Protein 4PER (pdb70)

InterPro domains:
  IPR001611 Leucine-rich repeat [PF13516] (49-72)
  IPR001611 Leucine-rich repeat [PF13516] (108-129)
  IPR001611 Leucine-rich repeat [PF13516] (136-157)
  IP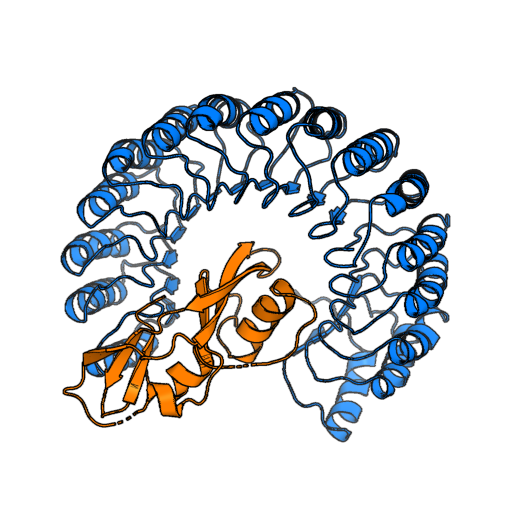R001611 Leucine-rich repeat [PF13516] (165-186)
  IPR001611 Leucine-rich repeat [PF13516] (222-243)
  IPR001611 Leucine-rich repeat [PF13516] (280-300)
  IPR001611 Leucine-rich 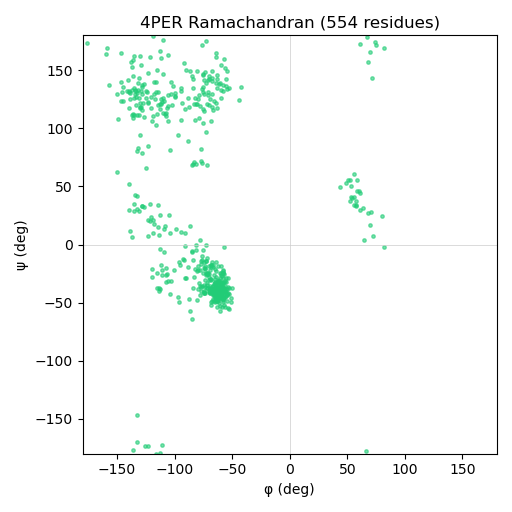repeat [PF13516] (334-356)
  IPR001611 Leucine-rich repeat [PF13516] (393-414)
  IPR006553 Leucine-rich repeat, cysteine-containing subtype [SM00367] (50-74)
  IPR006553 Leucine-rich repeat, cysteine-containing subtype [SM00367] (164-188)
  IPR006553 Leucine-rich repeat, cysteine-containing subtype [SM00367] (221-245)
  IPR006553 Leucine-rich repeat, cysteine-containing subtype [SM00367] (392-416)
  IPR032675 Leucine-rich repeat domain superfamily [G3DSA:3.80.10.10] (1-456)
  IPR041302 Ribonuclease inhibitor, leucine rich repeat cap [PF18779] (1-30)
  IPR050637 NLRP family, innate immunity and inflammation regulators [PTHR45690] (3-312)

B-factor: mean 30.66, std 15.94, range [1.49, 81.95]

Nearest PDB structures (foldseek):
  4per-assembly1_A  TM=1.002E+00  e=7.479E-91  Gallus gallus
  4peq-assembly2_D  TM=9.843E-01  e=3.362E-50  Bos taurus
  4peq-assembly1_B  TM=9.756E-01  e=5.202E-50  Bos taurus
  3tsr-assembly1_E  TM=9.751E-01  e=4.524E-47  Mus musculus
  1dfj-assembly1_I  TM=9.674E-01  e=3.227E-46  Sus scrofa

Secondary structure (DSSP, 8-state):
---SEEEEEES----HHHHHHHHHHHTTEEEEEEETS---GGGHHHHHHHHHH-TT--EEE-TT---HHHHHHHHTTTTT-----EEE-TTS--BTTHHHHHHHHHTT-TT--EEE--SSB-HHHHHHHHHHHHTSTT----EEE-TTS---GGGHHHHHHHHHT-TT--EEE--SS--HHHHHHHHHHHHHHS-----EEE-TTS---GGGHHHHHHHHHH-TT--EEE--SS--HHHHHHHHHHHHTSTT----EEE-TTS--BTTHHHHHHHHHHH-TT--EEE-TT-B-HHHHHHHHHHHTTSTT----EEE-TTS--BGGGHHHHHHHHHH-SS--EEE--SSB-HHHHHHHHHHHHTSTT----EEE-TTS---GGGHHHHHHHHHH-TT--EEE-TT---HHHHHHHHHHHHHSTT----EEE-TT----HHHHHHHHHHHHH-TTSEEE-/--HHHHHHHHB-----SSHHHHHHHHHHHTTSS-TT---SEEEEE-S-HHHHH-----SS-EEE-SS-EEEEEEEEEE-SSS-EEEEEEEEE--EEEEETTEEEEE---

Structure (mmCIF, N/CA/C/O backbone):
data_4PER
#
_entry.id   4PER
#
_cell.length_a   52.662
_cell.length_b   84.538
_cell.length_c   121.661
_cell.angle_alpha   90.000
_cell.angle_beta   90.000
_cell.angle_gamma   90.000
#
_symmetry.space_group_name_H-M   'P 21 21 21'
#
loop_
_entity.id
_entity.type
_entity.pdbx_description
1 polymer 'Ribonuclease Inhibitor'
2 polymer Angiogenin
3 water water
#
loop_
_atom_site.group_PDB
_atom_site.id
_atom_site.type_symbol
_atom_site.label_atom_id
_atom_site.label_alt_id
_atom_site.label_comp_id
_atom_site.label_asym_id
_atom_site.label_entity_id
_atom_site.label_seq_id
_atom_site.pdbx_PDB_ins_code
_atom_site.Cartn_x
_atom_site.Cartn_y
_atom_site.Cartn_z
_atom_site.occupancy
_atom_site.B_iso_or_equiv
_atom_site.auth_seq_id
_atom_site.auth_comp_id
_atom_site.auth_asym_id
_atom_site.auth_atom_id
_atom_site.pdbx_PDB_model_num
ATOM 1 N N . TYR A 1 1 ? -12.769 29.798 85.447 1.00 62.67 -3 TYR A N 1
ATOM 2 C CA . TYR A 1 1 ? -13.462 29.539 84.210 1.00 60.21 -3 TYR A CA 1
ATOM 3 C C . TYR A 1 1 ? -12.534 28.769 83.369 1.00 55.65 -3 TYR A C 1
ATOM 4 O O . TYR A 1 1 ? -11.330 28.867 83.461 1.00 55.39 -3 TYR A O 1
ATOM 13 N N . PHE A 1 2 ? -13.139 28.010 82.517 1.00 52.10 -2 PHE A N 1
ATOM 14 C CA . PHE A 1 2 ? -12.428 27.206 81.547 1.00 48.50 -2 PHE A CA 1
ATOM 15 C C . PHE A 1 2 ? -13.061 27.340 80.176 1.00 53.66 -2 PHE A C 1
ATOM 16 O O . PHE A 1 2 ? -14.276 27.194 80.013 1.00 56.02 -2 PHE A O 1
ATOM 24 N N . GLN A 1 3 ? -12.218 27.624 79.192 1.00 55.42 -1 GLN A N 1
ATOM 25 C CA . GLN A 1 3 ? -12.648 27.662 77.806 1.00 50.51 -1 GLN A CA 1
ATOM 26 C C . GLN A 1 3 ? -11.676 26.876 76.934 1.00 44.01 -1 GLN A C 1
ATOM 27 O O . GLN A 1 3 ? -10.820 27.462 76.266 1.00 52.88 -1 GLN A O 1
ATOM 33 N N . GLY A 1 4 ? -11.825 25.550 76.935 1.00 64.45 0 GLY A N 1
ATOM 34 C CA . GLY A 1 4 ? -10.980 24.682 76.132 1.00 53.19 0 GLY A CA 1
ATOM 35 C C . GLY A 1 4 ? -9.538 24.659 76.597 1.00 42.17 0 GLY A C 1
ATOM 36 O O . GLY A 1 4 ? -9.077 25.597 77.244 1.00 44.53 0 GLY A O 1
ATOM 37 N N . MET A 1 5 ? -8.822 23.623 76.268 1.00 34.76 1 MET A N 1
ATOM 38 C CA . MET A 1 5 ? -7.474 23.516 76.689 1.00 35.07 1 MET A CA 1
ATOM 39 C C . MET A 1 5 ? -6.568 24.557 76.040 1.00 38.68 1 MET A C 1
ATOM 40 O O . MET A 1 5 ? -6.706 24.858 74.877 1.00 35.45 1 MET A O 1
ATOM 45 N N . ASP A 1 6 ? -5.626 25.037 76.815 1.00 38.28 2 ASP A N 1
ATOM 46 C CA . ASP A 1 6 ? -4.683 26.039 76.356 1.00 41.37 2 ASP A CA 1
ATOM 47 C C . ASP A 1 6 ? -3.275 25.454 76.378 1.00 45.20 2 ASP A C 1
ATOM 48 O O . ASP A 1 6 ? -2.668 25.321 77.440 1.00 51.46 2 ASP A O 1
ATOM 53 N N . LEU A 1 7 ? -2.765 25.085 75.208 1.00 36.38 3 LEU A N 1
ATOM 54 C CA . LEU A 1 7 ? -1.383 24.641 75.094 1.00 35.77 3 LEU A CA 1
ATOM 55 C C . LEU A 1 7 ? -0.477 25.849 74.872 1.00 37.93 3 LEU A C 1
ATOM 56 O O . LEU A 1 7 ? -0.603 26.563 73.871 1.00 29.17 3 LEU A O 1
ATOM 61 N N . ASP A 1 8 ? 0.443 26.068 75.803 1.00 33.14 4 ASP A N 1
ATOM 62 C CA . ASP A 1 8 ? 1.281 27.261 75.776 1.00 29.42 4 ASP A CA 1
ATOM 63 C C . ASP A 1 8 ? 2.723 26.890 76.109 1.00 37.21 4 ASP A C 1
ATOM 64 O O . ASP A 1 8 ? 3.023 26.503 77.242 1.00 33.10 4 ASP A O 1
ATOM 69 N N . ILE A 1 9 ? 3.603 26.991 75.114 1.00 30.02 5 ILE A N 1
ATOM 70 C CA . ILE A 1 9 ? 5.027 26.707 75.285 1.00 32.96 5 ILE A CA 1
ATOM 71 C C . ILE A 1 9 ? 5.870 27.865 74.760 1.00 39.63 5 ILE A C 1
ATOM 72 O O . ILE A 1 9 ? 5.577 28.404 73.694 1.00 38.73 5 ILE A O 1
ATOM 77 N N . GLN A 1 10 ? 6.914 28.246 75.493 1.00 28.77 6 GLN A N 1
ATOM 78 C CA . GLN A 1 10 ? 7.833 29.262 74.994 1.00 31.80 6 GLN A CA 1
ATOM 79 C C . GLN A 1 10 ? 9.297 28.957 75.309 1.00 33.78 6 GLN A C 1
ATOM 80 O O . GLN A 1 10 ? 9.621 28.447 76.382 1.00 33.70 6 GLN A O 1
ATOM 86 N N . CYS A 1 11 ? 10.155 29.267 74.337 1.00 32.16 7 CYS A N 1
ATOM 87 C CA . CYS A 1 11 ? 11.614 29.247 74.465 1.00 36.62 7 CYS A CA 1
ATOM 88 C C . CYS A 1 11 ? 12.196 27.882 74.808 1.00 39.62 7 CYS A C 1
ATOM 89 O O . CYS A 1 11 ? 13.248 27.786 75.433 1.00 41.18 7 CYS A O 1
ATOM 92 N N . GLU A 1 12 ? 11.522 26.828 74.374 1.00 43.64 8 GLU A N 1
ATOM 93 C CA . GLU A 1 12 ? 11.986 25.481 74.661 1.00 40.92 8 GLU A CA 1
ATOM 94 C C . GLU A 1 12 ? 12.460 24.741 73.419 1.00 44.02 8 GLU A C 1
ATOM 95 O O . GLU A 1 12 ? 12.131 25.115 72.284 1.00 38.04 8 GLU A O 1
ATOM 101 N N . GLU A 1 13 ? 13.255 23.701 73.669 1.00 53.11 9 GLU A N 1
ATOM 102 C CA . GLU A 1 13 ? 13.604 22.675 72.692 1.00 53.50 9 GLU A CA 1
ATOM 103 C C . GLU A 1 13 ? 12.461 21.662 72.597 1.00 51.57 9 GLU A C 1
ATOM 104 O O . GLU A 1 13 ? 12.110 21.032 73.604 1.00 48.34 9 GLU A O 1
ATOM 110 N N . ILE A 1 14 ? 11.878 21.491 71.411 1.00 52.33 10 ILE A N 1
ATOM 111 C CA . ILE A 1 14 ? 10.799 20.522 71.270 1.00 52.18 10 ILE A CA 1
ATOM 112 C C . ILE A 1 14 ? 11.315 19.234 70.673 1.00 56.56 10 ILE A C 1
ATOM 113 O O . ILE A 1 14 ? 11.986 19.220 69.635 1.00 58.65 10 ILE A O 1
ATOM 118 N N . ASN A 1 15 ? 10.993 18.149 71.370 1.00 59.66 11 ASN A N 1
ATOM 119 C CA . ASN A 1 15 ? 11.629 16.854 71.136 1.00 58.62 11 ASN A CA 1
ATOM 120 C C . ASN A 1 15 ? 10.566 15.941 70.503 1.00 62.61 11 ASN A C 1
ATOM 121 O O . ASN A 1 15 ? 9.416 16.093 70.866 1.00 63.84 11 ASN A O 1
ATOM 126 N N . PRO A 1 16 ? 10.927 15.008 69.608 1.00 64.24 12 PRO A N 1
ATOM 127 C CA . PRO A 1 16 ? 9.927 14.515 68.678 1.00 61.54 12 PRO A CA 1
ATOM 128 C C . PRO A 1 16 ? 8.779 13.721 69.278 1.00 56.42 12 PRO A C 1
ATOM 129 O O . PRO A 1 16 ? 7.662 13.813 68.776 1.00 56.36 12 PRO A O 1
ATOM 133 N N . SER A 1 17 ? 9.070 12.944 70.311 1.00 55.65 13 SER A N 1
ATOM 134 C CA . SER A 1 17 ? 8.075 12.128 70.995 1.00 61.13 13 SER A CA 1
ATOM 135 C C . SER A 1 17 ? 7.219 13.027 71.890 1.00 60.99 13 SER A C 1
ATOM 136 O O . SER A 1 17 ? 6.022 12.805 72.065 1.00 63.66 13 SER A O 1
ATOM 139 N N . ARG A 1 18 ? 7.846 14.046 72.466 1.00 60.00 14 ARG A N 1
ATOM 140 C CA . ARG A 1 18 ? 7.100 15.077 73.167 1.00 56.33 14 ARG A CA 1
ATOM 141 C C . ARG A 1 18 ? 6.194 15.776 72.166 1.00 57.36 14 ARG A C 1
ATOM 142 O O . ARG A 1 18 ? 5.042 16.091 72.474 1.00 63.33 14 ARG A O 1
ATOM 150 N N . TRP A 1 19 ? 6.723 16.019 70.967 1.00 47.54 15 TRP A N 1
ATOM 151 C CA . TRP A 1 19 ? 5.932 16.593 69.884 1.00 46.87 15 TRP A CA 1
ATOM 152 C C . TRP A 1 19 ? 4.771 15.679 69.539 1.00 42.30 15 TRP A C 1
ATOM 153 O O . TRP A 1 19 ? 3.643 16.139 69.345 1.00 38.48 15 TRP A O 1
ATOM 164 N N . ALA A 1 20 ? 5.066 14.380 69.466 1.00 46.19 16 ALA A N 1
ATOM 165 C CA . ALA A 1 20 ? 4.057 13.354 69.252 1.00 47.23 16 ALA A CA 1
ATOM 166 C C . ALA A 1 20 ? 2.998 13.413 70.346 1.00 51.48 16 ALA A C 1
ATOM 167 O O . ALA A 1 20 ? 1.797 13.395 70.065 1.00 53.05 16 ALA A O 1
ATOM 169 N N . GLU A 1 21 ? 3.459 13.484 71.593 1.00 52.52 17 GLU A N 1
ATOM 170 C CA . GLU A 1 21 ? 2.568 13.534 72.746 1.00 57.40 17 GLU A CA 1
ATOM 171 C C . GLU A 1 21 ? 1.688 14.764 72.660 1.00 58.83 17 GLU A C 1
ATOM 172 O O . GLU A 1 21 ? 0.483 14.720 72.905 1.00 64.01 17 GLU A O 1
ATOM 178 N N . LEU A 1 22 ? 2.313 15.867 72.287 1.00 58.09 18 LEU A N 1
ATOM 179 C CA . LEU A 1 22 ? 1.642 17.146 72.282 1.00 54.85 18 LEU A CA 1
ATOM 180 C C . LEU A 1 22 ? 0.603 17.241 71.170 1.00 52.17 18 LEU A C 1
ATOM 181 O O . LEU A 1 22 ? -0.370 17.989 71.299 1.00 51.24 18 LEU A O 1
ATOM 186 N N . LEU A 1 23 ? 0.788 16.448 70.116 1.00 51.81 19 LEU A N 1
ATOM 187 C CA . LEU A 1 23 ? -0.154 16.391 69.003 1.00 51.17 19 LEU A CA 1
ATOM 188 C C . LEU A 1 23 ? -1.566 16.009 69.435 1.00 51.30 19 LEU A C 1
ATOM 189 O O . LEU A 1 23 ? -2.536 16.678 69.069 1.00 52.09 19 LEU A O 1
ATOM 194 N N . SER A 1 24 ? -1.669 14.928 70.210 1.00 43.59 20 SER A N 1
ATOM 195 C CA . SER A 1 24 ? -2.952 14.439 70.706 1.00 44.43 20 SER A CA 1
ATOM 196 C C . SER A 1 24 ? -3.681 15.520 71.492 1.00 42.20 20 SER A C 1
ATOM 197 O O . SER A 1 24 ? -4.909 15.621 71.439 1.00 40.14 20 SER A O 1
ATOM 200 N N . THR A 1 25 ? -2.913 16.310 72.239 1.00 39.25 21 THR A N 1
ATOM 201 C CA . THR A 1 25 ? -3.467 17.437 72.983 1.00 42.88 21 THR A CA 1
ATOM 202 C C . THR A 1 25 ? -4.007 18.491 72.034 1.00 38.15 21 THR A C 1
ATOM 203 O O . THR A 1 25 ? -5.131 18.958 72.197 1.00 36.42 21 THR A O 1
ATOM 207 N N . MET A 1 26 ? -3.196 18.844 71.037 1.00 35.89 22 MET A N 1
ATOM 208 C CA . MET A 1 26 ? -3.516 19.926 70.106 1.00 34.50 22 MET A CA 1
ATOM 209 C C . MET A 1 26 ? -4.839 19.698 69.373 1.00 39.40 22 MET A C 1
ATOM 210 O O . MET A 1 26 ? -5.488 20.656 68.928 1.00 39.32 22 MET A O 1
ATOM 215 N N . LYS A 1 27 ? -5.233 18.424 69.258 1.00 41.73 23 LYS A N 1
ATOM 216 C CA . LYS A 1 27 ? -6.520 18.051 68.681 1.00 40.14 23 LYS A CA 1
ATOM 217 C C . LYS A 1 27 ? -7.654 18.492 69.596 1.00 46.51 23 LYS A C 1
ATOM 218 O O . LYS A 1 27 ? -8.801 18.617 69.167 1.00 50.37 23 LYS A O 1
ATOM 224 N N . SER A 1 28 ? -7.317 18.767 70.850 1.00 45.22 24 SER A N 1
ATOM 225 C CA . SER A 1 28 ? -8.309 19.117 71.852 1.00 46.83 24 SER A CA 1
ATOM 226 C C . SER A 1 28 ? -8.359 20.628 72.091 1.00 44.45 24 SER A C 1
ATOM 227 O O . SER A 1 28 ? -9.366 21.160 72.562 1.00 40.54 24 SER A O 1
ATOM 230 N N . CYS A 1 29 ? -7.270 21.310 71.739 1.00 41.70 25 CYS A N 1
ATOM 231 C CA . CYS A 1 29 ? -7.004 22.675 72.208 1.00 44.13 25 CYS A CA 1
ATOM 232 C C . CYS A 1 29 ? -7.842 23.796 71.614 1.00 45.05 25 CYS A C 1
ATOM 233 O O . CYS A 1 29 ? -8.111 23.843 70.411 1.00 44.58 25 CYS A O 1
ATOM 236 N N . SER A 1 30 ? -8.225 24.709 72.496 1.00 43.16 26 SER A N 1
ATOM 237 C CA . SER A 1 30 ? -8.882 25.947 72.122 1.00 39.54 26 SER A CA 1
ATOM 238 C C . SER A 1 30 ? -7.840 26.958 71.631 1.00 39.13 26 SER A C 1
ATOM 239 O O . SER A 1 30 ? -8.081 27.722 70.688 1.00 37.88 26 SER A O 1
ATOM 242 N N . THR A 1 31 ? -6.677 26.971 72.275 1.00 34.72 27 THR A N 1
ATOM 243 C CA . THR A 1 31 ? -5.573 27.802 71.804 1.00 27.65 27 THR A CA 1
ATOM 244 C C . THR A 1 31 ? -4.261 27.027 71.842 1.00 28.17 27 THR A C 1
ATOM 245 O O . THR A 1 31 ? -4.025 26.187 72.720 1.00 34.85 27 THR A O 1
ATOM 249 N N . ILE A 1 32 ? -3.418 27.313 70.862 1.00 27.42 28 ILE A N 1
ATOM 250 C CA . ILE A 1 32 ? -2.098 26.721 70.746 1.00 27.81 28 ILE A CA 1
ATOM 251 C C . ILE A 1 32 ? -1.065 27.829 70.610 1.00 36.76 28 ILE A C 1
ATOM 252 O O . ILE A 1 32 ? -1.148 28.650 69.695 1.00 33.52 28 ILE A O 1
ATOM 257 N N . ARG A 1 33 ? -0.102 27.858 71.524 1.00 31.27 29 ARG A N 1
ATOM 258 C CA . ARG A 1 33 ? 0.978 28.830 71.470 1.00 26.06 29 ARG A CA 1
ATOM 259 C C . ARG A 1 33 ? 2.329 28.152 71.592 1.00 36.19 29 ARG A C 1
ATOM 260 O O . ARG A 1 33 ? 2.628 27.506 72.600 1.00 27.75 29 ARG A O 1
ATOM 268 N N . LEU A 1 34 ? 3.140 28.303 70.554 1.00 26.26 30 LEU A N 1
ATOM 269 C CA . LEU A 1 34 ? 4.470 27.720 70.514 1.00 34.31 30 LEU A CA 1
ATOM 270 C C . LEU A 1 34 ? 5.445 28.820 70.147 1.00 31.55 30 LEU A C 1
ATOM 271 O O . LEU A 1 34 ? 5.881 28.929 68.998 1.00 26.69 30 LEU A O 1
ATOM 276 N N . ASP A 1 35 ? 5.780 29.641 71.130 1.00 29.53 31 ASP A N 1
ATOM 277 C CA . ASP A 1 35 ? 6.550 30.851 70.880 1.00 29.05 31 ASP A CA 1
ATOM 278 C C . ASP A 1 35 ? 8.055 30.619 71.060 1.00 29.87 31 ASP A C 1
ATOM 279 O O . ASP A 1 35 ? 8.505 30.215 72.136 1.00 26.62 31 ASP A O 1
ATOM 284 N N . ASP A 1 36 ? 8.821 30.875 70.000 1.00 24.49 32 ASP A N 1
ATOM 285 C CA . ASP A 1 36 ? 10.283 30.789 70.050 1.00 24.90 32 ASP A CA 1
ATOM 286 C C . ASP A 1 36 ? 10.711 29.380 70.470 1.00 28.13 32 ASP A C 1
ATOM 287 O O . ASP A 1 36 ? 11.570 29.214 71.326 1.00 32.25 32 ASP A O 1
ATOM 292 N N . CYS A 1 37 ? 10.099 28.372 69.857 1.00 26.99 33 CYS A N 1
ATOM 293 C CA . CYS A 1 37 ? 10.394 26.978 70.191 1.00 28.49 33 CYS A CA 1
ATOM 294 C C . CYS A 1 37 ? 11.244 26.343 69.103 1.00 33.48 33 CYS A C 1
ATOM 295 O O . CYS A 1 37 ? 11.240 25.118 68.917 1.00 35.93 33 CYS A O 1
ATOM 298 N N . ASN A 1 38 ? 11.977 27.205 68.406 1.00 33.35 34 ASN A N 1
ATOM 299 C CA A ASN A 1 38 ? 12.850 26.815 67.305 0.53 33.19 34 ASN A CA 1
ATOM 300 C CA B ASN A 1 38 ? 12.864 26.797 67.328 0.47 33.93 34 ASN A CA 1
ATOM 301 C C . ASN A 1 38 ? 12.160 25.869 66.348 1.00 35.41 34 ASN A C 1
ATOM 302 O O . ASN A 1 38 ? 12.782 24.940 65.813 1.00 42.36 34 ASN A O 1
ATOM 311 N N . LEU A 1 39 ? 10.869 26.097 66.141 1.00 28.89 35 LEU A N 1
ATOM 312 C CA . LEU A 1 39 ? 10.131 25.303 65.178 1.00 34.71 35 LEU A CA 1
ATOM 313 C C . LEU A 1 39 ? 10.775 25.586 63.828 1.00 34.70 35 LEU A C 1
ATOM 314 O O . LEU A 1 39 ? 11.268 26.687 63.574 1.00 36.05 35 LEU A O 1
ATOM 319 N N . SER A 1 40 ? 10.802 24.576 62.978 1.00 34.36 36 SER A N 1
ATOM 320 C CA . SER A 1 40 ? 11.265 24.755 61.615 1.00 32.34 36 SER A CA 1
ATOM 321 C C . SER A 1 40 ? 10.083 24.469 60.715 1.00 35.24 36 SER A C 1
ATOM 322 O O . SER A 1 40 ? 8.998 24.127 61.197 1.00 36.68 36 SER A O 1
ATOM 325 N N . SER A 1 41 ? 10.297 24.577 59.408 1.00 34.79 37 SER A N 1
ATOM 326 C CA . SER A 1 41 ? 9.228 24.369 58.441 1.00 37.30 37 SER A CA 1
ATOM 327 C C . SER A 1 41 ? 8.582 22.967 58.490 1.00 44.10 37 SER A C 1
ATOM 328 O O . SER A 1 41 ? 7.430 22.796 58.085 1.00 49.20 37 SER A O 1
ATOM 331 N N . SER A 1 42 ? 9.311 21.965 58.976 1.00 44.70 38 SER A N 1
ATOM 332 C CA . SER A 1 42 ? 8.804 20.588 58.926 1.00 43.00 38 SER A CA 1
ATOM 333 C C . SER A 1 42 ? 7.650 20.336 59.913 1.00 45.19 38 SER A C 1
ATOM 334 O O . SER A 1 42 ? 6.804 19.465 59.679 1.00 41.44 38 SER A O 1
ATOM 337 N N . ASN A 1 43 ? 7.601 21.115 60.992 1.00 46.21 39 ASN A N 1
ATOM 338 C CA . ASN A 1 43 ? 6.564 20.965 62.017 1.00 47.18 39 ASN A CA 1
ATOM 339 C C . ASN A 1 43 ? 5.178 21.454 61.581 1.00 43.47 39 ASN A C 1
ATOM 340 O O . ASN A 1 43 ? 4.172 21.172 62.235 1.00 42.04 39 ASN A O 1
ATOM 345 N N . CYS A 1 44 ? 5.130 22.201 60.486 1.00 43.70 40 CYS A N 1
ATOM 346 C CA . CYS A 1 44 ? 3.903 22.885 60.085 1.00 44.41 40 CYS A CA 1
ATOM 347 C C . CYS A 1 44 ? 2.902 21.966 59.385 1.00 48.24 40 CYS A C 1
ATOM 348 O O . CYS A 1 44 ? 1.699 22.252 59.351 1.00 48.63 40 CYS A O 1
ATOM 351 N N . LYS A 1 45 ? 3.395 20.864 58.829 1.00 52.15 41 LYS A N 1
ATOM 352 C CA . LYS A 1 45 ? 2.515 19.894 58.192 1.00 53.91 41 LYS A CA 1
ATOM 353 C C . LYS A 1 45 ? 1.597 19.253 59.239 1.00 50.98 41 LYS A C 1
ATOM 354 O O . LYS A 1 45 ? 0.416 19.000 58.978 1.00 47.67 41 LYS A O 1
ATOM 360 N N . ASP A 1 46 ? 2.147 19.019 60.429 1.00 40.27 42 ASP A N 1
ATOM 361 C CA . ASP A 1 46 ? 1.369 18.505 61.552 1.00 37.79 42 ASP A CA 1
ATOM 362 C C . ASP A 1 46 ? 0.282 19.468 61.990 1.00 42.94 42 ASP A C 1
ATOM 363 O O . ASP A 1 46 ? -0.876 19.071 62.175 1.00 39.33 42 ASP A O 1
ATOM 368 N N . LEU A 1 47 ? 0.664 20.736 62.151 1.00 31.63 43 LEU A N 1
ATOM 369 C CA . LEU A 1 47 ? -0.250 21.744 62.649 1.00 30.60 43 LEU A CA 1
ATOM 370 C C . LEU A 1 47 ? -1.397 21.958 61.660 1.00 42.24 43 LEU A C 1
ATOM 371 O O . LEU A 1 47 ? -2.534 22.253 62.059 1.00 36.65 43 LEU A O 1
ATOM 376 N N . SER A 1 48 ? -1.102 21.806 60.369 1.00 41.03 44 SER A N 1
ATOM 377 C CA . SER A 1 48 ? -2.122 22.003 59.338 1.00 41.46 44 SER A CA 1
ATOM 378 C C . SER A 1 48 ? -3.268 20.990 59.487 1.00 40.87 44 SER A C 1
ATOM 379 O O . SER A 1 48 ? -4.436 21.330 59.290 1.00 42.32 44 SER A O 1
ATOM 382 N N . SER A 1 49 ? -2.934 19.759 59.860 1.00 42.67 45 SER A N 1
ATOM 383 C CA . SER A 1 49 ? -3.943 18.723 60.101 1.00 45.32 45 SER A CA 1
ATOM 384 C C . SER A 1 49 ? -4.857 19.134 61.244 1.00 40.24 45 SER A C 1
ATOM 385 O O . SER A 1 49 ? -6.088 19.011 61.157 1.00 33.83 45 SER A O 1
ATOM 388 N N . ILE A 1 50 ? -4.232 19.615 62.317 1.00 38.43 46 ILE A N 1
ATOM 389 C CA . ILE A 1 50 ? -4.947 19.986 63.532 1.00 32.76 46 ILE A CA 1
ATOM 390 C C . ILE A 1 50 ? -5.971 21.078 63.251 1.00 32.08 46 ILE A C 1
ATOM 391 O O . ILE A 1 50 ? -7.095 21.044 63.755 1.00 33.18 46 ILE A O 1
ATOM 396 N N . ILE A 1 51 ? -5.571 22.057 62.451 1.00 33.31 47 ILE A N 1
ATOM 397 C CA . ILE A 1 51 ? -6.434 23.196 62.170 1.00 34.27 47 ILE A CA 1
ATOM 398 C C . ILE A 1 51 ? -7.754 22.740 61.559 1.00 37.15 47 ILE A C 1
ATOM 399 O O . ILE A 1 51 ? -8.816 23.250 61.909 1.00 39.26 47 ILE A O 1
ATOM 404 N N . HIS A 1 52 ? -7.686 21.741 60.688 1.00 32.05 48 HIS A N 1
ATOM 405 C CA . HIS A 1 52 ? -8.873 21.278 59.979 1.00 37.21 48 HIS A CA 1
ATOM 406 C C . HIS A 1 52 ? -9.851 20.462 60.825 1.00 41.26 48 HIS A C 1
ATOM 407 O O . HIS A 1 52 ? -11.069 20.602 60.688 1.00 40.17 48 HIS A O 1
ATOM 414 N N . THR A 1 53 ? -9.324 19.570 61.660 1.00 39.91 49 THR A N 1
ATOM 415 C CA . THR A 1 53 ? -10.171 18.611 62.370 1.00 41.40 49 THR A CA 1
ATOM 416 C C . THR A 1 53 ? -10.661 19.117 63.732 1.00 39.53 49 THR A C 1
ATOM 417 O O . THR A 1 53 ? -11.728 18.730 64.201 1.00 38.68 49 THR A O 1
ATOM 421 N N . ASN A 1 54 ? -9.871 19.984 64.357 1.00 37.69 50 ASN A N 1
ATOM 422 C CA . ASN A 1 54 ? -10.215 20.553 65.661 1.00 38.81 50 ASN A CA 1
ATOM 423 C C . ASN A 1 54 ? -11.296 21.631 65.561 1.00 35.56 50 ASN A C 1
ATOM 424 O O . ASN A 1 54 ? -11.019 22.764 65.159 1.00 33.19 50 ASN A O 1
ATOM 429 N N . PRO A 1 55 ? -12.527 21.293 65.959 1.00 33.47 51 PRO A N 1
ATOM 430 C CA . PRO A 1 55 ? -13.638 22.247 65.861 1.00 36.62 51 PRO A CA 1
ATOM 431 C C . PRO A 1 55 ? -13.530 23.381 66.885 1.00 40.10 51 PRO A C 1
ATOM 432 O O . PRO A 1 55 ? -14.274 24.370 66.814 1.00 31.31 51 PRO A O 1
ATOM 436 N N . SER A 1 56 ? -12.618 23.225 67.841 1.00 40.55 52 SER A N 1
ATOM 437 C CA . SER A 1 56 ? -12.506 24.179 68.938 1.00 42.72 52 SER A CA 1
ATOM 438 C C . SER A 1 56 ? -11.246 25.046 68.869 1.00 37.82 52 SER A C 1
ATOM 439 O O . SER A 1 56 ? -11.100 25.958 69.674 1.00 38.80 52 SER A O 1
ATOM 442 N N . LEU A 1 57 ? -10.339 24.767 67.933 1.00 39.38 53 LEU A N 1
ATOM 443 C CA . LEU A 1 57 ? -9.118 25.576 67.812 1.00 42.16 53 LEU A CA 1
ATOM 444 C C . LEU A 1 57 ? -9.407 27.008 67.370 1.00 35.79 53 LEU A C 1
ATOM 445 O O . LEU A 1 57 ? -9.870 27.250 66.260 1.00 31.50 53 LEU A O 1
ATOM 450 N N . LYS A 1 58 ? -9.107 27.968 68.235 1.00 34.87 54 LYS A N 1
ATOM 451 C CA . LYS A 1 58 ? -9.476 29.338 67.950 1.00 27.73 54 LYS A CA 1
ATOM 452 C C . LYS A 1 58 ? -8.273 30.270 67.873 1.00 29.51 54 LYS A C 1
ATOM 453 O O . LYS A 1 58 ? -8.367 31.324 67.270 1.00 23.62 54 LYS A O 1
ATOM 459 N N . GLU A 1 59 ? -7.151 29.880 68.473 1.00 27.91 55 GLU A N 1
ATOM 460 C CA . GLU A 1 59 ? -5.954 30.721 68.452 1.00 25.78 55 GLU A CA 1
ATOM 461 C C . GLU A 1 59 ? -4.729 29.895 68.095 1.00 29.03 55 GLU A C 1
ATOM 462 O O . GLU A 1 59 ? -4.521 28.812 68.646 1.00 30.53 55 GLU A O 1
ATOM 468 N N . LEU A 1 60 ? -3.925 30.393 67.159 1.00 23.58 56 LEU A N 1
ATOM 469 C CA . LEU A 1 60 ? -2.665 29.738 66.826 1.00 23.92 56 LEU A CA 1
ATOM 470 C C . LEU A 1 60 ? -1.517 30.757 66.809 1.00 35.00 56 LEU A C 1
ATOM 471 O O . LEU A 1 60 ? -1.451 31.637 65.937 1.00 22.01 56 LEU A O 1
ATOM 476 N N . LYS A 1 61 ? -0.617 30.639 67.782 1.00 23.28 57 LYS A N 1
ATOM 477 C CA . LYS A 1 61 ? 0.460 31.612 67.950 1.00 22.48 57 LYS A CA 1
ATOM 478 C C . LYS A 1 61 ? 1.831 30.975 67.805 1.00 22.98 57 LYS A C 1
ATOM 479 O O . LYS A 1 61 ? 2.267 30.217 68.672 1.00 23.90 57 LYS A O 1
ATOM 485 N N . LEU A 1 62 ? 2.516 31.307 66.717 1.00 22.44 58 LEU A N 1
ATOM 486 C CA . LEU A 1 62 ? 3.790 30.669 66.383 1.00 26.88 58 LEU A CA 1
ATOM 487 C C . LEU A 1 62 ? 4.894 31.684 66.112 1.00 24.41 58 LEU A C 1
ATOM 488 O O . LEU A 1 62 ? 5.761 31.444 65.271 1.00 22.29 58 LEU A O 1
ATOM 493 N N . ASN A 1 63 ? 4.843 32.825 66.805 1.00 21.35 59 ASN A N 1
ATOM 494 C CA . ASN A 1 63 ? 5.872 33.852 66.695 1.00 20.60 59 ASN A CA 1
ATOM 495 C C . ASN A 1 63 ? 7.276 33.333 66.952 1.00 23.63 59 ASN A C 1
ATOM 496 O O . ASN A 1 63 ? 7.447 32.397 67.724 1.00 22.27 59 ASN A O 1
ATOM 501 N N . ASN A 1 64 ? 8.254 33.961 66.292 1.00 21.03 60 ASN A N 1
ATOM 502 C CA . ASN A 1 64 ? 9.673 33.838 66.632 1.00 24.15 60 ASN A CA 1
ATOM 503 C C . ASN A 1 64 ? 10.202 32.430 66.351 1.00 30.13 60 ASN A C 1
ATOM 504 O O . ASN A 1 64 ? 11.149 31.956 66.991 1.00 27.42 60 ASN A O 1
ATOM 509 N N . ASN A 1 65 ? 9.555 31.772 65.394 1.00 26.40 61 ASN A N 1
ATOM 510 C CA . ASN A 1 65 ? 9.988 30.474 64.873 1.00 26.87 61 ASN A CA 1
ATOM 511 C C . ASN A 1 65 ? 10.315 30.609 63.397 1.00 33.17 61 ASN A C 1
ATOM 512 O O . ASN A 1 65 ? 9.605 31.293 62.664 1.00 29.94 61 ASN A O 1
ATOM 517 N N . GLU A 1 66 ? 11.381 29.956 62.951 1.00 35.75 62 GLU A N 1
ATOM 518 C CA . GLU A 1 66 ? 11.800 30.081 61.562 1.00 27.65 62 GLU A CA 1
ATOM 519 C C . GLU A 1 66 ? 11.023 29.126 60.686 1.00 32.52 62 GLU A C 1
ATOM 520 O O . GLU A 1 66 ? 11.558 28.147 60.178 1.00 32.76 62 GLU A O 1
ATOM 526 N N . LEU A 1 67 ? 9.745 29.407 60.520 1.00 30.12 63 LEU A N 1
ATOM 527 C CA . LEU A 1 67 ? 8.909 28.576 59.681 1.00 36.30 63 LEU A CA 1
ATOM 528 C C . LEU A 1 67 ? 9.304 28.824 58.234 1.00 32.63 63 LEU A C 1
ATOM 529 O O . LEU A 1 67 ? 9.337 27.902 57.422 1.00 35.24 63 LEU A O 1
ATOM 534 N N . GLY A 1 68 ? 9.616 30.083 57.931 1.00 35.55 64 GLY A N 1
ATOM 535 C CA . GLY A 1 68 ? 9.991 30.489 56.590 1.00 23.45 64 GLY A CA 1
ATOM 536 C C . GLY A 1 68 ? 8.813 30.369 55.658 1.00 29.45 64 GLY A C 1
ATOM 537 O O . GLY A 1 68 ? 7.737 29.936 56.069 1.00 29.89 64 GLY A O 1
ATOM 538 N N . ASP A 1 69 ? 9.008 30.744 54.397 1.00 23.45 65 ASP A N 1
ATOM 539 C CA . ASP A 1 69 ? 7.935 30.646 53.421 1.00 29.10 65 ASP A CA 1
ATOM 540 C C . ASP A 1 69 ? 7.429 29.213 53.298 1.00 38.35 65 ASP A C 1
ATOM 541 O O . ASP A 1 69 ? 6.227 28.991 53.329 1.00 45.73 65 ASP A O 1
ATOM 546 N N . ALA A 1 70 ? 8.343 28.249 53.190 1.00 36.69 66 ALA A N 1
ATOM 547 C CA . ALA A 1 70 ? 7.973 26.837 53.064 1.00 37.50 66 ALA A CA 1
ATOM 548 C C . ALA A 1 70 ? 7.071 26.374 54.208 1.00 39.33 66 ALA A C 1
ATOM 549 O O . ALA A 1 70 ? 6.076 25.680 53.986 1.00 46.03 66 ALA A O 1
ATOM 551 N N . GLY A 1 71 ? 7.419 26.769 55.426 1.00 32.03 67 GLY A N 1
ATOM 552 C CA . GLY A 1 71 ? 6.591 26.483 56.585 1.00 39.12 67 GLY A CA 1
ATOM 553 C C . GLY A 1 71 ? 5.145 26.950 56.472 1.00 38.61 67 GLY A C 1
ATOM 554 O O . GLY A 1 71 ? 4.224 26.222 56.844 1.00 33.26 67 GLY A O 1
ATOM 555 N N . ILE A 1 72 ? 4.931 28.159 55.955 1.00 33.76 68 ILE A N 1
ATOM 556 C CA . ILE A 1 72 ? 3.580 28.723 55.917 1.00 29.38 68 ILE A CA 1
ATOM 557 C C . ILE A 1 72 ? 2.729 28.034 54.847 1.00 30.94 68 ILE A C 1
ATOM 558 O O . ILE A 1 72 ? 1.526 27.795 55.042 1.00 26.76 68 ILE A O 1
ATOM 563 N N . GLU A 1 73 ? 3.350 27.690 53.721 1.00 31.81 69 GLU A N 1
ATOM 564 C CA . GLU A 1 73 ? 2.644 26.921 52.698 1.00 35.77 69 GLU A CA 1
ATOM 565 C C . GLU A 1 73 ? 2.211 25.557 53.250 1.00 37.55 69 GLU A C 1
ATOM 566 O O . GLU A 1 73 ? 1.072 25.153 53.036 1.00 39.39 69 GLU A O 1
ATOM 572 N N . TYR A 1 74 ? 3.089 24.869 53.979 1.00 34.04 70 TYR A N 1
ATOM 573 C CA . TYR A 1 74 ? 2.688 23.630 54.657 1.00 40.08 70 TYR A CA 1
ATOM 574 C C . TYR A 1 74 ? 1.566 23.883 55.664 1.00 42.56 70 TYR A C 1
ATOM 575 O O . TYR A 1 74 ? 0.506 23.272 55.584 1.00 44.36 70 TYR A O 1
ATOM 584 N N . LEU A 1 75 ? 1.818 24.784 56.614 1.00 37.29 71 LEU A N 1
ATOM 585 C CA . LEU A 1 75 ? 0.864 25.106 57.681 1.00 32.95 71 LEU A CA 1
ATOM 586 C C . LEU A 1 75 ? -0.551 25.409 57.182 1.00 35.60 71 LEU A C 1
ATOM 587 O O . LEU A 1 75 ? -1.544 25.046 57.819 1.00 43.19 71 LEU A O 1
ATOM 592 N N . CYS A 1 76 ? -0.644 26.080 56.044 1.00 32.47 72 CYS A N 1
ATOM 593 C CA . CYS A 1 76 ? -1.929 26.559 55.567 1.00 29.10 72 CYS A CA 1
ATOM 594 C C . CYS A 1 76 ? -2.599 25.541 54.663 1.00 38.66 72 CYS A C 1
ATOM 595 O O . CYS A 1 76 ? -3.719 25.763 54.187 1.00 36.22 72 CYS A O 1
ATOM 598 N N . LYS A 1 77 ? -1.917 24.421 54.436 1.00 47.71 73 LYS A N 1
ATOM 599 C CA . LYS A 1 77 ? -2.515 23.311 53.705 1.00 49.78 73 LYS A CA 1
ATOM 600 C C . LYS A 1 77 ? -3.817 22.910 54.385 1.00 48.04 73 LYS A C 1
ATOM 601 O O . LYS A 1 77 ? -4.807 22.626 53.720 1.00 49.61 73 LYS A O 1
ATOM 607 N N . GLY A 1 78 ? -3.811 22.911 55.716 1.00 45.10 74 GLY A N 1
ATOM 608 C CA . GLY A 1 78 ? -5.001 22.597 56.486 1.00 44.19 74 GLY A CA 1
ATOM 609 C C . GLY A 1 78 ? -5.975 23.753 56.626 1.00 43.62 74 GLY A C 1
ATOM 610 O O . GLY A 1 78 ? -7.162 23.559 56.869 1.00 45.21 74 GLY A O 1
ATOM 611 N N . LEU A 1 79 ? -5.481 24.973 56.482 1.00 44.41 75 LEU A N 1
ATOM 612 C CA . LEU A 1 79 ? -6.337 26.124 56.671 1.00 45.53 75 LEU A CA 1
ATOM 613 C C . LEU A 1 79 ? -7.118 26.372 55.374 1.00 47.94 75 LEU A C 1
ATOM 614 O O . LEU A 1 79 ? -8.189 26.989 55.392 1.00 49.84 75 LEU A O 1
ATOM 619 N N . LEU A 1 80 ? -6.612 25.859 54.255 1.00 46.17 76 LEU A N 1
ATOM 620 C CA . LEU A 1 80 ? -7.406 25.871 53.024 1.00 52.38 76 LEU A CA 1
ATOM 621 C C . LEU A 1 80 ? -8.457 24.756 53.070 1.00 55.23 76 LEU A C 1
ATOM 622 O O . LEU A 1 80 ? -9.189 24.547 52.099 1.00 54.86 76 LEU A O 1
ATOM 627 N N . THR A 1 81 ? -8.531 24.051 54.201 1.00 55.31 77 THR A N 1
ATOM 628 C CA . THR A 1 81 ? -9.440 22.909 54.345 1.00 60.06 77 THR A CA 1
ATOM 629 C C . THR A 1 81 ? -10.249 23.056 55.643 1.00 59.51 77 THR A C 1
ATOM 630 O O . THR A 1 81 ? -9.775 22.682 56.714 1.00 52.39 77 THR A O 1
ATOM 634 N N . PRO A 1 82 ? -11.462 23.635 55.551 1.00 64.27 78 PRO A N 1
ATOM 635 C CA . PRO A 1 82 ? -12.373 23.784 56.700 1.00 60.79 78 PRO A CA 1
ATOM 636 C C . PRO A 1 82 ? -12.989 22.461 57.185 1.00 56.32 78 PRO A C 1
ATOM 637 O O . PRO A 1 82 ? -12.929 22.173 58.381 1.00 52.15 78 PRO A O 1
ATOM 641 N N . SER A 1 85 ? -11.601 26.156 62.757 1.00 37.47 81 SER A N 1
ATOM 642 C CA . SER A 1 85 ? -12.226 27.464 62.656 1.00 37.19 81 SER A CA 1
ATOM 643 C C . SER A 1 85 ? -11.396 28.510 63.412 1.00 28.09 81 SER A C 1
ATOM 644 O O . SER A 1 85 ? -11.851 29.138 64.380 1.00 25.66 81 SER A O 1
ATOM 647 N N . LEU A 1 86 ? -10.171 28.680 62.933 1.00 27.63 82 LEU A N 1
ATOM 648 C CA . LEU A 1 86 ? -9.186 29.544 63.550 1.00 24.43 82 LEU A CA 1
ATOM 649 C C . LEU A 1 86 ? -9.660 30.993 63.538 1.00 23.34 82 LEU A C 1
ATOM 650 O O . LEU A 1 86 ? -10.195 31.473 62.537 1.00 22.93 82 LEU A O 1
ATOM 655 N N . GLN A 1 87 ? -9.503 31.659 64.678 1.00 22.99 83 GLN A N 1
ATOM 656 C CA . GLN A 1 87 ? -9.858 33.063 64.834 1.00 22.77 83 GLN A CA 1
ATOM 657 C C . GLN A 1 87 ? -8.607 33.937 64.839 1.00 21.02 83 GLN A C 1
ATOM 658 O O . GLN A 1 87 ? -8.586 35.001 64.233 1.00 20.10 83 GLN A O 1
ATOM 664 N N . LYS A 1 88 ? -7.575 33.479 65.536 1.00 21.29 84 LYS A N 1
ATOM 665 C CA . LYS A 1 88 ? -6.333 34.248 65.683 1.00 24.54 84 LYS A CA 1
ATOM 666 C C . LYS A 1 88 ? -5.122 33.514 65.149 1.00 20.72 84 LYS A C 1
ATOM 667 O O . LYS A 1 88 ? -4.856 32.381 65.542 1.00 21.66 84 LYS A O 1
ATOM 673 N N . LEU A 1 89 ? -4.372 34.175 64.276 1.00 19.92 85 LEU A N 1
ATOM 674 C CA . LEU A 1 89 ? -3.158 33.601 63.722 1.00 20.12 85 LEU A CA 1
ATOM 675 C C . LEU A 1 89 ? -2.007 34.573 63.902 1.00 19.30 85 LEU A C 1
ATOM 676 O O . LEU A 1 89 ? -2.017 35.659 63.332 1.00 18.51 85 LEU A O 1
ATOM 681 N N . TRP A 1 90 ? -1.017 34.174 64.693 1.00 19.69 86 TRP A N 1
ATOM 682 C CA . TRP A 1 90 ? 0.170 34.982 64.897 1.00 19.05 86 TRP A CA 1
ATOM 683 C C . TRP A 1 90 ? 1.398 34.324 64.262 1.00 19.44 86 TRP A C 1
ATOM 684 O O . TRP A 1 90 ? 1.762 33.201 64.615 1.00 20.40 86 TRP A O 1
ATOM 695 N N . LEU A 1 91 ? 2.027 35.040 63.330 1.00 18.74 87 LEU A N 1
ATOM 696 C CA . LEU A 1 91 ? 3.214 34.551 62.618 1.00 19.08 87 LEU A CA 1
ATOM 697 C C . LEU A 1 91 ? 4.255 35.648 62.567 1.00 22.28 87 LEU A C 1
ATOM 698 O O . LEU A 1 91 ? 4.886 35.878 61.525 1.00 18.07 87 LEU A O 1
ATOM 703 N N . GLN A 1 92 ? 4.406 36.332 63.698 1.00 17.94 88 GLN A N 1
ATOM 704 C CA . GLN A 1 92 ? 5.345 37.438 63.843 1.00 17.22 88 GLN A CA 1
ATOM 705 C C . GLN A 1 92 ? 6.785 36.947 63.951 1.00 25.14 88 GLN A C 1
ATOM 706 O O . GLN A 1 92 ? 7.071 36.045 64.730 1.00 18.63 88 GLN A O 1
ATOM 712 N N . ASN A 1 93 ? 7.684 37.545 63.170 1.00 21.55 89 ASN A N 1
ATOM 713 C CA . ASN A 1 93 ? 9.087 37.135 63.151 1.00 21.46 89 ASN A CA 1
ATOM 714 C C . ASN A 1 93 ? 9.213 35.644 62.824 1.00 23.30 89 ASN A C 1
ATOM 715 O O . ASN A 1 93 ? 9.708 34.855 63.632 1.00 26.35 89 ASN A O 1
ATOM 720 N N . CYS A 1 94 ? 8.737 35.253 61.641 1.00 22.01 90 CYS A N 1
ATOM 721 C CA . CYS A 1 94 ? 8.792 33.841 61.243 1.00 20.27 90 CYS A CA 1
ATOM 722 C C . CYS A 1 94 ? 9.541 33.665 59.929 1.00 23.38 90 CYS A C 1
ATOM 723 O O . CYS A 1 94 ? 9.356 32.672 59.229 1.00 22.89 90 CYS A O 1
ATOM 726 N N . ASN A 1 95 ? 10.355 34.667 59.609 1.00 25.84 91 ASN A N 1
ATOM 727 C CA A ASN A 1 95 ? 11.181 34.648 58.410 0.62 26.63 91 ASN A CA 1
ATOM 728 C CA B ASN A 1 95 ? 11.166 34.702 58.398 0.38 26.09 91 ASN A CA 1
ATOM 729 C C . ASN A 1 95 ? 10.354 34.522 57.129 1.00 26.51 91 ASN A C 1
ATOM 730 O O . ASN A 1 95 ? 10.751 33.822 56.201 1.00 20.81 91 ASN A O 1
ATOM 739 N N . LEU A 1 96 ? 9.210 35.191 57.087 1.00 23.55 92 LEU A N 1
ATOM 740 C CA . LEU A 1 96 ? 8.374 35.186 55.897 1.00 19.17 92 LEU A CA 1
ATOM 741 C C . LEU A 1 96 ? 8.844 36.280 54.969 1.00 18.51 92 LEU A C 1
ATOM 742 O O . LEU A 1 96 ? 9.355 37.311 55.414 1.00 24.38 92 LEU A O 1
ATOM 747 N N . THR A 1 97 ? 8.677 36.048 53.679 1.00 19.60 93 THR A N 1
ATOM 748 C CA . THR A 1 97 ? 8.998 37.042 52.665 1.00 18.31 93 THR A CA 1
ATOM 749 C C . THR A 1 97 ? 7.740 37.265 51.867 1.00 21.14 93 THR A C 1
ATOM 750 O O . THR A 1 97 ? 6.693 36.709 52.196 1.00 23.18 93 THR A O 1
ATOM 754 N N . SER A 1 98 ? 7.839 38.045 50.797 1.00 17.91 94 SER A N 1
ATOM 755 C CA . SER A 1 98 ? 6.670 38.339 49.979 1.00 29.84 94 SER A CA 1
ATOM 756 C C . SER A 1 98 ? 6.011 37.071 49.430 1.00 31.68 94 SER A C 1
ATOM 757 O O . SER A 1 98 ? 4.827 37.075 49.098 1.00 31.82 94 SER A O 1
ATOM 760 N N . ALA A 1 99 ? 6.776 35.987 49.339 1.00 34.01 95 ALA A N 1
ATOM 761 C CA . ALA A 1 99 ? 6.263 34.747 48.764 1.00 33.82 95 ALA A CA 1
ATOM 762 C C . ALA A 1 99 ? 5.191 34.103 49.639 1.00 31.97 95 ALA A C 1
ATOM 763 O O . ALA A 1 99 ? 4.289 33.450 49.133 1.00 42.17 95 ALA A O 1
ATOM 765 N N . SER A 1 100 ? 5.280 34.288 50.949 1.00 28.66 96 SER A N 1
ATOM 766 C CA . SER A 1 100 ? 4.237 33.808 51.856 1.00 29.98 96 SER A CA 1
ATOM 767 C C . SER A 1 100 ? 2.884 34.496 51.635 1.00 29.71 96 SER A C 1
ATOM 768 O O . SER A 1 100 ? 1.834 33.965 51.999 1.00 26.27 96 SER A O 1
ATOM 771 N N . CYS A 1 101 ? 2.911 35.690 51.057 1.00 28.03 97 CYS A N 1
ATOM 772 C CA . CYS A 1 101 ? 1.724 36.543 51.032 1.00 24.08 97 CYS A CA 1
ATOM 773 C C . CYS A 1 101 ? 0.660 36.021 50.065 1.00 23.27 97 CYS A C 1
ATOM 774 O O . CYS A 1 101 ? -0.537 36.279 50.229 1.00 19.15 97 CYS A O 1
ATOM 777 N N . GLU A 1 102 ? 1.095 35.282 49.058 1.00 21.17 98 GLU A N 1
ATOM 778 C CA . GLU A 1 102 ? 0.155 34.599 48.191 1.00 26.01 98 GLU A CA 1
ATOM 779 C C . GLU A 1 102 ? -0.583 33.524 48.981 1.00 21.19 98 GLU A C 1
ATOM 780 O O . GLU A 1 102 ? -1.796 33.356 48.835 1.00 28.95 98 GLU A O 1
ATOM 786 N N . THR A 1 103 ? 0.149 32.802 49.819 1.00 21.19 99 THR A N 1
ATOM 787 C CA . THR A 1 103 ? -0.472 31.788 50.658 1.00 35.67 99 THR A CA 1
ATOM 788 C C . THR A 1 103 ? -1.446 32.457 51.622 1.00 32.85 99 THR A C 1
ATOM 789 O O . THR A 1 103 ? -2.604 32.053 51.739 1.00 35.69 99 THR A O 1
ATOM 793 N N . LEU A 1 104 ? -0.981 33.506 52.288 1.00 27.44 100 LEU A N 1
ATOM 794 C CA . LEU A 1 104 ? -1.841 34.247 53.189 1.00 28.46 100 LEU A CA 1
ATOM 795 C C . LEU A 1 104 ? -2.994 34.943 52.443 1.00 28.79 100 LEU A C 1
ATOM 796 O O . LEU A 1 104 ? -4.078 35.080 53.001 1.00 31.10 100 LEU A O 1
ATOM 801 N N . ARG A 1 105 ? -2.788 35.370 51.195 1.00 23.73 101 ARG A N 1
ATOM 802 C CA . ARG A 1 105 ? -3.918 35.893 50.412 1.00 24.81 101 ARG A CA 1
ATOM 803 C C . ARG A 1 105 ? -5.042 34.845 50.336 1.00 29.20 101 ARG A C 1
ATOM 804 O O . ARG A 1 105 ? -6.197 35.121 50.680 1.00 27.79 101 ARG A O 1
ATOM 812 N N . SER A 1 106 ? -4.678 33.649 49.883 1.00 29.07 102 SER A N 1
ATOM 813 C CA . SER A 1 106 ? -5.592 32.507 49.787 1.00 32.23 102 SER A CA 1
ATOM 814 C C . SER A 1 106 ? -6.351 32.240 51.087 1.00 34.06 102 SER A C 1
ATOM 815 O O . SER A 1 106 ? -7.575 32.078 51.087 1.00 35.69 102 SER A O 1
ATOM 818 N N . VAL A 1 107 ? -5.593 32.183 52.179 1.00 33.67 103 VAL A N 1
ATOM 819 C CA . VAL A 1 107 ? -6.112 32.023 53.537 1.00 35.38 103 VAL A CA 1
ATOM 820 C C . VAL A 1 107 ? -7.171 33.044 53.929 1.00 34.34 103 VAL A C 1
ATOM 821 O O . VAL A 1 107 ? -8.270 32.682 54.362 1.00 37.31 103 VAL A O 1
ATOM 825 N N . LEU A 1 108 ? -6.829 34.319 53.798 1.00 30.67 104 LEU A N 1
ATOM 826 C CA . LEU A 1 108 ? -7.751 35.392 54.127 1.00 31.27 104 LEU A CA 1
ATOM 827 C C . LEU A 1 108 ? -9.025 35.302 53.290 1.00 34.81 104 LEU A C 1
ATOM 828 O O . LEU A 1 108 ? -10.111 35.648 53.765 1.00 30.99 104 LEU A O 1
ATOM 833 N N . SER A 1 109 ? -8.877 34.836 52.051 1.00 38.46 105 SER A N 1
ATOM 834 C CA . SER A 1 109 ? -10.001 34.621 51.140 1.00 41.20 105 SER A CA 1
ATOM 835 C C . SER A 1 109 ? -10.774 33.361 51.499 1.00 47.08 105 SER A C 1
ATOM 836 O O . SER A 1 109 ? -11.882 33.135 51.002 1.00 55.09 105 SER A O 1
ATOM 839 N N . ALA A 1 110 ? -10.182 32.530 52.350 1.00 46.64 106 ALA A N 1
ATOM 840 C CA . ALA A 1 110 ? -10.792 31.250 52.696 1.00 41.88 106 ALA A CA 1
ATOM 841 C C . ALA A 1 110 ? -11.588 31.278 54.002 1.00 43.82 106 ALA A C 1
ATOM 842 O O . ALA A 1 110 ? -12.690 30.754 54.055 1.00 43.48 106 ALA A O 1
ATOM 844 N N . GLN A 1 111 ? -11.050 31.874 55.059 1.00 34.65 107 GLN A N 1
ATOM 845 C CA . GLN A 1 111 ? -11.698 31.734 56.361 1.00 35.21 107 GLN A CA 1
ATOM 846 C C . GLN A 1 111 ? -12.446 32.960 56.850 1.00 35.93 107 GLN A C 1
ATOM 847 O O . GLN A 1 111 ? -11.830 33.922 57.289 1.00 38.09 107 GLN A O 1
ATOM 853 N N . PRO A 1 112 ? -13.785 32.915 56.804 1.00 30.13 108 PRO A N 1
ATOM 854 C CA . PRO A 1 112 ? -14.516 34.038 57.388 1.00 32.36 108 PRO A CA 1
ATOM 855 C C . PRO A 1 112 ? -14.341 34.062 58.906 1.00 30.25 108 PRO A C 1
ATOM 856 O O . PRO A 1 112 ? -14.587 35.083 59.537 1.00 26.84 108 PRO A O 1
ATOM 860 N N . SER A 1 113 ? -13.912 32.936 59.476 1.00 25.36 109 SER A N 1
ATOM 861 C CA . SER A 1 113 ? -13.714 32.825 60.917 1.00 24.97 109 SER A CA 1
ATOM 862 C C . SER A 1 113 ? -12.527 33.631 61.429 1.00 21.80 109 SER A C 1
ATOM 863 O O . SER A 1 113 ? -12.507 34.043 62.588 1.00 21.65 109 SER A O 1
ATOM 866 N N . LEU A 1 114 ? -11.532 33.834 60.574 1.00 21.24 110 LEU A N 1
ATOM 867 C CA . LEU A 1 114 ? -10.298 34.499 60.982 1.00 20.42 110 LEU A CA 1
ATOM 868 C C . LEU A 1 114 ? -10.535 35.979 61.261 1.00 19.44 110 LEU A C 1
ATOM 869 O O . LEU A 1 114 ? -10.938 36.732 60.366 1.00 21.89 110 LEU A O 1
ATOM 874 N N . THR A 1 115 ? -10.256 36.387 62.494 1.00 19.24 111 THR A N 1
ATOM 875 C CA . THR A 1 115 ? -10.467 37.776 62.902 1.00 24.88 111 THR A CA 1
ATOM 876 C C . THR A 1 115 ? -9.176 38.547 63.188 1.00 17.57 111 THR A C 1
ATOM 877 O O . THR A 1 115 ? -9.191 39.771 63.201 1.00 16.78 111 THR A O 1
ATOM 881 N N . GLU A 1 116 ? -8.068 37.838 63.392 1.00 17.80 112 GLU A N 1
ATOM 882 C CA A GLU A 1 116 ? -6.805 38.481 63.744 0.45 17.14 112 GLU A CA 1
ATOM 883 C CA B GLU A 1 116 ? -6.812 38.473 63.765 0.55 17.15 112 GLU A CA 1
ATOM 884 C C . GLU A 1 116 ? -5.638 37.852 62.993 1.00 17.22 112 GLU A C 1
ATOM 885 O O . GLU A 1 116 ? -5.474 36.622 62.973 1.00 18.05 112 GLU A O 1
ATOM 896 N N . LEU A 1 117 ? -4.836 38.699 62.358 1.00 16.41 113 LEU A N 1
ATOM 897 C CA . LEU A 1 117 ? -3.616 38.249 61.698 1.00 16.47 113 LEU A CA 1
ATOM 898 C C . LEU A 1 117 ? -2.433 39.122 62.128 1.00 16.17 113 LEU A C 1
ATOM 899 O O . LEU A 1 117 ? -2.455 40.342 61.950 1.00 14.96 113 LEU A O 1
ATOM 904 N N . HIS A 1 118 ? -1.408 38.483 62.693 1.00 16.21 114 HIS A N 1
ATOM 905 C CA . HIS A 1 118 ? -0.189 39.179 63.105 1.00 15.72 114 HIS A CA 1
ATOM 906 C C . HIS A 1 118 ? 0.953 38.667 62.268 1.00 15.93 114 HIS A C 1
ATOM 907 O O . HIS A 1 118 ? 1.338 37.501 62.401 1.00 16.77 114 HIS A O 1
ATOM 914 N N . VAL A 1 119 ? 1.495 39.518 61.397 1.00 15.26 115 VAL A N 1
ATOM 915 C CA . VAL A 1 119 ? 2.617 39.094 60.577 1.00 15.51 115 VAL A CA 1
ATOM 916 C C . VAL A 1 119 ? 3.739 40.127 60.585 1.00 14.85 115 VAL A C 1
ATOM 917 O O . VAL A 1 119 ? 4.506 40.214 59.644 1.00 14.80 115 VAL A O 1
ATOM 921 N N . GLY A 1 120 ? 3.864 40.852 61.694 1.00 14.46 116 GLY A N 1
ATOM 922 C CA . GLY A 1 120 ? 4.937 41.804 61.869 1.00 13.92 116 GLY A CA 1
ATOM 923 C C . GLY A 1 120 ? 6.306 41.137 61.899 1.00 16.52 116 GLY A C 1
ATOM 924 O O . GLY A 1 120 ? 6.403 39.919 62.059 1.00 15.35 116 GLY A O 1
ATOM 925 N N . ASP A 1 121 ? 7.351 41.947 61.733 1.00 14.09 117 ASP A N 1
ATOM 926 C CA . ASP A 1 121 ? 8.745 41.498 61.839 1.00 21.74 117 ASP A CA 1
ATOM 927 C C . ASP A 1 121 ? 9.089 40.475 60.764 1.00 20.82 117 ASP A C 1
ATOM 928 O O . ASP A 1 121 ? 9.901 39.568 60.996 1.00 20.79 117 ASP A O 1
ATOM 933 N N . ASN A 1 122 ? 8.454 40.607 59.603 1.00 19.65 118 ASN A N 1
ATOM 934 C CA . ASN A 1 122 ? 8.737 39.772 58.438 1.00 15.68 118 ASN A CA 1
ATOM 935 C C . ASN A 1 122 ? 8.986 40.676 57.237 1.00 20.92 118 ASN A C 1
ATOM 936 O O . ASN A 1 122 ? 8.232 41.612 57.010 1.00 14.38 118 ASN A O 1
ATOM 941 N N . LYS A 1 123 ? 10.013 40.394 56.447 1.00 18.10 119 LYS A N 1
ATOM 942 C CA . LYS A 1 123 ? 10.251 41.200 55.247 1.00 21.62 119 LYS A CA 1
ATOM 943 C C . LYS A 1 123 ? 9.270 40.848 54.132 1.00 27.42 119 LYS A C 1
ATOM 944 O O . LYS A 1 123 ? 9.651 40.248 53.111 1.00 22.79 119 LYS A O 1
ATOM 950 N N . LEU A 1 124 ? 8.005 41.214 54.331 1.00 14.86 120 LEU A N 1
ATOM 951 C CA . LEU A 1 124 ? 6.983 41.043 53.308 1.00 14.96 120 LEU A CA 1
ATOM 952 C C . LEU A 1 124 ? 7.139 42.063 52.212 1.00 20.12 120 LEU A C 1
ATOM 953 O O . LEU A 1 124 ? 6.975 41.744 51.037 1.00 15.04 120 LEU A O 1
ATOM 958 N N . GLY A 1 125 ? 7.421 43.301 52.610 1.00 15.20 121 GLY A N 1
ATOM 959 C CA . GLY A 1 125 ? 7.629 44.357 51.643 1.00 14.02 121 GLY A CA 1
ATOM 960 C C . GLY A 1 125 ? 6.320 44.825 51.036 1.00 18.71 121 GLY A C 1
ATOM 961 O O . GLY A 1 125 ? 5.258 44.217 51.239 1.00 14.55 121 GLY A O 1
ATOM 962 N N . THR A 1 126 ? 6.391 45.909 50.272 1.00 18.92 122 THR A N 1
ATOM 963 C CA . THR A 1 126 ? 5.206 46.492 49.654 1.00 12.17 122 THR A CA 1
ATOM 964 C C . THR A 1 126 ? 4.488 45.538 48.683 1.00 12.91 122 THR A C 1
ATOM 965 O O . THR A 1 126 ? 3.252 45.418 48.699 1.00 14.75 122 THR A O 1
ATOM 969 N N . ALA A 1 127 ? 5.258 44.873 47.834 1.00 13.63 123 ALA A N 1
ATOM 970 C CA . ALA A 1 127 ? 4.684 43.957 46.852 1.00 15.96 123 ALA A CA 1
ATOM 971 C C . ALA A 1 127 ? 3.914 42.837 47.541 1.00 14.83 123 ALA A C 1
ATOM 972 O O . ALA A 1 127 ? 2.808 42.481 47.130 1.00 16.67 123 ALA A O 1
ATOM 974 N N . GLY A 1 128 ? 4.506 42.284 48.590 1.00 14.91 124 GLY A N 1
ATOM 975 C CA . GLY A 1 128 ? 3.882 41.210 49.342 1.00 18.82 124 GLY A CA 1
ATOM 976 C C . GLY A 1 128 ? 2.595 41.658 50.017 1.00 20.98 124 GLY A C 1
ATOM 977 O O . GLY A 1 128 ? 1.571 40.977 49.949 1.00 20.36 124 GLY A O 1
ATOM 978 N N . VAL A 1 129 ? 2.623 42.812 50.667 1.00 13.89 125 VAL A N 1
ATOM 979 C CA . VAL A 1 129 ? 1.423 43.224 51.383 1.00 13.45 125 VAL A CA 1
ATOM 980 C C . VAL A 1 129 ? 0.353 43.661 50.398 1.00 13.40 125 VAL A C 1
ATOM 981 O O . VAL A 1 129 ? -0.838 43.573 50.696 1.00 14.47 125 VAL A O 1
ATOM 985 N N . LYS A 1 130 ? 0.759 44.088 49.200 1.00 13.44 126 LYS A N 1
ATOM 986 C CA . LYS A 1 130 ? -0.211 44.336 48.138 1.00 13.61 126 LYS A CA 1
ATOM 987 C C . LYS A 1 130 ? -0.984 43.053 47.801 1.00 14.49 126 LYS A C 1
ATOM 988 O O . LYS A 1 130 ? -2.196 43.078 47.562 1.00 14.61 126 LYS A O 1
ATOM 994 N N . VAL A 1 131 ? -0.282 41.929 47.773 1.00 15.17 127 VAL A N 1
ATOM 995 C CA . VAL A 1 131 ? -0.957 40.663 47.472 1.00 17.97 127 VAL A CA 1
ATOM 996 C C . VAL A 1 131 ? -1.878 40.299 48.633 1.00 20.83 127 VAL A C 1
ATOM 997 O O . VAL A 1 131 ? -3.010 39.874 48.431 1.00 22.53 127 VAL A O 1
ATOM 1001 N N . LEU A 1 132 ? -1.389 40.502 49.847 1.00 15.55 128 LEU A N 1
ATOM 1002 C CA . LEU A 1 132 ? -2.194 40.300 51.046 1.00 15.46 128 LEU A CA 1
ATOM 1003 C C . LEU A 1 132 ? -3.511 41.100 51.030 1.00 15.06 128 LEU A C 1
ATOM 1004 O O . LEU A 1 132 ? -4.569 40.585 51.391 1.00 16.58 128 LEU A O 1
ATOM 1009 N N . CYS A 1 133 ? -3.435 42.363 50.611 1.00 14.35 129 CYS A N 1
ATOM 1010 C CA . CYS A 1 133 ? -4.620 43.217 50.507 1.00 14.01 129 CYS A CA 1
ATOM 1011 C C . CYS A 1 133 ? -5.690 42.649 49.588 1.00 14.71 129 CYS A C 1
ATOM 1012 O O . CYS A 1 133 ? -6.888 42.832 49.824 1.00 17.64 129 CYS A O 1
ATOM 1015 N N . GLN A 1 134 ? -5.258 41.955 48.545 1.00 23.07 130 GLN A N 1
ATOM 1016 C CA . GLN A 1 134 ? -6.213 41.324 47.640 1.00 27.35 130 GLN A CA 1
ATOM 1017 C C . GLN A 1 134 ? -7.093 40.331 48.393 1.00 20.87 130 GLN A C 1
ATOM 1018 O O . GLN A 1 134 ? -8.286 40.202 48.107 1.00 21.39 130 GLN A O 1
ATOM 1024 N N . GLY A 1 135 ? -6.519 39.653 49.377 1.00 16.77 131 GLY A N 1
ATOM 1025 C CA . GLY A 1 135 ? -7.284 38.733 50.195 1.00 17.33 131 GLY A CA 1
ATOM 1026 C C . GLY A 1 135 ? -8.196 39.475 51.148 1.00 21.95 131 GLY A C 1
ATOM 1027 O O . GLY A 1 135 ? -9.337 39.085 51.371 1.00 23.20 131 GLY A O 1
ATOM 1028 N N . LEU A 1 136 ? -7.677 40.547 51.734 1.00 20.38 132 LEU A N 1
ATOM 1029 C CA . LEU A 1 136 ? -8.455 41.408 52.619 1.00 15.96 132 LEU A CA 1
ATOM 1030 C C . LEU A 1 136 ? -9.695 41.991 51.920 1.00 23.75 132 LEU A C 1
ATOM 1031 O O . LEU A 1 136 ? -10.711 42.289 52.543 1.00 18.18 132 LEU A O 1
ATOM 1036 N N . MET A 1 137 ? -9.605 42.158 50.608 1.00 22.72 133 MET A N 1
ATOM 1037 C CA . MET A 1 137 ? -10.705 42.741 49.848 1.00 29.88 133 MET A CA 1
ATOM 1038 C C . MET A 1 137 ? -11.859 41.770 49.605 1.00 33.00 133 MET A C 1
ATOM 1039 O O . MET A 1 137 ? -12.964 42.185 49.259 1.00 36.00 133 MET A O 1
ATOM 1044 N N . ASN A 1 138 ? -11.598 40.483 49.785 1.00 31.45 134 ASN A N 1
ATOM 1045 C CA . ASN A 1 138 ? -12.628 39.477 49.597 1.00 32.64 134 ASN A CA 1
ATOM 1046 C C . ASN A 1 138 ? -13.784 39.688 50.577 1.00 37.69 134 ASN A C 1
ATOM 1047 O O . ASN A 1 138 ? -13.562 39.995 51.749 1.00 33.95 134 ASN A O 1
ATOM 1052 N N . PRO A 1 139 ? -15.027 39.527 50.093 1.00 45.69 135 PRO A N 1
ATOM 1053 C CA . PRO A 1 139 ? -16.206 39.680 50.948 1.00 46.77 135 PRO A CA 1
ATOM 1054 C C . PRO A 1 139 ? -16.224 38.645 52.066 1.00 42.72 135 PRO A C 1
ATOM 1055 O O . PRO A 1 139 ? -16.724 38.935 53.147 1.00 46.64 135 PRO A O 1
ATOM 1059 N N . ASN A 1 140 ? -15.672 37.465 51.802 1.00 41.09 136 ASN A N 1
ATOM 1060 C CA . ASN A 1 140 ? -15.574 36.409 52.806 1.00 40.29 136 ASN A CA 1
ATOM 1061 C C . ASN A 1 140 ? -14.725 36.804 54.007 1.00 32.27 136 ASN A C 1
ATOM 1062 O O . ASN A 1 140 ? -14.955 36.345 55.123 1.00 25.12 136 ASN A O 1
ATOM 1067 N N . CYS A 1 141 ? -13.728 37.646 53.770 1.00 31.56 137 CYS A N 1
ATOM 1068 C CA . CYS A 1 141 ? -12.793 38.010 54.827 1.00 18.60 137 CYS A CA 1
ATOM 1069 C C . CYS A 1 141 ? -13.442 38.926 55.871 1.00 18.18 137 CYS A C 1
ATOM 1070 O O . CYS A 1 141 ? -13.921 40.014 55.548 1.00 27.42 137 CYS A O 1
ATOM 1073 N N . LYS A 1 142 ? -13.458 38.484 57.125 1.00 18.45 138 LYS A N 1
ATOM 1074 C CA . LYS A 1 142 ? -14.038 39.283 58.205 1.00 18.17 138 LYS A CA 1
ATOM 1075 C C . LYS A 1 142 ? -12.990 39.728 59.233 1.00 23.61 138 LYS A C 1
ATOM 1076 O O . LYS A 1 142 ? -13.276 39.849 60.433 1.00 17.68 138 LYS A O 1
ATOM 1082 N N . LEU A 1 143 ? -11.776 39.985 58.760 1.00 16.95 139 LEU A N 1
ATOM 1083 C CA . LEU A 1 143 ? -10.668 40.291 59.673 1.00 18.36 139 LEU A CA 1
ATOM 1084 C C . LEU A 1 143 ? -10.970 41.509 60.548 1.00 15.88 139 LEU A C 1
ATOM 1085 O O . LEU A 1 143 ? -11.532 42.486 60.066 1.00 21.90 139 LEU A O 1
ATOM 1090 N N . GLN A 1 144 ? -10.636 41.426 61.840 1.00 15.98 140 GLN A N 1
ATOM 1091 C CA . GLN A 1 144 ? -10.832 42.543 62.763 1.00 15.52 140 GLN A CA 1
ATOM 1092 C C . GLN A 1 144 ? -9.508 43.227 63.161 1.00 21.09 140 GLN A C 1
ATOM 1093 O O . GLN A 1 144 ? -9.470 44.433 63.430 1.00 19.81 140 GLN A O 1
ATOM 1099 N N . LYS A 1 145 ? -8.428 42.457 63.225 1.00 19.74 141 LYS A N 1
ATOM 1100 C CA . LYS A 1 145 ? -7.154 43.003 63.704 1.00 14.38 141 LYS A CA 1
ATOM 1101 C C . LYS A 1 145 ? -6.033 42.607 62.760 1.00 15.08 141 LYS A C 1
ATOM 1102 O O . LYS A 1 145 ? -5.881 41.426 62.422 1.00 19.43 141 LYS A O 1
ATOM 1108 N N . LEU A 1 146 ? -5.244 43.600 62.359 1.00 13.42 142 LEU A N 1
ATOM 1109 C CA . LEU A 1 146 ? -4.169 43.398 61.409 1.00 13.24 142 LEU A CA 1
ATOM 1110 C C . LEU A 1 146 ? -2.877 44.075 61.888 1.00 12.72 142 LEU A C 1
ATOM 1111 O O . LEU A 1 146 ? -2.851 45.281 62.089 1.00 12.06 142 LEU A O 1
ATOM 1116 N N . GLN A 1 147 ? -1.819 43.295 62.071 1.00 13.08 143 GLN A N 1
ATOM 1117 C CA A GLN A 1 147 ? -0.533 43.825 62.504 0.67 12.71 143 GLN A CA 1
ATOM 1118 C CA B GLN A 1 147 ? -0.540 43.851 62.493 0.33 12.70 143 GLN A CA 1
ATOM 1119 C C . GLN A 1 147 ? 0.484 43.638 61.391 1.00 12.65 143 GLN A C 1
ATOM 1120 O O . GLN A 1 147 ? 0.782 42.511 60.996 1.00 13.29 143 GLN A O 1
ATOM 1131 N N . LEU A 1 148 ? 0.993 44.748 60.882 1.00 11.94 144 LEU A N 1
ATOM 1132 C CA . LEU A 1 148 ? 1.945 44.742 59.787 1.00 11.86 144 LEU A CA 1
ATOM 1133 C C . LEU A 1 148 ? 3.192 45.545 60.186 1.00 11.44 144 LEU A C 1
ATOM 1134 O O . LEU A 1 148 ? 3.805 46.190 59.342 1.00 11.07 144 LEU A O 1
ATOM 1139 N N . GLU A 1 149 ? 3.559 45.530 61.469 1.00 11.55 145 GLU A N 1
ATOM 1140 C CA . GLU A 1 149 ? 4.684 46.356 61.909 1.00 11.18 145 GLU A CA 1
ATOM 1141 C C . GLU A 1 149 ? 6.021 45.758 61.475 1.00 11.58 145 GLU A C 1
ATOM 1142 O O . GLU A 1 149 ? 6.170 44.536 61.399 1.00 12.30 145 GLU A O 1
ATOM 1148 N N . TYR A 1 150 ? 6.991 46.617 61.157 1.00 11.17 146 TYR A N 1
ATOM 1149 C CA . TYR A 1 150 ? 8.298 46.132 60.721 1.00 11.60 146 TYR A CA 1
ATOM 1150 C C . TYR A 1 150 ? 8.227 45.143 59.571 1.00 20.23 146 TYR A C 1
ATOM 1151 O O . TYR A 1 150 ? 8.814 44.052 59.644 1.00 12.88 146 TYR A O 1
ATOM 1160 N N . CYS A 1 151 ? 7.497 45.510 58.528 1.00 11.79 147 CYS A N 1
ATOM 1161 C CA . CYS A 1 151 ? 7.299 44.624 57.391 1.00 12.31 147 CYS A CA 1
ATOM 1162 C C . CYS A 1 151 ? 7.953 45.173 56.127 1.00 14.39 147 CYS A C 1
ATOM 1163 O O . CYS A 1 151 ? 7.663 44.704 55.029 1.00 12.51 147 CYS A O 1
ATOM 1166 N N . GLU A 1 152 ? 8.839 46.155 56.308 1.00 12.80 148 GLU A N 1
ATOM 1167 C CA . GLU A 1 152 ? 9.557 46.827 55.219 1.00 11.59 148 GLU A CA 1
ATOM 1168 C C . GLU A 1 152 ? 8.610 47.422 54.186 1.00 13.65 148 GLU A C 1
ATOM 1169 O O . GLU A 1 152 ? 8.856 47.361 52.980 1.00 13.57 148 GLU A O 1
ATOM 1175 N N . LEU A 1 153 ? 7.524 48.015 54.664 1.00 10.66 149 LEU A N 1
ATOM 1176 C CA . LEU A 1 153 ? 6.559 48.646 53.772 1.00 10.32 149 LEU A CA 1
ATOM 1177 C C . LEU A 1 153 ? 7.079 50.014 53.395 1.00 13.73 149 LEU A C 1
ATOM 1178 O O . LEU A 1 153 ? 7.797 50.638 54.174 1.00 13.60 149 LEU A O 1
ATOM 1183 N N . THR A 1 154 ? 6.728 50.465 52.196 1.00 16.34 150 THR A N 1
ATOM 1184 C CA . THR A 1 154 ? 7.092 51.800 51.742 1.00 15.93 150 THR A CA 1
ATOM 1185 C C . THR A 1 154 ? 5.835 52.596 51.461 1.00 13.19 150 THR A C 1
ATOM 1186 O O . THR A 1 154 ? 4.705 52.078 51.578 1.00 14.26 150 THR A O 1
ATOM 1190 N N . ALA A 1 155 ? 6.017 53.842 51.043 1.00 7.74 151 ALA A N 1
ATOM 1191 C CA . ALA A 1 155 ? 4.889 54.740 50.764 1.00 9.39 151 ALA A CA 1
ATOM 1192 C C . ALA A 1 155 ? 3.894 54.144 49.791 1.00 9.96 151 ALA A C 1
ATOM 1193 O O . ALA A 1 155 ? 2.703 54.478 49.814 1.00 10.70 151 ALA A O 1
ATOM 1195 N N . ASP A 1 156 ? 4.391 53.275 48.916 1.00 7.07 152 ASP A N 1
ATOM 1196 C CA . ASP A 1 156 ? 3.610 52.785 47.780 1.00 13.20 152 ASP A CA 1
ATOM 1197 C C . ASP A 1 156 ? 2.553 51.741 48.170 1.00 16.55 152 ASP A C 1
ATOM 1198 O O . ASP A 1 156 ? 1.754 51.291 47.350 1.00 15.46 152 ASP A O 1
ATOM 1203 N N . ILE A 1 157 ? 2.558 51.352 49.433 1.00 6.66 153 ILE A N 1
ATOM 1204 C CA . ILE A 1 157 ? 1.590 50.383 49.941 1.00 6.61 153 ILE A CA 1
ATOM 1205 C C . ILE A 1 157 ? 0.203 51.014 50.083 1.00 14.11 153 ILE A C 1
ATOM 1206 O O . ILE A 1 157 ? -0.810 50.318 50.105 1.00 8.03 153 ILE A O 1
ATOM 1211 N N . VAL A 1 158 ? 0.126 52.340 50.164 1.00 10.97 154 VAL A N 1
ATOM 1212 C CA . VAL A 1 158 ? -1.082 52.919 50.746 1.00 13.35 154 VAL A CA 1
ATOM 1213 C C . VAL A 1 158 ? -2.323 52.825 49.867 1.00 12.04 154 VAL A C 1
ATOM 1214 O O . VAL A 1 158 ? -3.403 52.614 50.397 1.00 10.86 154 VAL A O 1
ATOM 1218 N N . GLU A 1 159 ? -2.203 52.924 48.545 1.00 15.31 155 GLU A N 1
ATOM 1219 C CA . GLU A 1 159 ? -3.410 52.795 47.726 1.00 19.39 155 GLU A CA 1
ATOM 1220 C C . GLU A 1 159 ? -4.036 51.402 47.879 1.00 9.72 155 GLU A C 1
ATOM 1221 O O . GLU A 1 159 ? -5.248 51.273 47.956 1.00 11.93 155 GLU A O 1
ATOM 1227 N N . ALA A 1 160 ? -3.201 50.371 47.918 1.00 11.59 156 ALA A N 1
ATOM 1228 C CA . ALA A 1 160 ? -3.682 49.009 48.114 1.00 17.68 156 ALA A CA 1
ATOM 1229 C C . ALA A 1 160 ? -4.359 48.848 49.482 1.00 16.46 156 ALA A C 1
ATOM 1230 O O . ALA A 1 160 ? -5.450 48.273 49.584 1.00 15.15 156 ALA A O 1
ATOM 1232 N N . LEU A 1 161 ? -3.731 49.373 50.527 1.00 13.75 157 LEU A N 1
ATOM 1233 C CA . LEU A 1 161 ? -4.326 49.320 51.864 1.00 10.65 157 LEU A CA 1
ATOM 1234 C C . LEU A 1 161 ? -5.644 50.066 51.946 1.00 8.97 157 LEU A C 1
ATOM 1235 O O . LEU A 1 161 ? -6.588 49.569 52.562 1.00 15.68 157 LEU A O 1
ATOM 1240 N N . ASN A 1 162 ? -5.692 51.275 51.368 1.00 7.04 158 ASN A N 1
ATOM 1241 C CA . ASN A 1 162 ? -6.945 52.030 51.324 1.00 7.93 158 ASN A CA 1
ATOM 1242 C C . ASN A 1 162 ? -8.050 51.237 50.651 1.00 10.21 158 ASN A C 1
ATOM 1243 O O . ASN A 1 162 ? -9.171 51.201 51.151 1.00 10.00 158 ASN A O 1
ATOM 1248 N N . ALA A 1 163 ? -7.733 50.604 49.525 1.00 10.07 159 ALA A N 1
ATOM 1249 C CA . ALA A 1 163 ? -8.726 49.794 48.826 1.00 18.45 159 ALA A CA 1
ATOM 1250 C C . ALA A 1 163 ? -9.191 48.636 49.704 1.00 17.54 159 ALA A C 1
ATOM 1251 O O . ALA A 1 163 ? -10.373 48.261 49.690 1.00 17.96 159 ALA A O 1
ATOM 1253 N N . ALA A 1 164 ? -8.258 48.059 50.453 1.00 18.09 160 ALA A N 1
ATOM 1254 C CA . ALA A 1 164 ? -8.587 46.961 51.348 1.00 18.03 160 ALA A CA 1
ATOM 1255 C C . ALA A 1 164 ? -9.432 47.454 52.523 1.00 21.46 160 ALA A C 1
ATOM 1256 O O . ALA A 1 164 ? -10.394 46.791 52.921 1.00 20.65 160 ALA A O 1
ATOM 1258 N N . LEU A 1 165 ? -9.073 48.610 53.079 1.00 15.60 161 LEU A N 1
ATOM 1259 C CA . LEU A 1 165 ? -9.837 49.170 54.189 1.00 15.05 161 LEU A CA 1
ATOM 1260 C C . LEU A 1 165 ? -11.299 49.428 53.807 1.00 14.18 161 LEU A C 1
ATOM 1261 O O . LEU A 1 165 ? -12.213 49.225 54.631 1.00 12.51 161 LEU A O 1
ATOM 1266 N N . GLN A 1 166 ? -11.517 49.929 52.589 1.00 8.69 162 GLN A N 1
ATOM 1267 C CA . GLN A 1 166 ? -12.872 50.202 52.115 1.00 19.53 162 GLN A CA 1
ATOM 1268 C C . GLN A 1 166 ? -13.675 48.910 52.151 1.00 24.58 162 GLN A C 1
ATOM 1269 O O . GLN A 1 166 ? -14.879 48.906 52.418 1.00 19.99 162 GLN A O 1
ATOM 1275 N N . ALA A 1 167 ? -12.976 47.805 51.920 1.00 22.52 163 ALA A N 1
ATOM 1276 C CA . ALA A 1 167 ? -13.605 46.498 51.879 1.00 22.24 163 ALA A CA 1
ATOM 1277 C C . ALA A 1 167 ? -13.538 45.766 53.224 1.00 27.05 163 ALA A C 1
ATOM 1278 O O . ALA A 1 167 ? -13.883 44.589 53.307 1.00 34.67 163 ALA A O 1
ATOM 1280 N N . LYS A 1 168 ? -13.138 46.478 54.278 1.00 24.51 164 LYS A N 1
ATOM 1281 C CA . LYS A 1 168 ? -13.104 45.905 55.620 1.00 23.24 164 LYS A CA 1
ATOM 1282 C C . LYS A 1 168 ? -13.876 46.621 56.732 1.00 23.81 164 LYS A C 1
ATOM 1283 O O . LYS A 1 168 ? -13.274 47.082 57.714 1.00 20.79 164 LYS A O 1
ATOM 1289 N N . PRO A 1 169 ? -15.209 46.653 56.631 1.00 25.20 165 PRO A N 1
ATOM 1290 C CA . PRO A 1 169 ? -16.001 47.232 57.727 1.00 24.01 165 PRO A CA 1
ATOM 1291 C C . PRO A 1 169 ? -15.824 46.536 59.086 1.00 24.10 165 PRO A C 1
ATOM 1292 O O . PRO A 1 169 ? -16.148 47.143 60.115 1.00 18.81 165 PRO A O 1
ATOM 1296 N N . THR A 1 170 ? -15.304 45.306 59.099 1.00 17.81 166 THR A N 1
ATOM 1297 C CA . THR A 1 170 ? -15.050 44.597 60.356 1.00 19.72 166 THR A CA 1
ATOM 1298 C C . THR A 1 170 ? -13.735 44.981 61.069 1.00 8.23 166 THR A C 1
ATOM 1299 O O . THR A 1 170 ? -13.464 44.535 62.187 1.00 18.74 166 THR A O 1
ATOM 1303 N N . LEU A 1 171 ? -12.928 45.813 60.447 1.00 12.45 167 LEU A N 1
ATOM 1304 C CA . LEU A 1 171 ? -11.618 46.122 61.029 1.00 16.68 167 LEU A CA 1
ATOM 1305 C C . LEU A 1 171 ? -11.761 46.976 62.277 1.00 17.64 167 LEU A C 1
ATOM 1306 O O . LEU A 1 171 ? -12.503 47.954 62.290 1.00 18.21 167 LEU A O 1
ATOM 1311 N N . LYS A 1 172 ? -11.079 46.572 63.344 1.00 13.92 168 LYS A N 1
ATOM 1312 C CA . LYS A 1 172 ? -11.100 47.338 64.576 1.00 15.19 168 LYS A CA 1
ATOM 1313 C C . LYS A 1 172 ? -9.688 47.794 64.959 1.00 17.88 168 LYS A C 1
ATOM 1314 O O . LYS A 1 172 ? -9.544 48.821 65.613 1.00 12.16 168 LYS A O 1
ATOM 1320 N N . GLU A 1 173 ? -8.654 47.048 64.565 1.00 13.06 169 GLU A N 1
ATOM 1321 C CA . GLU A 1 173 ? -7.280 47.400 64.974 1.00 8.76 169 GLU A CA 1
ATOM 1322 C C . GLU A 1 173 ? -6.303 47.335 63.810 1.00 11.80 169 GLU A C 1
ATOM 1323 O O . GLU A 1 173 ? -6.287 46.367 63.055 1.00 8.07 169 GLU A O 1
ATOM 1329 N N . LEU A 1 174 ? -5.469 48.369 63.660 1.00 9.00 170 LEU A N 1
ATOM 1330 C CA . LEU A 1 174 ? -4.483 48.377 62.580 1.00 9.67 170 LEU A CA 1
ATOM 1331 C C . LEU A 1 174 ? -3.147 48.919 63.060 1.00 7.78 170 LEU A C 1
ATOM 1332 O O . LEU A 1 174 ? -3.084 50.022 63.605 1.00 4.58 170 LEU A O 1
ATOM 1337 N N . SER A 1 175 ? -2.083 48.144 62.868 1.00 7.41 171 SER A N 1
ATOM 1338 C CA . SER A 1 175 ? -0.752 48.638 63.191 1.00 6.88 171 SER A CA 1
ATOM 1339 C C . SER A 1 175 ? 0.180 48.580 61.999 1.00 11.79 171 SER A C 1
ATOM 1340 O O . SER A 1 175 ? 0.439 47.507 61.423 1.00 7.75 171 SER A O 1
ATOM 1343 N N . LEU A 1 176 ? 0.709 49.741 61.653 1.00 4.65 172 LEU A N 1
ATOM 1344 C CA . LEU A 1 176 ? 1.691 49.851 60.594 1.00 7.11 172 LEU A CA 1
ATOM 1345 C C . LEU A 1 176 ? 3.005 50.383 61.152 1.00 6.68 172 LEU A C 1
ATOM 1346 O O . LEU A 1 176 ? 3.836 50.848 60.389 1.00 5.77 172 LEU A O 1
ATOM 1351 N N . SER A 1 177 ? 3.202 50.326 62.473 1.00 6.04 173 SER A N 1
ATOM 1352 C CA . SER A 1 177 ? 4.392 50.938 63.080 1.00 4.53 173 SER A CA 1
ATOM 1353 C C . SER A 1 177 ? 5.684 50.403 62.483 1.00 11.56 173 SER A C 1
ATOM 1354 O O . SER A 1 177 ? 5.731 49.267 62.016 1.00 5.25 173 SER A O 1
ATOM 1357 N N . ASN A 1 178 ? 6.722 51.233 62.508 1.00 9.26 174 ASN A N 1
ATOM 1358 C CA . ASN A 1 178 ? 8.060 50.824 62.059 1.00 8.92 174 ASN A CA 1
ATOM 1359 C C . ASN A 1 178 ? 8.081 50.412 60.594 1.00 10.43 174 ASN A C 1
ATOM 1360 O O . ASN A 1 178 ? 8.679 49.388 60.213 1.00 9.39 174 ASN A O 1
ATOM 1365 N N . ASN A 1 179 ? 7.410 51.212 59.772 1.00 6.17 175 ASN A N 1
ATOM 1366 C CA . ASN A 1 179 ? 7.491 51.110 58.313 1.00 8.31 175 ASN A CA 1
ATOM 1367 C C . ASN A 1 179 ? 7.737 52.508 57.793 1.00 12.17 175 ASN A C 1
ATOM 1368 O O . ASN A 1 179 ? 7.070 53.418 58.227 1.00 6.19 175 ASN A O 1
ATOM 1373 N N . THR A 1 180 ? 8.684 52.689 56.881 1.00 5.40 176 THR A N 1
ATOM 1374 C CA . THR A 1 180 ? 9.010 54.036 56.418 1.00 6.58 176 THR A CA 1
ATOM 1375 C C . THR A 1 180 ? 7.949 54.520 55.421 1.00 9.51 176 THR A C 1
ATOM 1376 O O . THR A 1 180 ? 8.134 54.446 54.212 1.00 9.60 176 THR A O 1
ATOM 1380 N N . LEU A 1 181 ? 6.840 55.027 55.924 1.00 7.05 177 LEU A N 1
ATOM 1381 C CA . LEU A 1 181 ? 5.757 55.473 55.036 1.00 8.05 177 LEU A CA 1
ATOM 1382 C C . LEU A 1 181 ? 5.942 56.936 54.599 1.00 9.28 177 LEU A C 1
ATOM 1383 O O . LEU A 1 181 ? 5.820 57.256 53.411 1.00 7.98 177 LEU A O 1
ATOM 1388 N N . GLY A 1 182 ? 6.239 57.811 55.558 1.00 4.63 178 GLY A N 1
ATOM 1389 C CA . GLY A 1 182 ? 6.362 59.239 55.300 1.00 4.67 178 GLY A CA 1
ATOM 1390 C C . GLY A 1 182 ? 5.043 59.978 55.273 1.00 5.69 178 GLY A C 1
ATOM 1391 O O . GLY A 1 182 ? 3.971 59.363 55.252 1.00 4.95 178 GLY A O 1
ATOM 1392 N N . ASP A 1 183 ? 5.116 61.310 55.261 1.00 5.13 179 ASP A N 1
ATOM 1393 C CA . ASP A 1 183 ? 3.924 62.151 55.375 1.00 6.43 179 ASP A CA 1
ATOM 1394 C C . ASP A 1 183 ? 2.916 62.004 54.255 1.00 7.24 179 ASP A C 1
ATOM 1395 O O . ASP A 1 183 ? 1.717 61.991 54.499 1.00 5.57 179 ASP A O 1
ATOM 1400 N N . THR A 1 184 ? 3.405 61.957 53.028 1.00 4.68 180 THR A N 1
ATOM 1401 C CA . THR A 1 184 ? 2.512 61.914 51.885 1.00 7.40 180 THR A CA 1
ATOM 1402 C C . THR A 1 184 ? 1.641 60.654 51.970 1.00 6.81 180 THR A C 1
ATOM 1403 O O . THR A 1 184 ? 0.428 60.704 51.785 1.00 5.63 180 THR A O 1
ATOM 1407 N N . ALA A 1 185 ? 2.272 59.535 52.282 1.00 6.39 181 ALA A N 1
ATOM 1408 C CA . ALA A 1 185 ? 1.577 58.267 52.402 1.00 9.52 181 ALA A CA 1
ATOM 1409 C C . ALA A 1 185 ? 0.612 58.259 53.584 1.00 8.64 181 ALA A C 1
ATOM 1410 O O . ALA A 1 185 ? -0.498 57.738 53.500 1.00 4.29 181 ALA A O 1
ATOM 1412 N N . VAL A 1 186 ? 1.054 58.810 54.706 1.00 4.13 182 VAL A N 1
ATOM 1413 C CA . VAL A 1 186 ? 0.211 58.764 55.893 1.00 3.91 182 VAL A CA 1
ATOM 1414 C C . VAL A 1 186 ? -0.995 59.672 55.674 1.00 3.86 182 VAL A C 1
ATOM 1415 O O . VAL A 1 186 ? -2.123 59.340 56.085 1.00 8.20 182 VAL A O 1
ATOM 1419 N N . LYS A 1 187 ? -0.813 60.799 54.991 1.00 3.95 183 LYS A N 1
ATOM 1420 C CA . LYS A 1 187 ? -1.978 61.606 54.651 1.00 3.96 183 LYS A CA 1
ATOM 1421 C C . LYS A 1 187 ? -2.997 60.813 53.795 1.00 7.61 183 LYS A C 1
ATOM 1422 O O . LYS A 1 187 ? -4.224 60.900 54.001 1.00 5.89 183 LYS A O 1
ATOM 1428 N N . GLN A 1 188 ? -2.493 60.053 52.826 1.00 7.34 184 GLN A N 1
ATOM 1429 C CA . GLN A 1 188 ? -3.358 59.260 51.951 1.00 6.17 184 GLN A CA 1
ATOM 1430 C C . GLN A 1 188 ? -4.076 58.160 52.741 1.00 4.35 184 GLN A C 1
ATOM 1431 O O . GLN A 1 188 ? -5.259 57.903 52.523 1.00 4.44 184 GLN A O 1
ATOM 1437 N N . LEU A 1 189 ? -3.339 57.501 53.623 1.00 4.24 185 LEU A N 1
ATOM 1438 C CA . LEU A 1 189 ? -3.886 56.502 54.538 1.00 4.20 185 LEU A CA 1
ATOM 1439 C C . LEU A 1 189 ? -4.996 57.097 55.415 1.00 9.44 185 LEU A C 1
ATOM 1440 O O . LEU A 1 189 ? -6.056 56.481 55.581 1.00 4.94 185 LEU A O 1
ATOM 1445 N N . CYS A 1 190 ? -4.777 58.299 55.958 1.00 4.57 186 CYS A N 1
ATOM 1446 C CA . CYS A 1 190 ? -5.824 58.936 56.765 1.00 10.94 186 CYS A CA 1
ATOM 1447 C C . CYS A 1 190 ? -7.112 59.161 55.982 1.00 13.01 186 CYS A C 1
ATOM 1448 O O . CYS A 1 190 ? -8.217 58.957 56.510 1.00 6.47 186 CYS A O 1
ATOM 1451 N N . ARG A 1 191 ? -6.989 59.621 54.745 1.00 7.96 187 ARG A N 1
ATOM 1452 C CA . ARG A 1 191 ? -8.165 59.793 53.901 1.00 9.90 187 ARG A CA 1
ATOM 1453 C C . ARG A 1 191 ? -8.842 58.447 53.678 1.00 8.41 187 ARG A C 1
ATOM 1454 O O . ARG A 1 191 ? -10.077 58.345 53.709 1.00 8.95 187 ARG A O 1
ATOM 1462 N N . GLY A 1 192 ? -8.041 57.398 53.462 1.00 5.76 188 GLY A N 1
ATOM 1463 C CA . GLY A 1 192 ? -8.589 56.065 53.244 1.00 6.88 188 GLY A CA 1
ATOM 1464 C C . GLY A 1 192 ? -9.333 55.541 54.456 1.00 6.50 188 GLY A C 1
ATOM 1465 O O . GLY A 1 192 ? -10.380 54.910 54.337 1.00 7.75 188 GLY A O 1
ATOM 1466 N N . LEU A 1 193 ? -8.786 55.785 55.641 1.00 4.54 189 LEU A N 1
ATOM 1467 C CA . LEU A 1 193 ? -9.460 55.352 56.858 1.00 6.27 189 LEU A CA 1
ATOM 1468 C C . LEU A 1 193 ? -10.772 56.100 57.093 1.00 11.20 189 LEU A C 1
ATOM 1469 O O . LEU A 1 193 ? -11.740 55.529 57.577 1.00 10.28 189 LEU A O 1
ATOM 1474 N N . VAL A 1 194 ? -10.778 57.386 56.785 1.00 8.62 190 VAL A N 1
ATOM 1475 C CA . VAL A 1 194 ? -11.975 58.208 56.967 1.00 4.78 190 VAL A CA 1
ATOM 1476 C C . VAL A 1 194 ? -13.049 57.786 55.964 1.00 10.76 190 VAL A C 1
ATOM 1477 O O . VAL A 1 194 ? -14.237 57.743 56.294 1.00 8.23 190 VAL A O 1
ATOM 1481 N N . GLU A 1 195 ? -12.651 57.447 54.750 1.00 8.11 191 GLU A N 1
ATOM 1482 C CA . GLU A 1 195 ? -13.612 56.971 53.770 1.00 9.83 191 GLU A CA 1
ATOM 1483 C C . GLU A 1 195 ? -14.132 55.569 54.076 1.00 14.07 191 GLU A C 1
ATOM 1484 O O . GLU A 1 195 ? -15.220 55.189 53.633 1.00 12.70 191 GLU A O 1
ATOM 1490 N N . ALA A 1 196 ? -13.336 54.789 54.802 1.00 11.44 192 ALA A N 1
ATOM 1491 C CA . ALA A 1 196 ? -13.710 53.418 55.103 1.00 10.66 192 ALA A CA 1
ATOM 1492 C C . ALA A 1 196 ? -14.821 53.403 56.140 1.00 11.08 192 ALA A C 1
ATOM 1493 O O . ALA A 1 196 ? -14.904 54.292 56.993 1.00 11.11 192 ALA A O 1
ATOM 1495 N N . SER A 1 197 ? -15.689 52.403 56.069 1.00 10.71 193 SER A N 1
ATOM 1496 C CA A SER A 1 197 ? -16.810 52.343 57.001 0.57 10.85 193 SER A CA 1
ATOM 1497 C CA B SER A 1 197 ? -16.818 52.295 56.987 0.43 11.13 193 SER A CA 1
ATOM 1498 C C . SER A 1 197 ? -16.412 51.690 58.332 1.00 12.69 193 SER A C 1
ATOM 1499 O O . SER A 1 197 ? -17.203 51.643 59.263 1.00 17.48 193 SER A O 1
ATOM 1504 N N . CYS A 1 198 ? -15.184 51.198 58.440 1.00 6.89 194 CYS A N 1
ATOM 1505 C CA . CYS A 1 198 ? -14.788 50.502 59.672 1.00 6.86 194 CYS A CA 1
ATOM 1506 C C . CYS A 1 198 ? -14.860 51.367 60.945 1.00 13.14 194 CYS A C 1
ATOM 1507 O O . CYS A 1 198 ? -14.503 52.545 60.925 1.00 19.12 194 CYS A O 1
ATOM 1510 N N . ASP A 1 199 ? -15.349 50.784 62.038 1.00 6.95 195 ASP A N 1
ATOM 1511 C CA . ASP A 1 199 ? -15.351 51.468 63.332 1.00 6.95 195 ASP A CA 1
ATOM 1512 C C . ASP A 1 199 ? -13.998 51.233 63.982 1.00 7.02 195 ASP A C 1
ATOM 1513 O O . ASP A 1 199 ? -13.883 50.479 64.952 1.00 8.15 195 ASP A O 1
ATOM 1518 N N . LEU A 1 200 ? -12.962 51.828 63.396 1.00 9.54 196 LEU A N 1
ATOM 1519 C CA . LEU A 1 200 ? -11.595 51.591 63.854 1.00 7.20 196 LEU A CA 1
ATOM 1520 C C . LEU A 1 200 ? -11.429 52.005 65.310 1.00 9.78 196 LEU A C 1
ATOM 1521 O O . LEU A 1 200 ? -11.866 53.098 65.689 1.00 8.62 196 LEU A O 1
ATOM 1526 N N . GLU A 1 201 ? -10.806 51.134 66.103 1.00 6.87 197 GLU A N 1
ATOM 1527 C CA . GLU A 1 201 ? -10.630 51.327 67.539 1.00 5.60 197 GLU A CA 1
ATOM 1528 C C . GLU A 1 201 ? -9.193 51.582 67.914 1.00 5.21 197 GLU A C 1
ATOM 1529 O O . GLU A 1 201 ? -8.914 52.202 68.935 1.00 5.35 197 GLU A O 1
ATOM 1535 N N . LEU A 1 202 ? -8.271 51.096 67.095 1.00 5.76 198 LEU A N 1
ATOM 1536 C CA . LEU A 1 202 ? -6.841 51.248 67.419 1.00 4.72 198 LEU A CA 1
ATOM 1537 C C . LEU A 1 202 ? -6.070 51.539 66.161 1.00 4.48 198 LEU A C 1
ATOM 1538 O O . LEU A 1 202 ? -6.235 50.862 65.160 1.00 4.62 198 LEU A O 1
ATOM 1543 N N . LEU A 1 203 ? -5.210 52.549 66.219 1.00 4.19 199 LEU A N 1
ATOM 1544 C CA . LEU A 1 203 ? -4.408 52.920 65.077 1.00 4.03 199 LEU A CA 1
ATOM 1545 C C . LEU A 1 203 ? -2.985 53.158 65.556 1.00 3.94 199 LEU A C 1
ATOM 1546 O O . LEU A 1 203 ? -2.736 54.097 66.294 1.00 3.80 199 LEU A O 1
ATOM 1551 N N . HIS A 1 204 ? -2.062 52.293 65.161 1.00 4.07 200 HIS A N 1
ATOM 1552 C CA . HIS A 1 204 ? -0.680 52.439 65.596 1.00 4.04 200 HIS A CA 1
ATOM 1553 C C . HIS A 1 204 ? 0.208 52.753 64.407 1.00 3.98 200 HIS A C 1
ATOM 1554 O O . HIS A 1 204 ? 0.312 51.951 63.481 1.00 4.13 200 HIS A O 1
ATOM 1561 N N . LEU A 1 205 ? 0.862 53.913 64.472 1.00 3.81 201 LEU A N 1
ATOM 1562 C CA . LEU A 1 205 ? 1.712 54.436 63.405 1.00 3.79 201 LEU A CA 1
ATOM 1563 C C . LEU A 1 205 ? 3.029 54.922 63.985 1.00 3.80 201 LEU A C 1
ATOM 1564 O O . LEU A 1 205 ? 3.517 55.985 63.614 1.00 6.25 201 LEU A O 1
ATOM 1569 N N . GLU A 1 206 ? 3.605 54.169 64.926 1.00 3.93 202 GLU A N 1
ATOM 1570 C CA . GLU A 1 206 ? 4.847 54.612 65.565 1.00 3.99 202 GLU A CA 1
ATOM 1571 C C . GLU A 1 206 ? 6.006 54.432 64.609 1.00 7.52 202 GLU A C 1
ATOM 1572 O O . GLU A 1 206 ? 6.044 53.453 63.898 1.00 6.21 202 GLU A O 1
ATOM 1578 N N . ASN A 1 207 ? 6.942 55.378 64.610 1.00 4.14 203 ASN A N 1
ATOM 1579 C CA . ASN A 1 207 ? 8.136 55.288 63.774 1.00 6.79 203 ASN A CA 1
ATOM 1580 C C . ASN A 1 207 ? 7.755 55.020 62.305 1.00 7.51 203 ASN A C 1
ATOM 1581 O O . ASN A 1 207 ? 8.197 54.026 61.688 1.00 6.35 203 ASN A O 1
ATOM 1586 N N . CYS A 1 208 ? 6.920 55.898 61.766 1.00 4.19 204 CYS A N 1
ATOM 1587 C CA . CYS A 1 208 ? 6.412 55.748 60.407 1.00 6.75 204 CYS A CA 1
ATOM 1588 C C . CYS A 1 208 ? 6.824 56.925 59.519 1.00 5.08 204 CYS A C 1
ATOM 1589 O O . CYS A 1 208 ? 6.343 57.059 58.403 1.00 6.21 204 CYS A O 1
ATOM 1592 N N . GLY A 1 209 ? 7.716 57.776 60.002 1.00 5.53 205 GLY A N 1
ATOM 1593 C CA . GLY A 1 209 ? 8.157 58.894 59.164 1.00 4.50 205 GLY A CA 1
ATOM 1594 C C . GLY A 1 209 ? 7.177 60.050 59.160 1.00 4.32 205 GLY A C 1
ATOM 1595 O O . GLY A 1 209 ? 7.123 60.846 58.230 1.00 7.70 205 GLY A O 1
ATOM 1596 N N . ILE A 1 210 ? 6.382 60.148 60.216 1.00 6.29 206 ILE A N 1
ATOM 1597 C CA . ILE A 1 210 ? 5.384 61.202 60.338 1.00 3.94 206 ILE A CA 1
ATOM 1598 C C . ILE A 1 210 ? 5.981 62.490 60.903 1.00 4.15 206 ILE A C 1
ATOM 1599 O O . ILE A 1 210 ? 6.753 62.456 61.874 1.00 5.24 206 ILE A O 1
ATOM 1604 N N . THR A 1 211 ? 5.647 63.626 60.287 1.00 4.11 207 THR A N 1
ATOM 1605 C CA . THR A 1 211 ? 6.041 64.918 60.855 1.00 4.24 207 THR A CA 1
ATOM 1606 C C . THR A 1 211 ? 4.774 65.751 61.008 1.00 4.11 207 THR A C 1
ATOM 1607 O O . THR A 1 211 ? 3.653 65.249 60.757 1.00 4.19 207 THR A O 1
ATOM 1611 N N . SER A 1 212 ? 4.930 67.017 61.383 1.00 4.27 208 SER A N 1
ATOM 1612 C CA . SER A 1 212 ? 3.762 67.877 61.503 1.00 4.22 208 SER A CA 1
ATOM 1613 C C . SER A 1 212 ? 2.955 67.963 60.209 1.00 8.90 208 SER A C 1
ATOM 1614 O O . SER A 1 212 ? 1.746 68.248 60.241 1.00 6.58 208 SER A O 1
ATOM 1617 N N . ASP A 1 213 ? 3.618 67.726 59.079 1.00 6.69 209 ASP A N 1
ATOM 1618 C CA . ASP A 1 213 ? 2.968 67.762 57.766 1.00 7.62 209 ASP A CA 1
ATOM 1619 C C . ASP A 1 213 ? 1.786 66.797 57.606 1.00 8.04 209 ASP A C 1
ATOM 1620 O O . ASP A 1 213 ? 0.903 67.014 56.764 1.00 12.42 209 ASP A O 1
ATOM 1629 N N . SER A 1 214 ? 1.728 65.722 58.378 1.00 6.40 210 SER A N 1
ATOM 1630 C CA . SER A 1 214 ? 0.519 64.906 58.233 1.00 7.34 210 SER A CA 1
ATOM 1631 C C . SER A 1 214 ? -0.364 64.899 59.487 1.00 5.04 210 SER A C 1
ATOM 1632 O O . SER A 1 214 ? -1.358 64.172 59.538 1.00 7.23 210 SER A O 1
ATOM 1635 N N . CYS A 1 215 ? -0.031 65.735 60.473 1.00 3.66 211 CYS A N 1
ATOM 1636 C CA . CYS A 1 215 ? -0.814 65.788 61.705 1.00 6.84 211 CYS A CA 1
ATOM 1637 C C . CYS A 1 215 ? -2.198 66.396 61.551 1.00 5.74 211 CYS A C 1
ATOM 1638 O O . CYS A 1 215 ? -3.095 66.060 62.314 1.00 4.96 211 CYS A O 1
ATOM 1641 N N . ARG A 1 216 ? -2.407 67.256 60.556 1.00 8.09 212 ARG A N 1
ATOM 1642 C CA . ARG A 1 216 ? -3.775 67.717 60.289 1.00 12.76 212 ARG A CA 1
ATOM 1643 C C . ARG A 1 216 ? -4.648 66.559 59.817 1.00 11.11 212 ARG A C 1
ATOM 1644 O O . ARG A 1 216 ? -5.838 66.433 60.155 1.00 4.38 212 ARG A O 1
ATOM 1652 N N . ASP A 1 217 ? -4.059 65.707 58.996 1.00 5.70 213 ASP A N 1
ATOM 1653 C CA . ASP A 1 217 ? -4.787 64.568 58.492 1.00 9.45 213 ASP A CA 1
ATOM 1654 C C . ASP A 1 217 ? -5.083 63.526 59.572 1.00 7.44 213 ASP A C 1
ATOM 1655 O O . ASP A 1 217 ? -6.155 62.923 59.592 1.00 5.51 213 ASP A O 1
ATOM 1660 N N . ILE A 1 218 ? -4.143 63.327 60.487 1.00 7.27 214 ILE A N 1
ATOM 1661 C CA . ILE A 1 218 ? -4.372 62.392 61.587 1.00 4.03 214 ILE A CA 1
ATOM 1662 C C . ILE A 1 218 ? -5.485 62.940 62.472 1.00 4.21 214 ILE A C 1
ATOM 1663 O O . ILE A 1 218 ? -6.342 62.207 62.960 1.00 4.55 214 ILE A O 1
ATOM 1668 N N . SER A 1 219 ? -5.435 64.245 62.672 1.00 4.68 215 SER A N 1
ATOM 1669 C CA . SER A 1 219 ? -6.474 64.980 63.395 1.00 9.00 215 SER A CA 1
ATOM 1670 C C . SER A 1 219 ? -7.860 64.704 62.829 1.00 8.38 215 SER A C 1
ATOM 1671 O O . SER A 1 219 ? -8.834 64.517 63.576 1.00 8.94 215 SER A O 1
ATOM 1674 N N . ALA A 1 220 ? -7.963 64.671 61.498 1.00 7.65 216 ALA A N 1
ATOM 1675 C CA . ALA A 1 220 ? -9.247 64.449 60.843 1.00 9.25 216 ALA A CA 1
ATOM 1676 C C . ALA A 1 220 ? -9.725 63.017 61.071 1.00 10.14 216 ALA A C 1
ATOM 1677 O O . ALA A 1 220 ? -10.931 62.769 61.131 1.00 8.05 216 ALA A O 1
ATOM 1679 N N . VAL A 1 221 ? -8.801 62.067 61.234 1.00 3.78 217 VAL A N 1
ATOM 1680 C CA . VAL A 1 221 ? -9.220 60.727 61.623 1.00 6.19 217 VAL A CA 1
ATOM 1681 C C . VAL A 1 221 ? -9.834 60.748 63.034 1.00 9.74 217 VAL A C 1
ATOM 1682 O O . VAL A 1 221 ? -10.869 60.130 63.281 1.00 6.72 217 VAL A O 1
ATOM 1686 N N . LEU A 1 222 ? -9.177 61.434 63.957 1.00 8.13 218 LEU A N 1
ATOM 1687 C CA . LEU A 1 222 ? -9.659 61.495 65.341 1.00 7.42 218 LEU A CA 1
ATOM 1688 C C . LEU A 1 222 ? -11.043 62.134 65.384 1.00 8.43 218 LEU A C 1
ATOM 1689 O O . LEU A 1 222 ? -11.890 61.746 66.181 1.00 12.40 218 LEU A O 1
ATOM 1694 N N . SER A 1 223 ? -11.257 63.127 64.529 1.00 4.46 219 SER A N 1
ATOM 1695 C CA . SER A 1 223 ? -12.521 63.848 64.544 1.00 11.87 219 SER A CA 1
ATOM 1696 C C . SER A 1 223 ? -13.620 63.136 63.732 1.00 10.74 219 SER A C 1
ATOM 1697 O O . SER A 1 223 ? -14.795 63.466 63.872 1.00 14.88 219 SER A O 1
ATOM 1700 N N . SER A 1 224 ? -13.259 62.149 62.914 1.00 8.28 220 SER A N 1
ATOM 1701 C CA A SER A 1 224 ? -14.242 61.441 62.088 0.62 11.59 220 SER A CA 1
ATOM 1702 C CA B SER A 1 224 ? -14.238 61.449 62.084 0.38 11.55 220 SER A CA 1
ATOM 1703 C C . SER A 1 224 ? -14.466 60.009 62.531 1.00 14.05 220 SER A C 1
ATOM 1704 O O . SER A 1 224 ? -15.355 59.340 62.029 1.00 13.07 220 SER A O 1
ATOM 1709 N N . LYS A 1 225 ? -13.657 59.526 63.470 1.00 6.02 221 LYS A N 1
ATOM 1710 C CA . LYS A 1 225 ? -13.832 58.156 63.958 1.00 8.74 221 LYS A CA 1
ATOM 1711 C C . LYS A 1 225 ? -14.041 58.181 65.444 1.00 10.47 221 LYS A C 1
ATOM 1712 O O . LYS A 1 225 ? -13.076 58.030 66.215 1.00 7.11 221 LYS A O 1
ATOM 1718 N N . PRO A 1 226 ? -15.292 58.389 65.875 1.00 12.39 222 PRO A N 1
ATOM 1719 C CA . PRO A 1 226 ? -15.582 58.366 67.307 1.00 10.20 222 PRO A CA 1
ATOM 1720 C C . PRO A 1 226 ? -15.199 57.039 67.944 1.00 11.27 222 PRO A C 1
ATOM 1721 O O . PRO A 1 226 ? -14.971 56.980 69.153 1.00 14.77 222 PRO A O 1
ATOM 1725 N N . SER A 1 227 ? -15.112 55.985 67.136 1.00 7.82 223 SER A N 1
ATOM 1726 C CA . SER A 1 227 ? -14.772 54.666 67.647 1.00 6.40 223 SER A CA 1
ATOM 1727 C C . SER A 1 227 ? -13.288 54.549 68.038 1.00 5.93 223 SER A C 1
ATOM 1728 O O . SER A 1 227 ? -12.898 53.589 68.713 1.00 8.67 223 SER A O 1
ATOM 1731 N N . LEU A 1 228 ? -12.462 55.505 67.604 1.00 5.45 224 LEU A N 1
ATOM 1732 C CA . LEU A 1 228 ? -11.009 55.384 67.790 1.00 5.05 224 LEU A CA 1
ATOM 1733 C C . LEU A 1 228 ? -10.636 55.633 69.237 1.00 8.66 224 LEU A C 1
ATOM 1734 O O . LEU A 1 228 ? -10.790 56.759 69.713 1.00 10.41 224 LEU A O 1
ATOM 1739 N N . LEU A 1 229 ? -10.112 54.606 69.909 1.00 5.24 225 LEU A N 1
ATOM 1740 C CA . LEU A 1 229 ? -9.807 54.675 71.339 1.00 5.43 225 LEU A CA 1
ATOM 1741 C C . LEU A 1 229 ? -8.320 54.771 71.615 1.00 11.92 225 LEU A C 1
ATOM 1742 O O . LEU A 1 229 ? -7.924 55.291 72.638 1.00 6.41 225 LEU A O 1
ATOM 1747 N N . ASP A 1 230 ? -7.506 54.271 70.691 1.00 4.78 226 ASP A N 1
ATOM 1748 C CA . ASP A 1 230 ? -6.092 54.042 70.974 1.00 4.58 226 ASP A CA 1
ATOM 1749 C C . ASP A 1 230 ? -5.273 54.545 69.785 1.00 5.51 226 ASP A C 1
ATOM 1750 O O . ASP A 1 230 ? -5.320 53.954 68.705 1.00 5.61 226 ASP A O 1
ATOM 1755 N N . LEU A 1 231 ? -4.565 55.662 69.983 1.00 4.30 227 LEU A N 1
ATOM 1756 C CA . LEU A 1 231 ? -3.699 56.210 68.939 1.00 3.77 227 LEU A CA 1
ATOM 1757 C C . LEU A 1 231 ? -2.253 56.177 69.432 1.00 4.00 227 LEU A C 1
ATOM 1758 O O . LEU A 1 231 ? -1.964 56.695 70.506 1.00 7.01 227 LEU A O 1
ATOM 1763 N N . ALA A 1 232 ? -1.365 55.549 68.669 1.00 3.75 228 ALA A N 1
ATOM 1764 C CA . ALA A 1 232 ? 0.067 55.573 68.984 1.00 6.16 228 ALA A CA 1
ATOM 1765 C C . ALA A 1 232 ? 0.850 56.204 67.822 1.00 9.11 228 ALA A C 1
ATOM 1766 O O . ALA A 1 232 ? 0.834 55.673 66.703 1.00 3.64 228 ALA A O 1
ATOM 1768 N N . VAL A 1 233 ? 1.510 57.338 68.076 1.00 5.73 229 VAL A N 1
ATOM 1769 C CA . VAL A 1 233 ? 2.383 57.960 67.069 1.00 4.71 229 VAL A CA 1
ATOM 1770 C C . VAL A 1 233 ? 3.754 58.313 67.637 1.00 5.22 229 VAL A C 1
ATOM 1771 O O . VAL A 1 233 ? 4.446 59.214 67.138 1.00 4.95 229 VAL A O 1
ATOM 1775 N N . GLY A 1 234 ? 4.184 57.556 68.636 1.00 3.81 230 GLY A N 1
ATOM 1776 C CA . GLY A 1 234 ? 5.498 57.761 69.209 1.00 3.98 230 GLY A CA 1
ATOM 1777 C C . GLY A 1 234 ? 6.613 57.480 68.205 1.00 6.07 230 GLY A C 1
ATOM 1778 O O . GLY A 1 234 ? 6.396 56.833 67.188 1.00 4.54 230 GLY A O 1
ATOM 1779 N N . ASP A 1 235 ? 7.801 57.986 68.494 1.00 4.20 231 ASP A N 1
ATOM 1780 C CA . ASP A 1 235 ? 8.975 57.834 67.625 1.00 5.67 231 ASP A CA 1
ATOM 1781 C C . ASP A 1 235 ? 8.698 58.384 66.230 1.00 4.98 231 ASP A C 1
ATOM 1782 O O . ASP A 1 235 ? 9.144 57.836 65.217 1.00 4.33 231 ASP A O 1
ATOM 1787 N N . ASN A 1 236 ? 7.899 59.440 66.192 1.00 6.37 232 ASN A N 1
ATOM 1788 C CA . ASN A 1 236 ? 7.736 60.270 65.002 1.00 4.49 232 ASN A CA 1
ATOM 1789 C C . ASN A 1 236 ? 8.049 61.688 65.419 1.00 10.77 232 ASN A C 1
ATOM 1790 O O . ASN A 1 236 ? 7.515 62.183 66.414 1.00 5.42 232 ASN A O 1
ATOM 1795 N N . LYS A 1 237 ? 8.867 62.360 64.638 1.00 5.58 233 LYS A N 1
ATOM 1796 C CA . LYS A 1 237 ? 9.319 63.685 65.025 1.00 9.32 233 LYS A CA 1
ATOM 1797 C C . LYS A 1 237 ? 8.275 64.731 64.628 1.00 10.38 233 LYS A C 1
ATOM 1798 O O . LYS A 1 237 ? 8.470 65.513 63.703 1.00 8.81 233 LYS A O 1
ATOM 1804 N N . ILE A 1 238 ? 7.143 64.735 65.318 1.00 5.82 234 ILE A N 1
ATOM 1805 C CA . ILE A 1 238 ? 6.087 65.673 64.974 1.00 7.60 234 ILE A CA 1
ATOM 1806 C C . ILE A 1 238 ? 6.330 67.037 65.619 1.00 5.55 234 ILE A C 1
ATOM 1807 O O . ILE A 1 238 ? 5.918 68.067 65.082 1.00 6.38 234 ILE A O 1
ATOM 1812 N N . GLY A 1 239 ? 7.016 67.036 66.756 1.00 5.38 235 GLY A N 1
ATOM 1813 C CA . GLY A 1 239 ? 7.348 68.265 67.439 1.00 7.25 235 GLY A CA 1
ATOM 1814 C C . GLY A 1 239 ? 6.139 68.998 67.982 1.00 10.13 235 GLY A C 1
ATOM 1815 O O . GLY A 1 239 ? 5.005 68.538 67.876 1.00 4.56 235 GLY A O 1
ATOM 1816 N N . ASP A 1 240 ? 6.392 70.154 68.580 1.00 8.09 236 ASP A N 1
ATOM 1817 C CA . ASP A 1 240 ? 5.319 70.952 69.171 1.00 10.06 236 ASP A CA 1
ATOM 1818 C C . ASP A 1 240 ? 4.285 71.347 68.117 1.00 6.45 236 ASP A C 1
ATOM 1819 O O . ASP A 1 240 ? 3.087 71.384 68.377 1.00 5.06 236 ASP A O 1
ATOM 1824 N N . THR A 1 241 ? 4.768 71.626 66.917 1.00 5.01 237 THR A N 1
ATOM 1825 C CA . THR A 1 241 ? 3.900 72.037 65.821 1.00 4.97 237 THR A CA 1
ATOM 1826 C C . THR A 1 241 ? 2.932 70.926 65.447 1.00 5.83 237 THR A C 1
ATOM 1827 O O . THR A 1 241 ? 1.738 71.166 65.290 1.00 6.61 237 THR A O 1
ATOM 1831 N N . GLY A 1 242 ? 3.430 69.702 65.305 1.00 5.16 238 GLY A N 1
ATOM 1832 C CA . GLY A 1 242 ? 2.542 68.600 64.957 1.00 4.12 238 GLY A CA 1
ATOM 1833 C C . GLY A 1 242 ? 1.623 68.254 66.118 1.00 9.13 238 GLY A C 1
ATOM 1834 O O . GLY A 1 242 ? 0.440 67.991 65.930 1.00 6.24 238 GLY A O 1
ATOM 1835 N N . LEU A 1 243 ? 2.164 68.255 67.330 1.00 6.06 239 LEU A N 1
ATOM 1836 C CA . LEU A 1 243 ? 1.341 68.034 68.510 1.00 4.18 239 LEU A CA 1
ATOM 1837 C C . LEU A 1 243 ? 0.165 69.029 68.542 1.00 4.32 239 LEU A C 1
ATOM 1838 O O . LEU A 1 243 ? -0.970 68.626 68.754 1.00 6.44 239 LEU A O 1
ATOM 1843 N N . ALA A 1 244 ? 0.415 70.316 68.344 1.00 5.59 240 ALA A N 1
ATOM 1844 C CA . ALA A 1 244 ? -0.692 71.290 68.329 1.00 7.39 240 ALA A CA 1
ATOM 1845 C C . ALA A 1 244 ? -1.785 70.945 67.286 1.00 10.80 240 ALA A C 1
ATOM 1846 O O . ALA A 1 244 ? -2.987 71.065 67.564 1.00 5.39 240 ALA A O 1
ATOM 1848 N N . LEU A 1 245 ? -1.371 70.501 66.101 1.00 6.50 241 LEU A N 1
ATOM 1849 C CA . LEU A 1 245 ? -2.320 70.090 65.068 1.00 7.51 241 LEU A CA 1
ATOM 1850 C C . LEU A 1 245 ? -3.104 68.855 65.503 1.00 12.30 241 LEU A C 1
ATOM 1851 O O . LEU A 1 245 ? -4.314 68.784 65.270 1.00 8.23 241 LEU A O 1
ATOM 1856 N N . LEU A 1 246 ? -2.422 67.876 66.103 1.00 3.93 242 LEU A N 1
ATOM 1857 C CA . LEU A 1 246 ? -3.104 66.690 66.611 1.00 3.83 242 LEU A CA 1
ATOM 1858 C C . LEU A 1 246 ? -4.137 67.062 67.649 1.00 12.01 242 LEU A C 1
ATOM 1859 O O . LEU A 1 246 ? -5.187 66.423 67.720 1.00 7.11 242 LEU A O 1
ATOM 1864 N N . CYS A 1 247 ? -3.838 68.065 68.482 1.00 7.15 243 CYS A N 1
ATOM 1865 C CA . CYS A 1 247 ? -4.771 68.411 69.550 1.00 15.21 243 CYS A CA 1
ATOM 1866 C C . CYS A 1 247 ? -6.070 69.014 69.007 1.00 16.12 243 CYS A C 1
ATOM 1867 O O . CYS A 1 247 ? -7.069 69.007 69.711 1.00 14.09 243 CYS A O 1
ATOM 1870 N N . GLN A 1 248 ? -6.085 69.513 67.766 1.00 12.80 244 GLN A N 1
ATOM 1871 C CA . GLN A 1 248 ? -7.343 69.945 67.154 1.00 9.90 244 GLN A CA 1
ATOM 1872 C C . GLN A 1 248 ? -8.320 68.781 67.008 1.00 11.12 244 GLN A C 1
ATOM 1873 O O . GLN A 1 248 ? -9.526 68.940 67.245 1.00 12.83 244 GLN A O 1
ATOM 1879 N N . GLY A 1 249 ? -7.809 67.609 66.641 1.00 10.89 245 GLY A N 1
ATOM 1880 C CA . GLY A 1 249 ? -8.623 66.407 66.599 1.00 8.52 245 GLY A CA 1
ATOM 1881 C C . GLY A 1 249 ? -8.917 65.861 67.990 1.00 4.56 245 GLY A C 1
ATOM 1882 O O . GLY A 1 249 ? -10.029 65.429 68.257 1.00 4.78 245 GLY A O 1
ATOM 1883 N N . LEU A 1 250 ? -7.927 65.895 68.880 1.00 4.51 246 LEU A N 1
ATOM 1884 C CA . LEU A 1 250 ? -8.121 65.363 70.238 1.00 4.69 246 LEU A CA 1
ATOM 1885 C C . LEU A 1 250 ? -9.190 66.175 70.961 1.00 7.21 246 LEU A C 1
ATOM 1886 O O . LEU A 1 250 ? -10.005 65.625 71.694 1.00 8.73 246 LEU A O 1
ATOM 1891 N N . LEU A 1 251 ? -9.209 67.479 70.719 1.00 5.30 247 LEU A N 1
ATOM 1892 C CA . LEU A 1 251 ? -10.162 68.356 71.379 1.00 7.87 247 LEU A CA 1
ATOM 1893 C C . LEU A 1 251 ? -11.524 68.412 70.671 1.00 9.85 247 LEU A C 1
ATOM 1894 O O . LEU A 1 251 ? -12.472 69.013 71.163 1.00 9.73 247 LEU A O 1
ATOM 1899 N N . HIS A 1 252 ? -11.623 67.782 69.526 1.00 5.73 248 HIS A N 1
ATOM 1900 C CA . HIS A 1 252 ? -12.888 67.760 68.795 1.00 5.91 248 HIS A CA 1
ATOM 1901 C C . HIS A 1 252 ? -13.944 67.020 69.612 1.00 6.33 248 HIS A C 1
ATOM 1902 O O . HIS A 1 252 ? -13.642 65.993 70.221 1.00 7.24 248 HIS A O 1
ATOM 1909 N N . PRO A 1 253 ? -15.191 67.530 69.629 1.00 6.86 249 PRO A N 1
ATOM 1910 C CA . PRO A 1 253 ? -16.227 66.865 70.438 1.00 7.37 249 PRO A CA 1
ATOM 1911 C C . PRO A 1 253 ? -16.485 65.386 70.036 1.00 7.22 249 PRO A C 1
ATOM 1912 O O . PRO A 1 253 ? -16.908 64.598 70.889 1.00 7.55 249 PRO A O 1
ATOM 1916 N N . ASN A 1 254 ? -16.220 65.001 68.786 1.00 6.79 250 ASN A N 1
ATOM 1917 C CA . ASN A 1 254 ? -16.401 63.601 68.383 1.00 6.70 250 ASN A CA 1
ATOM 1918 C C . ASN A 1 254 ? -15.326 62.651 68.933 1.00 6.34 250 ASN A C 1
ATOM 1919 O O . ASN A 1 254 ? -15.526 61.437 68.948 1.00 6.47 250 ASN A O 1
ATOM 1924 N N . CYS A 1 255 ? -14.187 63.199 69.330 1.00 6.02 251 CYS A N 1
ATOM 1925 C CA . CYS A 1 255 ? -13.037 62.349 69.655 1.00 7.78 251 CYS A CA 1
ATOM 1926 C C . CYS A 1 255 ? -13.231 61.767 71.036 1.00 6.92 251 CYS A C 1
ATOM 1927 O O . CYS A 1 255 ? -13.526 62.500 71.965 1.00 9.84 251 CYS A O 1
ATOM 1930 N N . LYS A 1 256 ? -13.098 60.457 71.146 1.00 6.79 252 LYS A N 1
ATOM 1931 C CA . LYS A 1 256 ? -13.286 59.750 72.403 1.00 10.62 252 LYS A CA 1
ATOM 1932 C C . LYS A 1 256 ? -12.023 58.976 72.781 1.00 11.76 252 LYS A C 1
ATOM 1933 O O . LYS A 1 256 ? -12.135 57.877 73.338 1.00 9.70 252 LYS A O 1
ATOM 1939 N N . ILE A 1 257 ? -10.853 59.536 72.456 1.00 6.62 253 ILE A N 1
ATOM 1940 C CA . ILE A 1 257 ? -9.538 58.903 72.669 1.00 5.33 253 ILE A CA 1
ATOM 1941 C C . ILE A 1 257 ? -9.360 58.440 74.128 1.00 10.64 253 ILE A C 1
ATOM 1942 O O . ILE A 1 257 ? -9.724 59.166 75.061 1.00 7.04 253 ILE A O 1
ATOM 1947 N N . GLN A 1 258 ? -8.850 57.223 74.317 1.00 5.99 254 GLN A N 1
ATOM 1948 C CA . GLN A 1 258 ? -8.580 56.726 75.664 1.00 6.04 254 GLN A CA 1
ATOM 1949 C C . GLN A 1 258 ? -7.091 56.566 75.915 1.00 7.62 254 GLN A C 1
ATOM 1950 O O . GLN A 1 258 ? -6.605 56.847 77.020 1.00 9.40 254 GLN A O 1
ATOM 1956 N N . LYS A 1 259 ? -6.370 56.121 74.896 1.00 6.41 255 LYS A N 1
ATOM 1957 C CA . LYS A 1 259 ? -4.941 55.838 75.043 1.00 5.14 255 LYS A CA 1
ATOM 1958 C C . LYS A 1 259 ? -4.165 56.616 73.994 1.00 4.68 255 LYS A C 1
ATOM 1959 O O . LYS A 1 259 ? -4.445 56.497 72.795 1.00 4.44 255 LYS A O 1
ATOM 1965 N N . LEU A 1 260 ? -3.183 57.376 74.444 1.00 4.63 256 LEU A N 1
ATOM 1966 C CA . LEU A 1 260 ? -2.473 58.298 73.556 1.00 4.32 256 LEU A CA 1
ATOM 1967 C C . LEU A 1 260 ? -0.979 58.171 73.738 1.00 6.81 256 LEU A C 1
ATOM 1968 O O . LEU A 1 260 ? -0.467 58.506 74.801 1.00 5.47 256 LEU A O 1
ATO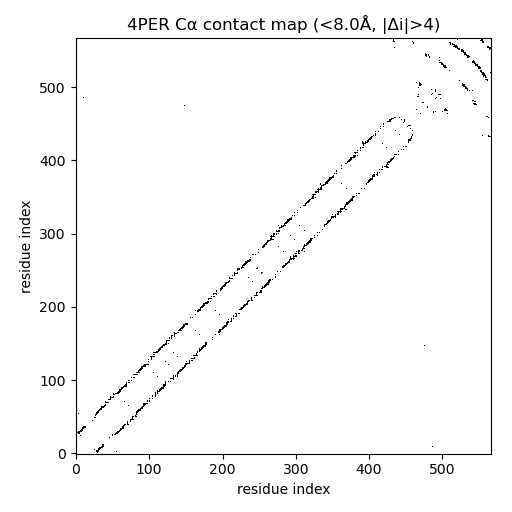M 1973 N N . TRP A 1 261 ? -0.283 57.647 72.724 1.00 4.14 257 TRP A N 1
ATOM 1974 C CA . TRP A 1 261 ? 1.136 57.389 72.867 1.00 5.76 257 TRP A CA 1
ATOM 1975 C C . TRP A 1 261 ? 1.956 58.344 72.028 1.00 5.23 257 TRP A C 1
ATOM 1976 O O . TRP A 1 261 ? 1.842 58.366 70.806 1.00 3.86 257 TRP A O 1
ATOM 1987 N N . LEU A 1 262 ? 2.697 59.188 72.745 1.00 5.49 258 LEU A N 1
ATOM 1988 C CA . LEU A 1 262 ? 3.455 60.293 72.163 1.00 8.26 258 LEU A CA 1
ATOM 1989 C C . LEU A 1 262 ? 4.906 60.289 72.604 1.00 10.72 258 LEU A C 1
ATOM 1990 O O . LEU A 1 262 ? 5.520 61.347 72.747 1.00 4.44 258 LEU A O 1
ATOM 1995 N N . TRP A 1 263 ? 5.464 59.100 72.807 1.00 4.42 259 TRP A N 1
ATOM 1996 C CA . TRP A 1 263 ? 6.838 59.005 73.303 1.00 5.74 259 TRP A CA 1
ATOM 1997 C C . TRP A 1 263 ? 7.817 59.331 72.188 1.00 6.62 259 TRP A C 1
ATOM 1998 O O . TRP A 1 263 ? 7.559 59.008 71.043 1.00 6.27 259 TRP A O 1
ATOM 2009 N N . ASP A 1 264 ? 8.951 59.952 72.541 1.00 5.20 260 ASP A N 1
ATOM 2010 C CA . ASP A 1 264 ? 10.010 60.324 71.607 1.00 5.99 260 ASP A CA 1
ATOM 2011 C C . ASP A 1 264 ? 9.429 61.057 70.373 1.00 7.20 260 ASP A C 1
ATOM 2012 O O . ASP A 1 264 ? 9.650 60.646 69.230 1.00 5.39 260 ASP A O 1
ATOM 2017 N N . CYS A 1 265 ? 8.653 62.104 70.634 1.00 7.08 261 CYS A N 1
ATOM 2018 C CA . CYS A 1 265 ? 7.996 62.876 69.569 1.00 4.37 261 CYS A CA 1
ATOM 2019 C C . CYS A 1 265 ? 8.623 64.262 69.429 1.00 7.69 261 CYS A C 1
ATOM 2020 O O . CYS A 1 265 ? 8.079 65.123 68.743 1.00 9.32 261 CYS A O 1
ATOM 2023 N N . ASP A 1 266 ? 9.789 64.451 70.050 1.00 4.87 262 ASP A N 1
ATOM 2024 C CA . ASP A 1 266 ? 10.495 65.733 70.030 1.00 13.12 262 ASP A CA 1
ATOM 2025 C C . ASP A 1 266 ? 9.639 66.877 70.574 1.00 14.67 262 ASP A C 1
ATOM 2026 O O . ASP A 1 266 ? 9.703 68.004 70.084 1.00 15.84 262 ASP A O 1
ATOM 2031 N N . LEU A 1 267 ? 8.855 66.585 71.605 1.00 5.22 263 LEU A N 1
ATOM 2032 C CA . LEU A 1 267 ? 8.015 67.580 72.247 1.00 11.32 263 LEU A CA 1
ATOM 2033 C C . LEU A 1 267 ? 8.868 68.339 73.273 1.00 17.06 263 LEU A C 1
ATOM 2034 O O . LEU A 1 267 ? 9.757 67.762 73.923 1.00 10.29 263 LEU A O 1
ATOM 2039 N N . THR A 1 268 ? 8.622 69.638 73.367 1.00 18.44 264 THR A N 1
ATOM 2040 C CA . THR A 1 268 ? 9.258 70.489 74.371 1.00 16.38 264 THR A CA 1
ATOM 2041 C C . THR A 1 268 ? 8.190 70.959 75.353 1.00 12.12 264 THR A C 1
ATOM 2042 O O . THR A 1 268 ? 7.035 70.573 75.227 1.00 9.89 264 THR A O 1
ATOM 2046 N N . SER A 1 269 ? 8.569 71.771 76.344 1.00 13.52 265 SER A N 1
ATOM 2047 C CA . SER A 1 269 ? 7.606 72.299 77.311 1.00 16.51 265 SER A CA 1
ATOM 2048 C C . SER A 1 269 ? 6.448 73.029 76.662 1.00 17.85 265 SER A C 1
ATOM 2049 O O . SER A 1 269 ? 5.358 73.087 77.230 1.00 16.52 265 SER A O 1
ATOM 2052 N N . ALA A 1 270 ? 6.687 73.623 75.491 1.00 16.30 266 ALA A N 1
ATOM 2053 C CA . ALA A 1 270 ? 5.630 74.346 74.786 1.00 24.46 266 ALA A CA 1
ATOM 2054 C C . ALA A 1 270 ? 4.449 73.448 74.405 1.00 21.18 266 ALA A C 1
ATOM 2055 O O . ALA A 1 270 ? 3.312 73.905 74.336 1.00 18.30 266 ALA A O 1
ATOM 2057 N N . SER A 1 271 ? 4.710 72.171 74.148 1.00 13.63 267 SER A N 1
ATOM 2058 C CA . SER A 1 271 ? 3.623 71.253 73.843 1.00 11.71 267 SER A CA 1
ATOM 2059 C C . SER A 1 271 ? 2.720 71.032 75.040 1.00 13.07 267 SER A C 1
ATOM 2060 O O . SER A 1 271 ? 1.604 70.539 74.888 1.00 8.56 267 SER A O 1
ATOM 2063 N N . CYS A 1 272 ? 3.183 71.366 76.242 1.00 17.49 268 CYS A N 1
ATOM 2064 C CA . CYS A 1 272 ? 2.369 71.027 77.403 1.00 15.72 268 CYS A CA 1
ATOM 2065 C C . CYS A 1 272 ? 1.183 71.979 77.592 1.00 13.70 268 CYS A C 1
ATOM 2066 O O . CYS A 1 272 ? 0.254 71.661 78.349 1.00 15.66 268 CYS A O 1
ATOM 2069 N N . LYS A 1 273 ? 1.189 73.120 76.904 1.00 16.29 269 LYS A N 1
ATOM 2070 C CA . LYS A 1 273 ? 0.011 73.995 76.864 1.00 18.58 269 LYS A CA 1
ATOM 2071 C C . LYS A 1 273 ? -1.160 73.293 76.210 1.00 15.17 269 LYS A C 1
ATOM 2072 O O . LYS A 1 273 ? -2.260 73.215 76.763 1.00 12.94 269 LYS A O 1
ATOM 2078 N N . ASP A 1 274 ? -0.928 72.786 75.005 1.00 14.58 270 ASP A N 1
ATOM 2079 C CA . ASP A 1 274 ? -1.968 72.078 74.290 1.00 8.16 270 ASP A CA 1
ATOM 2080 C C . ASP A 1 274 ? -2.322 70.769 74.978 1.00 6.11 270 ASP A C 1
ATOM 2081 O O . ASP A 1 274 ? -3.494 70.393 75.042 1.00 9.23 270 ASP A O 1
ATOM 2086 N N . LEU A 1 275 ? -1.317 70.054 75.480 1.00 6.03 271 LEU A N 1
ATOM 2087 C CA . LEU A 1 275 ? -1.590 68.790 76.163 1.00 9.51 271 LEU A CA 1
ATOM 2088 C C . LEU A 1 275 ? -2.405 69.016 77.442 1.00 16.50 271 LEU A C 1
ATOM 2089 O O . LEU A 1 275 ? -3.247 68.188 77.803 1.00 11.35 271 LEU A O 1
ATOM 2094 N N . SER A 1 276 ? -2.157 70.126 78.123 1.00 13.82 272 SER A N 1
ATOM 2095 C CA . SER A 1 276 ? -2.964 70.480 79.298 1.00 17.09 272 SER A CA 1
ATOM 2096 C C . SER A 1 276 ? -4.433 70.710 78.954 1.00 17.04 272 SER A C 1
ATOM 2097 O O . SER A 1 276 ? -5.338 70.353 79.719 1.00 10.58 272 SER A O 1
ATOM 2100 N N . ARG A 1 277 ? -4.680 71.337 77.815 1.00 14.14 273 ARG A N 1
ATOM 2101 C CA . ARG A 1 277 ? -6.043 71.555 77.398 1.00 18.61 273 ARG A CA 1
ATOM 2102 C C . ARG A 1 277 ? -6.733 70.211 77.121 1.00 15.08 273 ARG A C 1
ATOM 2103 O O . ARG A 1 277 ? -7.886 70.018 77.491 1.00 17.03 273 ARG A O 1
ATOM 2111 N N . VAL A 1 278 ? -6.026 69.266 76.509 1.00 11.38 274 VAL A N 1
ATOM 2112 C CA . VAL A 1 278 ? -6.569 67.914 76.343 1.00 10.39 274 VAL A CA 1
ATOM 2113 C C . VAL A 1 278 ? -6.853 67.213 77.671 1.00 17.22 274 VAL A C 1
ATOM 2114 O O . VAL A 1 278 ? -7.947 66.681 77.874 1.00 13.93 274 VAL A O 1
ATOM 2118 N N . PHE A 1 279 ? -5.858 67.212 78.562 1.00 10.49 275 PHE A N 1
ATOM 2119 C CA . PHE A 1 279 ? -5.977 66.614 79.889 1.00 16.03 275 PHE A CA 1
ATOM 2120 C C . PHE A 1 279 ? -7.160 67.159 80.694 1.00 14.79 275 PHE A C 1
ATOM 2121 O O . PHE A 1 279 ? -7.740 66.430 81.507 1.00 22.09 275 PHE A O 1
ATOM 2129 N N . SER A 1 280 ? -7.507 68.430 80.481 1.00 19.07 276 SER A N 1
ATOM 2130 C CA A SER A 1 280 ? -8.551 69.113 81.251 0.21 22.03 276 SER A CA 1
ATOM 2131 C CA B SER A 1 280 ? -8.556 69.041 81.296 0.79 23.54 276 SER A CA 1
ATOM 2132 C C . SER A 1 280 ? -9.899 69.100 80.560 1.00 22.84 276 SER A C 1
ATOM 2133 O O . SER A 1 280 ? -10.901 69.524 81.127 1.00 29.07 276 SER A O 1
ATOM 2138 N N . THR A 1 281 ? -9.924 68.645 79.315 1.00 20.72 277 THR A N 1
ATOM 2139 C CA . THR A 1 281 ? -11.145 68.705 78.515 1.00 23.25 277 THR A CA 1
ATOM 2140 C C . THR A 1 281 ? -11.711 67.319 78.186 1.00 22.88 277 THR A C 1
ATOM 2141 O O . THR A 1 281 ? -12.926 67.124 78.147 1.00 21.98 277 THR A O 1
ATOM 2145 N N . LYS A 1 282 ? -10.838 66.352 77.937 1.00 17.81 278 LYS A N 1
ATOM 2146 C CA . LYS A 1 282 ? -11.284 65.054 77.423 1.00 19.95 278 LYS A CA 1
ATOM 2147 C C . LYS A 1 282 ? -11.451 64.007 78.511 1.00 19.84 278 LYS A C 1
ATOM 2148 O O . LYS A 1 282 ? -10.508 63.312 78.857 1.00 18.81 278 LYS A O 1
ATOM 2154 N N . GLU A 1 283 ? -12.677 63.877 79.011 1.00 16.81 279 GLU A N 1
ATOM 2155 C CA . GLU A 1 283 ? -12.993 62.980 80.113 1.00 20.46 279 GLU A CA 1
ATOM 2156 C C . GLU A 1 283 ? -12.690 61.536 79.770 1.00 17.87 279 GLU A C 1
ATOM 2157 O O . GLU A 1 283 ? -12.448 60.728 80.652 1.00 17.58 279 GLU A O 1
ATOM 2163 N N . THR A 1 284 ? -12.683 61.202 78.484 1.00 16.54 280 THR A N 1
ATOM 2164 C CA . THR A 1 284 ? -12.448 59.813 78.099 1.00 16.09 280 THR A CA 1
ATOM 2165 C C . THR A 1 284 ? -10.969 59.411 78.130 1.00 7.51 280 THR A C 1
ATOM 2166 O O . THR A 1 284 ? -10.663 58.221 78.131 1.00 9.54 280 THR A O 1
ATOM 2170 N N . LEU A 1 285 ? -10.060 60.386 78.122 1.00 11.40 281 LEU A N 1
ATOM 2171 C CA . LEU A 1 285 ? -8.627 60.085 78.095 1.00 12.44 281 LEU A CA 1
ATOM 2172 C C . LEU A 1 285 ? -8.168 59.383 79.387 1.00 15.15 281 LEU A C 1
ATOM 2173 O O . LEU A 1 285 ? -8.361 59.907 80.484 1.00 14.42 281 LEU A O 1
ATOM 2178 N N . LEU A 1 286 ? -7.570 58.206 79.239 1.00 13.82 282 LEU A N 1
ATOM 2179 C CA . LEU A 1 286 ? -7.211 57.361 80.364 1.00 11.60 282 LEU A CA 1
ATOM 2180 C C . LEU A 1 286 ? -5.708 57.162 80.537 1.00 20.56 282 LEU A C 1
ATOM 2181 O O . LEU A 1 286 ? -5.217 57.068 81.666 1.00 11.81 282 LEU A O 1
ATOM 2186 N N . GLU A 1 287 ? -4.985 57.043 79.427 1.00 9.80 283 GLU A N 1
ATOM 2187 C CA . GLU A 1 287 ? -3.568 56.647 79.492 1.00 6.35 283 GLU A CA 1
ATOM 2188 C C . GLU A 1 287 ? -2.791 57.467 78.505 1.00 12.92 283 GLU A C 1
ATOM 2189 O O . GLU A 1 287 ? -3.216 57.608 77.343 1.00 10.31 283 GLU A O 1
ATOM 2195 N N . VAL A 1 288 ? -1.667 58.024 78.945 1.00 7.14 284 VAL A N 1
ATOM 2196 C CA . VAL A 1 288 ? -0.830 58.832 78.053 1.00 5.47 284 VAL A CA 1
ATOM 2197 C C . VAL A 1 288 ? 0.630 58.507 78.308 1.00 9.84 284 VAL A C 1
ATOM 2198 O O . VAL A 1 288 ? 1.051 58.438 79.466 1.00 10.53 284 VAL A O 1
ATOM 2202 N N . SER A 1 289 ? 1.391 58.239 77.252 1.00 6.52 285 SER A N 1
ATOM 2203 C CA . SER A 1 289 ? 2.831 58.104 77.382 1.00 6.14 285 SER A CA 1
ATOM 2204 C C . SER A 1 289 ? 3.482 59.280 76.702 1.00 9.84 285 SER A C 1
ATOM 2205 O O . SER A 1 289 ? 3.259 59.504 75.509 1.00 5.52 285 SER A O 1
ATOM 2208 N N . LEU A 1 290 ? 4.288 60.013 77.469 1.00 9.21 286 LEU A N 1
ATOM 2209 C CA . LEU A 1 290 ? 5.094 61.120 76.956 1.00 10.38 286 LEU A CA 1
ATOM 2210 C C . LEU A 1 290 ? 6.576 60.874 77.194 1.00 5.66 286 LEU A C 1
ATOM 2211 O O . LEU A 1 290 ? 7.364 61.813 77.252 1.00 9.37 286 LEU A O 1
ATOM 2216 N N . ILE A 1 291 ? 6.952 59.609 77.346 1.00 8.41 287 ILE A N 1
ATOM 2217 C CA . ILE A 1 291 ? 8.345 59.238 77.614 1.00 5.87 287 ILE A CA 1
ATOM 2218 C C . ILE A 1 291 ? 9.336 59.767 76.566 1.00 5.76 287 ILE A C 1
ATOM 2219 O O . ILE A 1 291 ? 9.044 59.792 75.383 1.00 7.38 287 ILE A O 1
ATOM 2224 N N . ASP A 1 292 ? 10.517 60.183 77.027 1.00 6.10 288 ASP A N 1
ATOM 2225 C CA . ASP A 1 292 ? 11.602 60.646 76.168 1.00 7.38 288 ASP A CA 1
ATOM 2226 C C . ASP A 1 292 ? 11.212 61.866 75.329 1.00 9.13 288 ASP A C 1
ATOM 2227 O O . ASP A 1 292 ? 11.494 61.918 74.130 1.00 7.19 288 ASP A O 1
ATOM 2232 N N . ASN A 1 293 ? 10.585 62.828 75.991 1.00 8.32 289 ASN A N 1
ATOM 2233 C CA . ASN A 1 293 ? 10.327 64.166 75.461 1.00 10.53 289 ASN A CA 1
ATOM 2234 C C . ASN A 1 293 ? 10.868 65.167 76.450 1.00 13.22 289 ASN A C 1
ATOM 2235 O O . ASN A 1 293 ? 10.671 65.008 77.664 1.00 10.11 289 ASN A O 1
ATOM 2240 N N . ASN A 1 294 ? 11.512 66.213 75.959 1.00 11.08 290 ASN A N 1
ATOM 2241 C CA . ASN A 1 294 ? 12.100 67.186 76.872 1.00 16.86 290 ASN A CA 1
ATOM 2242 C C . ASN A 1 294 ? 11.065 68.181 77.374 1.00 15.74 290 ASN A C 1
ATOM 2243 O O . ASN A 1 294 ? 11.108 69.358 77.040 1.00 14.61 290 ASN A O 1
ATOM 2248 N N . LEU A 1 295 ? 10.143 67.690 78.193 1.00 12.99 291 LEU A N 1
ATOM 2249 C CA . LEU A 1 295 ? 9.060 68.498 78.701 1.00 10.46 291 LEU A CA 1
ATOM 2250 C C . LEU A 1 295 ? 9.580 69.501 79.725 1.00 20.73 291 LEU A C 1
ATOM 2251 O O . LEU A 1 295 ? 9.039 70.594 79.846 1.00 18.60 291 LEU A O 1
ATOM 2256 N N . ARG A 1 296 ? 10.613 69.096 80.460 1.00 19.85 292 ARG A N 1
ATOM 2257 C CA . ARG A 1 296 ? 11.192 69.878 81.558 1.00 20.27 292 ARG A CA 1
ATOM 2258 C C . ARG A 1 296 ? 10.186 70.149 82.678 1.00 20.90 292 ARG A C 1
ATOM 2259 O O . ARG A 1 296 ? 9.000 69.845 82.557 1.00 22.95 292 ARG A O 1
ATOM 2267 N N . ASP A 1 297 ? 10.678 70.726 83.773 1.00 21.03 293 ASP A N 1
ATOM 2268 C CA . ASP A 1 297 ? 9.842 71.010 84.938 1.00 22.50 293 ASP A CA 1
ATOM 2269 C C . ASP A 1 297 ? 8.638 71.884 84.595 1.00 22.53 293 ASP A C 1
ATOM 2270 O O . ASP A 1 297 ? 7.508 71.571 84.984 1.00 26.04 293 ASP A O 1
ATOM 2275 N N . SER A 1 298 ? 8.874 72.943 83.828 1.00 23.23 294 SER A N 1
ATOM 2276 C CA . SER A 1 298 ? 7.806 73.863 83.428 1.00 23.71 294 SER A CA 1
ATOM 2277 C C . SER A 1 298 ? 6.685 73.169 82.661 1.00 23.04 294 SER A C 1
ATOM 2278 O O . SER A 1 298 ? 5.504 73.482 82.852 1.00 22.20 294 SER A O 1
ATOM 2281 N N . GLY A 1 299 ? 7.051 72.243 81.784 1.00 25.41 295 GLY A N 1
ATOM 2282 C CA . GLY A 1 299 ? 6.050 71.496 81.038 1.00 22.25 295 GLY A CA 1
ATOM 2283 C C . GLY A 1 299 ? 5.256 70.593 81.962 1.00 20.57 295 GLY A C 1
ATOM 2284 O O . GLY A 1 299 ? 4.021 70.592 81.932 1.00 20.60 295 GLY A O 1
ATOM 2285 N N . MET A 1 300 ? 5.965 69.834 82.796 1.00 20.51 296 MET A N 1
ATOM 2286 C CA . MET A 1 300 ? 5.309 68.945 83.750 1.00 20.79 296 MET A CA 1
ATOM 2287 C C . MET A 1 300 ? 4.347 69.723 84.636 1.00 21.16 296 MET A C 1
ATOM 2288 O O . MET A 1 300 ? 3.263 69.252 84.972 1.00 21.29 296 MET A O 1
ATOM 2293 N N . GLU A 1 301 ? 4.749 70.926 85.013 1.00 23.86 297 GLU A N 1
ATOM 2294 C CA . GLU A 1 301 ? 3.936 71.728 85.914 1.00 26.46 297 GLU A CA 1
ATOM 2295 C C . GLU A 1 301 ? 2.618 72.149 85.264 1.00 30.49 297 GLU A C 1
ATOM 2296 O O . GLU A 1 301 ? 1.579 72.196 85.929 1.00 27.43 297 GLU A O 1
ATOM 2302 N N . MET A 1 302 ? 2.648 72.430 83.965 1.00 21.15 298 MET A N 1
ATOM 2303 C CA . MET A 1 302 ? 1.408 72.715 83.243 1.00 20.95 298 MET A CA 1
ATOM 2304 C C . MET A 1 302 ? 0.463 71.525 83.244 1.00 24.88 298 MET A C 1
ATOM 2305 O O . MET A 1 302 ? -0.721 71.674 83.513 1.00 24.78 298 MET A O 1
ATOM 2310 N N . LEU A 1 303 ? 0.981 70.346 82.913 1.00 20.69 299 LEU A N 1
ATOM 2311 C CA . LEU A 1 303 ? 0.166 69.138 82.921 1.00 20.67 299 LEU A CA 1
ATOM 2312 C C . LEU A 1 303 ? -0.459 68.905 84.310 1.00 27.81 299 LEU A C 1
ATOM 2313 O O . LEU A 1 303 ? -1.628 68.522 84.410 1.00 22.78 299 LEU A O 1
ATOM 2318 N N . CYS A 1 304 ? 0.321 69.153 85.364 1.00 26.00 300 CYS A N 1
ATOM 2319 C CA . CYS A 1 304 ? -0.136 68.951 86.752 1.00 26.36 300 CYS A CA 1
ATOM 2320 C C . CYS A 1 304 ? -1.306 69.862 87.114 1.00 26.43 300 CYS A C 1
ATOM 2321 O O . CYS A 1 304 ? -2.264 69.434 87.761 1.00 34.38 300 CYS A O 1
ATOM 2324 N N . GLN A 1 305 ? -1.232 71.113 86.677 1.00 24.57 301 GLN A N 1
ATOM 2325 C CA . GLN A 1 305 ? -2.332 72.054 86.844 1.00 24.40 301 GLN A CA 1
ATOM 2326 C C . GLN A 1 305 ? -3.589 71.604 86.107 1.00 31.45 301 GLN A C 1
ATOM 2327 O O . GLN A 1 305 ? -4.708 71.832 86.568 1.00 26.78 301 GLN A O 1
ATOM 2333 N N . ALA A 1 306 ? -3.407 70.952 84.961 1.00 31.59 302 ALA A N 1
ATOM 2334 C CA . ALA A 1 306 ? -4.537 70.433 84.209 1.00 28.73 302 ALA A CA 1
ATOM 2335 C C . ALA A 1 306 ? -5.159 69.222 84.917 1.00 28.29 302 ALA A C 1
ATOM 2336 O O . ALA A 1 306 ? -6.380 69.039 84.922 1.00 26.89 302 ALA A O 1
ATOM 2338 N N . LEU A 1 307 ? -4.315 68.395 85.521 1.00 21.99 303 LEU A N 1
ATOM 2339 C CA . LEU A 1 307 ? -4.779 67.165 86.160 1.00 28.30 303 LEU A CA 1
ATOM 2340 C C . LEU A 1 307 ? -5.551 67.403 87.475 1.00 31.33 303 LEU A C 1
ATOM 2341 O O . LEU A 1 307 ? -6.028 66.458 88.102 1.00 31.93 303 LEU A O 1
ATOM 2346 N N . LYS A 1 308 ? -5.693 68.663 87.867 1.00 31.53 304 LYS A N 1
ATOM 2347 C CA . LYS A 1 308 ? -6.519 69.026 89.027 1.00 38.38 304 LYS A CA 1
ATOM 2348 C C . LYS A 1 308 ? -7.966 69.363 88.667 1.00 37.78 304 LYS A C 1
ATOM 2349 O O . LYS A 1 308 ? -8.819 69.463 89.543 1.00 33.45 304 LYS A O 1
ATOM 2355 N N . ASP A 1 309 ? -8.240 69.557 87.383 1.00 39.28 305 ASP A N 1
ATOM 2356 C CA . ASP A 1 309 ? -9.604 69.823 86.943 1.00 44.50 305 ASP A CA 1
ATOM 2357 C C . ASP A 1 309 ? -10.399 68.539 87.106 1.00 44.53 305 ASP A C 1
ATOM 2358 O O . ASP A 1 309 ? -9.869 67.452 86.878 1.00 43.56 305 ASP A O 1
ATOM 2363 N N . PRO A 1 310 ? -11.672 68.650 87.515 1.00 45.60 306 PRO A N 1
ATOM 2364 C CA . PRO A 1 310 ? -12.421 67.439 87.866 1.00 43.62 306 PRO A CA 1
ATOM 2365 C C . PRO A 1 310 ? -12.727 66.590 86.632 1.00 39.41 306 PRO A C 1
ATOM 2366 O O . PRO A 1 310 ? -12.959 65.385 86.749 1.00 38.08 306 PRO A O 1
ATOM 2370 N N . LYS A 1 311 ? -12.711 67.216 85.461 1.00 38.65 307 LYS A N 1
ATOM 2371 C CA . LYS A 1 311 ? -12.907 66.487 84.217 1.00 36.44 307 LYS A CA 1
ATOM 2372 C C . LYS A 1 311 ? -11.710 65.586 83.890 1.00 32.41 307 LYS A C 1
ATOM 2373 O O . LYS A 1 311 ? -11.823 64.658 83.079 1.00 27.47 307 LYS A O 1
ATOM 2379 N N . ALA A 1 312 ? -10.569 65.852 84.514 1.00 27.83 308 ALA A N 1
ATOM 2380 C CA . ALA A 1 312 ? -9.382 65.039 84.263 1.00 26.12 308 ALA A CA 1
ATOM 2381 C C . ALA A 1 312 ? -9.561 63.624 84.809 1.00 25.36 308 ALA A C 1
ATOM 2382 O O . ALA A 1 312 ? -9.518 63.407 86.008 1.00 30.87 308 ALA A O 1
ATOM 2384 N N . HIS A 1 313 ? -9.761 62.658 83.925 1.00 22.13 309 HIS A N 1
ATOM 2385 C CA . HIS A 1 313 ? -9.984 61.291 84.362 1.00 22.57 309 HIS A CA 1
ATOM 2386 C C . HIS A 1 313 ? -8.797 60.390 84.063 1.00 22.11 309 HIS A C 1
ATOM 2387 O O . HIS A 1 313 ? -8.916 59.165 84.104 1.00 30.01 309 HIS A O 1
ATOM 2394 N N . LEU A 1 314 ? -7.657 61.009 83.784 1.00 21.80 310 LEU A N 1
ATOM 2395 C CA . LEU A 1 314 ? -6.445 60.268 83.451 1.00 27.29 310 LEU A CA 1
ATOM 2396 C C . LEU A 1 314 ? -6.130 59.258 84.541 1.00 22.78 310 LEU A C 1
ATOM 2397 O O . LEU A 1 314 ? -6.201 59.572 85.723 1.00 22.38 310 LEU A O 1
ATOM 2402 N N . GLN A 1 315 ? -5.820 58.030 84.146 1.00 21.81 311 GLN A N 1
ATOM 2403 C CA . GLN A 1 315 ? -5.527 56.995 85.125 1.00 22.21 311 GLN A CA 1
ATOM 2404 C C . GLN A 1 315 ? -4.063 56.613 85.094 1.00 27.29 311 GLN A C 1
ATOM 2405 O O . GLN A 1 315 ? -3.535 56.090 86.071 1.00 22.36 311 GLN A O 1
ATOM 2411 N N . GLU A 1 316 ? -3.402 56.895 83.973 1.00 21.51 312 GLU A N 1
ATOM 2412 C CA . GLU A 1 316 ? -2.033 56.433 83.795 1.00 21.33 312 GLU A CA 1
ATOM 2413 C C . GLU A 1 316 ? -1.199 57.444 83.012 1.00 20.90 312 GLU A C 1
ATOM 2414 O O . GLU A 1 316 ? -1.569 57.833 81.899 1.00 20.54 312 GLU A O 1
ATOM 2420 N N . LEU A 1 317 ? -0.094 57.885 83.609 1.00 20.99 313 LEU A N 1
ATOM 2421 C CA . LEU A 1 317 ? 0.769 58.888 82.984 1.00 20.65 313 LEU A CA 1
ATOM 2422 C C . LEU A 1 317 ? 2.216 58.438 83.008 1.00 20.59 313 LEU A C 1
ATOM 2423 O O . LEU A 1 317 ? 2.773 58.251 84.088 1.00 20.94 313 LEU A O 1
ATOM 2428 N N . TRP A 1 318 ? 2.816 58.253 81.832 1.00 20.18 314 TRP A N 1
ATOM 2429 C CA . TRP A 1 318 ? 4.237 57.912 81.769 1.00 20.12 314 TRP A CA 1
ATOM 2430 C C . TRP A 1 318 ? 5.034 59.101 81.308 1.00 20.35 314 TRP A C 1
ATOM 2431 O O . TRP A 1 318 ? 4.825 59.608 80.191 1.00 19.55 314 TRP A O 1
ATOM 2442 N N . VAL A 1 319 ? 5.950 59.534 82.172 1.00 20.14 315 VAL A N 1
ATOM 2443 C CA . VAL A 1 319 ? 6.816 60.672 81.895 1.00 20.01 315 VAL A CA 1
ATOM 2444 C C . VAL A 1 319 ? 8.270 60.364 82.288 1.00 20.15 315 VAL A C 1
ATOM 2445 O O . VAL A 1 319 ? 9.001 61.240 82.729 1.00 20.28 315 VAL A O 1
ATOM 2449 N N . ARG A 1 320 ? 8.662 59.111 82.105 1.00 20.12 316 ARG A N 1
ATOM 2450 C CA . ARG A 1 320 ? 10.064 58.700 82.165 1.00 20.89 316 ARG A CA 1
ATOM 2451 C C . ARG A 1 320 ? 10.920 59.515 81.183 1.00 19.89 316 ARG A C 1
ATOM 2452 O O . ARG A 1 320 ? 10.496 59.738 80.056 1.00 19.54 316 ARG A O 1
ATOM 2460 N N . GLU A 1 321 ? 12.103 59.961 81.623 1.00 20.06 317 GLU A N 1
ATOM 2461 C CA . GLU A 1 321 ? 13.070 60.623 80.750 1.00 19.85 317 GLU A CA 1
ATOM 2462 C C . GLU A 1 321 ? 12.473 61.875 80.087 1.00 19.62 317 GLU A C 1
ATOM 2463 O O . GLU A 1 321 ? 12.489 62.022 78.866 1.00 19.29 317 GLU A O 1
ATOM 2469 N N . CYS A 1 322 ? 11.965 62.782 80.916 1.00 19.83 318 CYS A N 1
ATOM 2470 C CA . CYS A 1 322 ? 11.334 63.999 80.423 1.00 19.67 318 CYS A CA 1
ATOM 2471 C C . CYS A 1 322 ? 11.991 65.276 80.938 1.00 25.02 318 CYS A C 1
ATOM 2472 O O . CYS A 1 322 ? 11.384 66.356 80.897 1.00 19.88 318 CYS A O 1
ATOM 2475 N N . GLY A 1 323 ? 13.235 65.149 81.393 1.00 20.10 319 GLY A N 1
ATOM 2476 C CA . GLY A 1 323 ? 14.001 66.283 81.863 1.00 20.35 319 GLY A CA 1
ATOM 2477 C C . GLY A 1 323 ? 13.503 66.846 83.183 1.00 27.78 319 GLY A C 1
ATOM 2478 O O . GLY A 1 323 ? 13.693 68.027 83.464 1.00 22.03 319 GLY A O 1
ATOM 2479 N N . LEU A 1 324 ? 12.884 66.001 84.006 1.00 20.94 320 LEU A N 1
ATOM 2480 C CA . LEU A 1 324 ? 12.239 66.458 85.221 1.00 21.34 320 LEU A CA 1
ATOM 2481 C C . LEU A 1 324 ? 13.225 66.436 86.404 1.00 21.82 320 LEU A C 1
ATOM 2482 O O . LEU A 1 324 ? 14.157 65.633 86.411 1.00 21.91 320 LEU A O 1
ATOM 2487 N N . THR A 1 325 ? 13.017 67.340 87.363 1.00 22.21 321 THR A N 1
ATOM 2488 C CA . THR A 1 325 ? 13.844 67.441 88.576 1.00 25.30 321 THR A CA 1
ATOM 2489 C C . THR A 1 325 ? 12.963 67.627 89.805 1.00 27.43 321 THR A C 1
ATOM 2490 O O . THR A 1 325 ? 11.744 67.640 89.706 1.00 23.09 321 THR A O 1
ATOM 2494 N N . ALA A 1 326 ? 13.580 67.804 90.974 1.00 23.72 322 ALA A N 1
ATOM 2495 C CA . ALA A 1 326 ? 12.803 68.031 92.185 1.00 26.67 322 ALA A CA 1
ATOM 2496 C C . ALA A 1 326 ? 11.906 69.267 92.085 1.00 24.22 322 ALA A C 1
ATOM 2497 O O . ALA A 1 326 ? 10.873 69.340 92.743 1.00 32.33 322 ALA A O 1
ATOM 2499 N N . ALA A 1 327 ? 12.303 70.233 91.261 1.00 36.46 323 ALA A N 1
ATOM 2500 C CA . ALA A 1 327 ? 11.530 71.467 91.102 1.00 28.14 323 ALA A CA 1
ATOM 2501 C C . ALA A 1 327 ? 10.065 71.206 90.755 1.00 31.01 323 ALA A C 1
ATOM 2502 O O . ALA A 1 327 ? 9.193 71.918 91.243 1.00 36.49 323 ALA A O 1
ATOM 2504 N N . CYS A 1 328 ? 9.782 70.175 89.949 1.00 28.22 324 CYS A N 1
ATOM 2505 C CA . CYS A 1 328 ? 8.402 69.888 89.541 1.00 23.09 324 CYS A CA 1
ATOM 2506 C C . CYS A 1 328 ? 7.622 69.035 90.538 1.00 28.43 324 CYS A C 1
ATOM 2507 O O . CYS A 1 328 ? 6.417 68.840 90.378 1.00 27.32 324 CYS A O 1
ATOM 2510 N N . CYS A 1 329 ? 8.288 68.541 91.579 1.00 28.50 325 CYS A N 1
ATOM 2511 C CA . CYS A 1 329 ? 7.659 67.545 92.443 1.00 27.22 325 CYS A CA 1
ATOM 2512 C C . CYS A 1 329 ? 6.572 68.094 93.372 1.00 29.33 325 CYS A C 1
ATOM 2513 O O . CYS A 1 329 ? 5.618 67.385 93.676 1.00 27.26 325 CYS A O 1
ATOM 2516 N N . LYS A 1 330 ? 6.688 69.348 93.790 1.00 30.90 326 LYS A N 1
ATOM 2517 C CA . LYS A 1 330 ? 5.605 69.957 94.557 1.00 38.63 326 LYS A CA 1
ATOM 2518 C C . LYS A 1 330 ? 4.340 70.010 93.710 1.00 29.99 326 LYS A C 1
ATOM 2519 O O . LYS A 1 330 ? 3.246 69.753 94.208 1.00 26.71 326 LYS A O 1
ATOM 2525 N N . ALA A 1 331 ? 4.494 70.339 92.424 1.00 32.29 327 ALA A N 1
ATOM 2526 C CA . ALA A 1 331 ? 3.359 70.379 91.509 1.00 32.23 327 ALA A CA 1
ATOM 2527 C C . ALA A 1 331 ? 2.761 68.991 91.357 1.00 28.81 327 ALA A C 1
ATOM 2528 O O . ALA A 1 331 ? 1.546 68.823 91.354 1.00 23.98 327 ALA A O 1
ATOM 2530 N N . VAL A 1 332 ? 3.624 67.990 91.236 1.00 28.05 328 VAL A N 1
ATOM 2531 C CA . VAL A 1 332 ? 3.154 66.627 91.049 1.00 28.17 328 VAL A CA 1
ATOM 2532 C C . VAL A 1 332 ? 2.491 66.127 92.316 1.00 29.48 328 VAL A C 1
ATOM 2533 O O . VAL A 1 332 ? 1.466 65.447 92.266 1.00 28.99 328 VAL A O 1
ATOM 2537 N N . SER A 1 333 ? 3.066 66.481 93.462 1.00 29.61 329 SER A N 1
ATOM 2538 C CA . SER A 1 333 ? 2.498 66.049 94.741 1.00 32.46 329 SER A CA 1
ATOM 2539 C C . SER A 1 333 ? 1.070 66.583 94.900 1.00 31.88 329 SER A C 1
ATOM 2540 O O . SER A 1 333 ? 0.182 65.871 95.382 1.00 32.70 329 SER A O 1
ATOM 2543 N N . SER A 1 334 ? 0.856 67.825 94.470 1.00 34.08 330 SER A N 1
ATOM 2544 C CA . SER A 1 334 ? -0.459 68.460 94.547 1.00 33.50 330 SER A CA 1
ATOM 2545 C C . SER A 1 334 ? -1.511 67.653 93.809 1.00 41.00 330 SER A C 1
ATOM 2546 O O . SER A 1 334 ? -2.653 67.552 94.255 1.00 43.24 330 SER A O 1
ATOM 2549 N N . VAL A 1 335 ? -1.127 67.093 92.665 1.00 37.05 331 VAL A N 1
ATOM 2550 C CA . VAL A 1 335 ? -2.046 66.296 91.876 1.00 30.91 331 VAL A CA 1
ATOM 2551 C C . VAL A 1 335 ? -2.448 65.043 92.627 1.00 33.06 331 VAL A C 1
ATOM 2552 O O . VAL A 1 335 ? -3.633 64.703 92.686 1.00 36.53 331 VAL A O 1
ATOM 2556 N N . LEU A 1 336 ? -1.465 64.364 93.213 1.00 32.38 332 LEU A N 1
ATOM 2557 C CA . LEU A 1 336 ? -1.733 63.142 93.962 1.00 37.75 332 LEU A CA 1
ATOM 2558 C C . LEU A 1 336 ? -2.697 63.422 95.113 1.00 42.41 332 LEU A C 1
ATOM 2559 O O . LEU A 1 336 ? -3.520 62.580 95.482 1.00 45.09 332 LEU A O 1
ATOM 2564 N N . SER A 1 337 ? -2.600 64.624 95.662 1.00 41.74 333 SER A N 1
ATOM 2565 C CA . SER A 1 337 ? -3.481 65.041 96.739 1.00 49.76 333 SER A CA 1
ATOM 2566 C C . SER A 1 337 ? -4.952 65.115 96.305 1.00 53.07 333 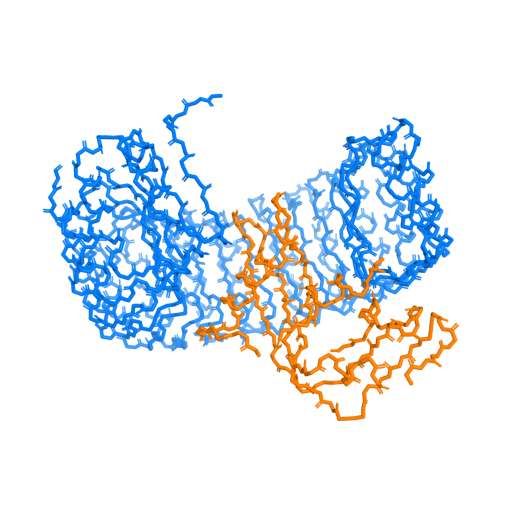SER A C 1
ATOM 2567 O O . SER A 1 337 ? -5.832 64.604 96.996 1.00 61.94 333 SER A O 1
ATOM 2570 N N . VAL A 1 338 ? -5.217 65.738 95.162 1.00 44.99 334 VAL A N 1
ATOM 2571 C CA . VAL A 1 338 ? -6.591 66.083 94.804 1.00 42.68 334 VAL A CA 1
ATOM 2572 C C . VAL A 1 338 ? -7.204 65.234 93.685 1.00 47.19 334 VAL A C 1
ATOM 2573 O O . VAL A 1 338 ? -8.426 65.083 93.621 1.00 48.02 334 VAL A O 1
ATOM 2577 N N . ASN A 1 339 ? -6.372 64.684 92.805 1.00 43.07 335 ASN A N 1
ATOM 2578 C CA . ASN A 1 339 ? -6.876 63.862 91.708 1.00 41.13 335 ASN A CA 1
ATOM 2579 C C . ASN A 1 339 ? -7.120 62.431 92.169 1.00 36.49 335 ASN A C 1
ATOM 2580 O O . ASN A 1 339 ? -6.197 61.753 92.615 1.00 43.65 335 ASN A O 1
ATOM 2585 N N . LYS A 1 340 ? -8.359 61.968 92.038 1.00 30.34 336 LYS A N 1
ATOM 2586 C CA . LYS A 1 340 ? -8.742 60.649 92.549 1.00 35.12 336 LYS A CA 1
ATOM 2587 C C . LYS A 1 340 ? -8.621 59.547 91.490 1.00 33.51 336 LYS A C 1
ATOM 2588 O O . LYS A 1 340 ? -8.676 58.349 91.806 1.00 27.97 336 LYS A O 1
ATOM 2594 N N . HIS A 1 341 ? -8.454 59.959 90.237 1.00 28.22 337 HIS A N 1
ATOM 2595 C CA . HIS A 1 341 ? -8.500 59.035 89.099 1.00 31.02 337 HIS A CA 1
ATOM 2596 C C . HIS A 1 341 ? -7.140 58.449 88.725 1.00 29.00 337 HIS A C 1
ATOM 2597 O O . HIS A 1 341 ? -7.073 57.326 88.219 1.00 23.66 337 HIS A O 1
ATOM 2604 N N . LEU A 1 342 ? -6.071 59.207 88.986 1.00 23.71 338 LEU A N 1
ATOM 2605 C CA . LEU A 1 342 ? -4.716 58.810 88.607 1.00 30.82 338 LEU A CA 1
ATOM 2606 C C . LEU A 1 342 ? -4.259 57.606 89.411 1.00 32.57 338 LEU A C 1
ATOM 2607 O O . LEU A 1 342 ? -4.170 57.665 90.654 1.00 32.66 338 LEU A O 1
ATOM 2612 N N . GLN A 1 343 ? -3.971 56.510 88.712 1.00 23.45 339 GLN A N 1
ATOM 2613 C CA . GLN A 1 343 ? -3.643 55.251 89.380 1.00 23.78 339 GLN A CA 1
ATOM 2614 C C . GLN A 1 343 ? -2.219 54.785 89.142 1.00 23.53 339 GLN A C 1
ATOM 2615 O O . GLN A 1 343 ? -1.660 54.021 89.937 1.00 23.85 339 GLN A O 1
ATOM 2621 N N . VAL A 1 344 ? -1.637 55.226 88.031 1.00 22.97 340 VAL A N 1
ATOM 2622 C CA . VAL A 1 344 ? -0.306 54.777 87.650 1.00 27.67 340 VAL A CA 1
ATOM 2623 C C . VAL A 1 344 ? 0.567 55.956 87.237 1.00 24.17 340 VAL A C 1
ATOM 2624 O O . VAL A 1 344 ? 0.171 56.758 86.371 1.00 23.36 340 VAL A O 1
ATOM 2628 N N . LEU A 1 345 ? 1.747 56.068 87.851 1.00 22.51 341 LEU A N 1
ATOM 2629 C CA . LEU A 1 345 ? 2.708 57.092 87.456 1.00 22.23 341 LEU A CA 1
ATOM 2630 C C . LEU A 1 345 ? 4.103 56.493 87.224 1.00 23.17 341 LEU A C 1
ATOM 2631 O O . LEU A 1 345 ? 4.693 55.911 88.131 1.00 22.45 341 LEU A O 1
ATOM 2636 N N . HIS A 1 346 ? 4.606 56.613 85.995 1.00 23.80 342 HIS A N 1
ATOM 2637 C CA . HIS A 1 346 ? 5.999 56.274 85.698 1.00 21.47 342 HIS A CA 1
ATOM 2638 C C . HIS A 1 346 ? 6.790 57.559 85.480 1.00 21.31 342 HIS A C 1
ATOM 2639 O O . HIS A 1 346 ? 6.504 58.321 84.545 1.00 20.96 342 HIS A O 1
ATOM 2646 N N . ILE A 1 347 ? 7.788 57.800 86.328 1.00 21.59 343 ILE A N 1
ATOM 2647 C CA . ILE A 1 347 ? 8.497 59.059 86.289 1.00 21.53 343 ILE A CA 1
ATOM 2648 C C . ILE A 1 347 ? 10.009 58.814 86.493 1.00 21.62 343 ILE A C 1
ATOM 2649 O O . ILE A 1 347 ? 10.744 59.678 86.977 1.00 21.80 343 ILE A O 1
ATOM 2654 N N . GLY A 1 348 ? 10.457 57.637 86.055 1.00 21.50 344 GLY A N 1
ATOM 2655 C CA . GLY A 1 348 ? 11.853 57.238 86.131 1.00 21.58 344 GLY A CA 1
ATOM 2656 C C . GLY A 1 348 ? 12.737 57.976 85.141 1.00 22.02 344 GLY A C 1
ATOM 2657 O O . GLY A 1 348 ? 12.241 58.773 84.339 1.00 20.94 344 GLY A O 1
ATOM 2658 N N . GLU A 1 349 ? 14.050 57.744 85.223 1.00 21.35 345 GLU A N 1
ATOM 2659 C CA . GLU A 1 349 ? 15.015 58.408 84.344 1.00 21.58 345 GLU A CA 1
ATOM 2660 C C . GLU A 1 349 ? 14.832 59.917 84.361 1.00 21.36 345 GLU A C 1
ATOM 2661 O O . GLU A 1 349 ? 14.931 60.579 83.323 1.00 20.75 345 GLU A O 1
ATOM 2667 N N . ASN A 1 350 ? 14.518 60.429 85.549 1.00 21.45 346 ASN A N 1
ATOM 2668 C CA . ASN A 1 350 ? 14.437 61.854 85.830 1.00 21.55 346 ASN A CA 1
ATOM 2669 C C . ASN A 1 350 ? 15.262 62.131 87.071 1.00 30.06 346 ASN A C 1
ATOM 2670 O O . ASN A 1 350 ? 15.103 61.439 88.074 1.00 28.00 346 ASN A O 1
ATOM 2675 N N . LYS A 1 351 ? 16.114 63.146 87.026 1.00 22.12 347 LYS A N 1
ATOM 2676 C CA . LYS A 1 351 ? 16.926 63.475 88.196 1.00 23.87 347 LYS A CA 1
ATOM 2677 C C . LYS A 1 351 ? 16.098 64.093 89.317 1.00 23.01 347 LYS A C 1
ATOM 2678 O O . LYS A 1 351 ? 16.254 65.277 89.621 1.00 24.58 347 LYS A O 1
ATOM 2684 N N . LEU A 1 352 ? 15.215 63.307 89.929 1.00 23.16 348 LEU A N 1
ATOM 2685 C CA . LEU A 1 352 ? 14.343 63.849 90.968 1.00 23.55 348 LEU A CA 1
ATOM 2686 C C . LEU A 1 352 ? 15.114 63.982 92.283 1.00 32.89 348 LEU A C 1
ATOM 2687 O O . LEU A 1 352 ? 14.887 64.916 93.049 1.00 29.99 348 LEU A O 1
ATOM 2692 N N . GLY A 1 353 ? 16.010 63.034 92.536 1.00 24.28 349 GLY A N 1
ATOM 2693 C CA . GLY A 1 353 ? 16.835 63.074 93.739 1.00 24.87 349 GLY A CA 1
ATOM 2694 C C . GLY A 1 353 ? 16.033 62.717 94.977 1.00 25.35 349 GLY A C 1
ATOM 2695 O O . GLY A 1 353 ? 14.817 62.535 94.908 1.00 29.39 349 GLY A O 1
ATOM 2696 N N . ASN A 1 354 ? 16.714 62.615 96.117 1.00 25.92 350 ASN A N 1
ATOM 2697 C CA . ASN A 1 354 ? 16.049 62.263 97.361 1.00 26.46 350 ASN A CA 1
ATOM 2698 C C . ASN A 1 354 ? 14.953 63.253 97.709 1.00 26.62 350 ASN A C 1
ATOM 2699 O O . ASN A 1 354 ? 13.885 62.862 98.158 1.00 26.78 350 ASN A O 1
ATOM 2704 N N . ALA A 1 355 ? 15.227 64.535 97.503 1.00 26.59 351 ALA A N 1
ATOM 2705 C CA . ALA A 1 355 ? 14.285 65.585 97.877 1.00 37.51 351 ALA A CA 1
ATOM 2706 C C . ALA A 1 355 ? 13.010 65.530 97.037 1.00 35.06 351 ALA A C 1
ATOM 2707 O O . ALA A 1 355 ? 11.900 65.670 97.558 1.00 32.49 351 ALA A O 1
ATOM 2709 N N . GLY A 1 356 ? 13.175 65.331 95.734 1.00 32.08 352 GLY A N 1
ATOM 2710 C CA . GLY A 1 356 ? 12.033 65.201 94.847 1.00 29.74 352 GLY A CA 1
ATOM 2711 C C . GLY A 1 356 ? 11.108 64.071 95.254 1.00 28.72 352 GLY A C 1
ATOM 2712 O O . GLY A 1 356 ? 9.894 64.250 95.314 1.00 30.34 352 GLY A O 1
ATOM 2713 N N . VAL A 1 357 ? 11.680 62.912 95.566 1.00 26.74 353 VAL A N 1
ATOM 2714 C CA . VAL A 1 357 ? 10.877 61.731 95.849 1.00 25.55 353 VAL A CA 1
ATOM 2715 C C . VAL A 1 357 ? 10.210 61.815 97.215 1.00 26.22 353 VAL A C 1
ATOM 2716 O O . VAL A 1 357 ? 9.074 61.356 97.388 1.00 26.31 353 VAL A O 1
ATOM 2720 N N . GLU A 1 358 ? 10.896 62.428 98.181 1.00 31.33 354 GLU A N 1
ATOM 2721 C CA . GLU A 1 358 ? 10.289 62.657 99.481 1.00 27.40 354 GLU A CA 1
ATOM 2722 C C . GLU A 1 358 ? 9.065 63.552 99.322 1.00 27.36 354 GLU A C 1
ATOM 2723 O O . GLU A 1 358 ? 8.046 63.338 99.971 1.00 30.69 354 GLU A O 1
ATOM 2729 N N . ILE A 1 359 ? 9.151 64.531 98.432 1.00 29.58 355 ILE A N 1
ATOM 2730 C CA . ILE A 1 359 ? 8.001 65.389 98.144 1.00 32.21 355 ILE A CA 1
ATOM 2731 C C . ILE A 1 359 ? 6.821 64.613 97.547 1.00 33.33 355 ILE A C 1
ATOM 2732 O O . ILE A 1 359 ? 5.678 64.807 97.969 1.00 36.30 355 ILE A O 1
ATOM 2737 N N . LEU A 1 360 ? 7.089 63.737 96.579 1.00 33.98 356 LEU A N 1
ATOM 2738 C CA . LEU A 1 360 ? 6.035 62.891 96.007 1.00 30.25 356 LEU A CA 1
ATOM 2739 C C . LEU A 1 360 ? 5.340 62.079 97.106 1.00 31.41 356 LEU A C 1
ATOM 2740 O O . LEU A 1 360 ? 4.119 61.912 97.104 1.00 31.33 356 LEU A O 1
ATOM 2745 N N . CYS A 1 361 ? 6.124 61.590 98.057 1.00 38.31 357 CYS A N 1
ATOM 2746 C CA . CYS A 1 361 ? 5.570 60.769 99.128 1.00 33.67 357 CYS A CA 1
ATOM 2747 C C . CYS A 1 361 ? 4.577 61.544 100.006 1.00 33.85 357 CYS A C 1
ATOM 2748 O O . CYS A 1 361 ? 3.643 60.955 100.548 1.00 45.61 357 CYS A O 1
ATOM 2751 N N . GLU A 1 362 ? 4.752 62.857 100.112 1.00 29.89 358 GLU A N 1
ATOM 2752 C CA . GLU A 1 362 ? 3.759 63.715 100.763 1.00 30.32 358 GLU A CA 1
ATOM 2753 C C . GLU A 1 362 ? 2.378 63.596 100.114 1.00 35.28 358 GLU A C 1
ATOM 2754 O O . GLU A 1 362 ? 1.375 63.358 100.797 1.00 33.61 358 GLU A O 1
ATOM 2760 N N . GLY A 1 363 ? 2.327 63.765 98.795 1.00 27.41 359 GLY A N 1
ATOM 2761 C CA . GLY A 1 363 ? 1.079 63.642 98.064 1.00 30.26 359 GLY A CA 1
ATOM 2762 C C . GLY A 1 363 ? 0.513 62.238 98.107 1.00 31.16 359 GLY A C 1
ATOM 2763 O O . GLY A 1 363 ? -0.704 62.068 98.187 1.00 35.07 359 GLY A O 1
ATOM 2764 N N . LEU A 1 364 ? 1.389 61.235 98.057 1.00 27.08 360 LEU A N 1
ATOM 2765 C CA . LEU A 1 364 ? 0.952 59.838 98.033 1.00 34.39 360 LEU A CA 1
ATOM 2766 C C . LEU A 1 364 ? 0.142 59.474 99.268 1.00 41.04 360 LEU A C 1
ATOM 2767 O O . LEU A 1 364 ? -0.763 58.652 99.201 1.00 46.36 360 LEU A O 1
ATOM 2772 N N . LEU A 1 365 ? 0.474 60.086 100.396 1.00 39.35 361 LEU A N 1
ATOM 2773 C CA . LEU A 1 365 ? -0.145 59.707 101.659 1.00 41.57 361 LEU A CA 1
ATOM 2774 C C . LEU A 1 365 ? -1.581 60.247 101.819 1.00 42.82 361 LEU A C 1
ATOM 2775 O O . LEU A 1 365 ? -2.293 59.841 102.735 1.00 52.97 361 LEU A O 1
ATOM 2780 N N . HIS A 1 366 ? -2.022 61.130 100.924 1.00 38.04 362 HIS A N 1
ATOM 2781 C CA . HIS A 1 366 ? -3.367 61.694 101.036 1.00 31.89 362 HIS A CA 1
ATOM 2782 C C . HIS A 1 366 ? -4.451 60.649 100.788 1.00 45.33 362 HIS A C 1
ATOM 2783 O O . HIS A 1 366 ? -4.309 59.795 99.910 1.00 45.30 362 HIS A O 1
ATOM 2790 N N . PRO A 1 367 ? -5.542 60.716 101.572 1.00 52.86 363 PRO A N 1
ATOM 2791 C CA . PRO A 1 367 ? -6.579 59.677 101.610 1.00 53.80 363 PRO A CA 1
ATOM 2792 C C . PRO A 1 367 ? -7.208 59.390 100.255 1.00 52.60 363 PRO A C 1
ATOM 2793 O O . PRO A 1 367 ? -7.590 58.255 99.983 1.00 57.07 363 PRO A O 1
ATOM 2797 N N . ASN A 1 368 ? -7.310 60.410 99.417 1.00 48.14 364 ASN A N 1
ATOM 2798 C CA . ASN A 1 368 ? -7.960 60.249 98.130 1.00 48.09 364 ASN A CA 1
ATOM 2799 C C . ASN A 1 368 ? -6.950 60.050 96.993 1.00 42.08 364 ASN A C 1
ATOM 2800 O O . ASN A 1 368 ? -7.306 60.146 95.818 1.00 46.01 364 ASN A O 1
ATOM 2805 N N . CYS A 1 369 ? -5.694 59.772 97.346 1.00 33.76 365 CYS A N 1
ATOM 2806 C CA . CYS A 1 369 ? -4.694 59.384 96.346 1.00 32.66 365 CYS A CA 1
ATOM 2807 C C . CYS A 1 369 ? -4.830 57.911 96.002 1.00 35.18 365 CYS A C 1
ATOM 2808 O O . CYS A 1 369 ? -4.704 57.047 96.873 1.00 37.18 365 CYS A O 1
ATOM 2811 N N . ASN A 1 370 ? -5.069 57.614 94.731 1.00 35.68 366 ASN A N 1
ATOM 2812 C CA . ASN A 1 370 ? -5.334 56.236 94.345 1.00 28.03 366 ASN A CA 1
ATOM 2813 C C . ASN A 1 370 ? -4.231 55.650 93.479 1.00 29.66 366 ASN A C 1
ATOM 2814 O O . ASN A 1 370 ? -4.461 54.720 92.706 1.00 27.15 366 ASN A O 1
ATOM 2819 N N . ILE A 1 371 ? -3.030 56.199 93.622 1.00 29.56 367 ILE A N 1
ATOM 2820 C CA . ILE A 1 371 ? -1.860 55.614 92.979 1.00 29.80 367 ILE A CA 1
ATOM 2821 C C . ILE A 1 371 ? -1.609 54.221 93.531 1.00 28.74 367 ILE A C 1
ATOM 2822 O O . ILE A 1 371 ? -1.336 54.069 94.725 1.00 33.20 367 ILE A O 1
ATOM 2827 N N . HIS A 1 372 ? -1.690 53.206 92.678 1.00 25.13 368 HIS A N 1
ATOM 2828 C CA A HIS A 1 372 ? -1.383 51.864 93.151 0.57 28.83 368 HIS A CA 1
ATOM 2829 C CA B HIS A 1 372 ? -1.436 51.822 93.060 0.43 28.68 368 HIS A CA 1
ATOM 2830 C C . HIS A 1 372 ? -0.047 51.385 92.602 1.00 28.92 368 HIS A C 1
ATOM 2831 O O . HIS A 1 372 ? 0.533 50.430 93.132 1.00 25.34 368 HIS A O 1
ATOM 2844 N N . SER A 1 373 ? 0.461 52.070 91.578 1.00 28.51 369 SER A N 1
ATOM 2845 C CA . SER A 1 373 ? 1.755 51.715 90.994 1.00 33.69 369 SER A CA 1
ATOM 2846 C C . SER A 1 373 ? 2.600 52.932 90.642 1.00 29.10 369 SER A C 1
ATOM 2847 O O . SER A 1 373 ? 2.221 53.736 89.783 1.00 31.08 369 SER A O 1
ATOM 2850 N N . LEU A 1 374 ? 3.757 53.050 91.291 1.00 26.76 370 LEU A N 1
ATOM 2851 C CA . LEU A 1 374 ? 4.643 54.198 91.099 1.00 23.76 370 LEU A CA 1
ATOM 2852 C C . LEU A 1 374 ? 6.050 53.772 90.660 1.00 23.72 370 LEU A C 1
ATOM 2853 O O . LEU A 1 374 ? 6.714 53.024 91.361 1.00 23.85 370 LEU A O 1
ATOM 2858 N N . TRP A 1 375 ? 6.509 54.250 89.502 1.00 23.01 371 TRP A N 1
ATOM 2859 C CA . TRP A 1 375 ? 7.810 53.815 89.008 1.00 22.80 371 TRP A CA 1
ATOM 2860 C C . TRP A 1 375 ? 8.824 54.943 89.088 1.00 23.75 371 TRP A C 1
ATOM 2861 O O . TRP A 1 375 ? 8.603 56.036 88.556 1.00 22.49 371 TRP A O 1
ATOM 2872 N N . LEU A 1 376 ? 9.948 54.650 89.746 1.00 23.02 372 LEU A N 1
ATOM 2873 C CA . LEU A 1 376 ? 10.964 55.648 90.074 1.00 23.10 372 LEU A CA 1
ATOM 2874 C C . LEU A 1 376 ? 12.389 55.160 89.782 1.00 26.17 372 LEU A C 1
ATOM 2875 O O . LEU A 1 376 ? 13.328 55.561 90.453 1.00 26.54 372 LEU A O 1
ATOM 2880 N N . GLY A 1 377 ? 12.546 54.282 88.801 1.00 24.76 373 GLY A N 1
ATOM 2881 C CA . GLY A 1 377 ? 13.862 53.785 88.451 1.00 22.64 373 GLY A CA 1
ATOM 2882 C C . GLY A 1 377 ? 14.795 54.864 87.936 1.00 31.51 373 GLY A C 1
ATOM 2883 O O . GLY A 1 377 ? 14.359 55.767 87.209 1.00 25.44 373 GLY A O 1
ATOM 2884 N N . ASN A 1 378 ? 16.073 54.769 88.314 1.00 23.04 374 ASN A N 1
ATOM 2885 C CA . ASN A 1 378 ? 17.094 55.705 87.855 1.00 28.34 374 ASN A CA 1
ATOM 2886 C C . ASN A 1 378 ? 16.657 57.149 88.064 1.00 22.52 374 ASN A C 1
ATOM 2887 O O . ASN A 1 378 ? 16.587 57.934 87.107 1.00 22.16 374 ASN A O 1
ATOM 2892 N N . CYS A 1 379 ? 16.312 57.480 89.302 1.00 22.95 375 CYS A N 1
ATOM 2893 C CA A CYS A 1 379 ? 15.872 58.803 89.703 0.81 24.44 375 CYS A CA 1
ATOM 2894 C CA B CYS A 1 379 ? 15.961 58.873 89.578 0.19 23.42 375 CYS A CA 1
ATOM 2895 C C . CYS A 1 379 ? 16.870 59.473 90.647 1.00 23.50 375 CYS A C 1
ATOM 2896 O O . CYS A 1 379 ? 16.501 60.402 91.369 1.00 24.02 375 CYS A O 1
ATOM 2901 N N . ASP A 1 380 ? 18.098 58.966 90.675 1.00 23.61 376 ASP A N 1
ATOM 2902 C CA . ASP A 1 380 ? 19.154 59.479 91.553 1.00 28.26 376 ASP A CA 1
ATOM 2903 C C . ASP A 1 380 ? 18.783 59.482 93.029 1.00 30.24 376 ASP A C 1
ATOM 2904 O O . ASP A 1 380 ? 19.203 60.371 93.782 1.00 25.01 376 ASP A O 1
ATOM 2909 N N . ILE A 1 381 ? 17.998 58.505 93.468 1.00 26.21 377 ILE A N 1
ATOM 2910 C CA . ILE A 1 381 ? 17.721 58.437 94.893 1.00 25.35 377 ILE A CA 1
ATOM 2911 C C . ILE A 1 381 ? 18.765 57.537 95.547 1.00 25.73 377 ILE A C 1
ATOM 2912 O O . ILE A 1 381 ? 19.398 56.713 94.887 1.00 25.49 377 ILE A O 1
ATOM 2917 N N . THR A 1 382 ? 18.977 57.733 96.835 1.00 26.33 378 THR A N 1
ATOM 2918 C CA . THR A 1 382 ? 20.000 56.969 97.558 1.00 26.76 378 THR A CA 1
ATOM 2919 C C . THR A 1 382 ? 19.403 56.445 98.848 1.00 28.50 378 THR A C 1
ATOM 2920 O O . THR A 1 382 ? 18.201 56.555 99.052 1.00 31.97 378 THR A O 1
ATOM 2924 N N . ALA A 1 383 ? 20.239 55.899 99.735 1.00 27.84 379 ALA A N 1
ATOM 2925 C CA . ALA A 1 383 ? 19.750 55.327 100.980 1.00 28.44 379 ALA A CA 1
ATOM 2926 C C . ALA A 1 383 ? 18.937 56.315 101.814 1.00 28.81 379 ALA A C 1
ATOM 2927 O O . ALA A 1 383 ? 18.023 55.924 102.535 1.00 29.14 379 ALA A O 1
ATOM 2929 N N . ALA A 1 384 ? 19.271 57.595 101.717 1.00 31.08 380 ALA A N 1
ATOM 2930 C CA . ALA A 1 384 ? 18.663 58.612 102.570 1.00 29.21 380 ALA A CA 1
ATOM 2931 C C . ALA A 1 384 ? 17.162 58.786 102.341 1.00 33.32 380 ALA A C 1
ATOM 2932 O O . ALA A 1 384 ? 16.476 59.399 103.156 1.00 35.61 380 ALA A O 1
ATOM 2934 N N . CYS A 1 385 ? 16.654 58.248 101.234 1.00 33.31 381 CYS A N 1
ATOM 2935 C CA . CYS A 1 385 ? 15.242 58.402 100.884 1.00 33.10 381 CYS A CA 1
ATOM 2936 C C . CYS A 1 385 ? 14.418 57.203 101.341 1.00 33.43 381 CYS A C 1
ATOM 2937 O O . CYS A 1 385 ? 13.189 57.265 101.410 1.00 37.63 381 CYS A O 1
ATOM 2940 N N . CYS A 1 386 ? 15.097 56.114 101.675 1.00 34.59 382 CYS A N 1
ATOM 2941 C CA . CYS A 1 386 ? 14.405 54.843 101.892 1.00 33.84 382 CYS A CA 1
ATOM 2942 C C . CYS A 1 386 ? 13.568 54.745 103.172 1.00 29.87 382 CYS A C 1
ATOM 2943 O O . CYS A 1 386 ? 12.637 53.950 103.221 1.00 31.52 382 CYS A O 1
ATOM 2946 N N . ALA A 1 387 ? 13.879 55.525 104.204 1.00 31.24 383 ALA A N 1
ATOM 2947 C CA . ALA A 1 387 ? 13.027 55.539 105.396 1.00 32.38 383 ALA A CA 1
ATOM 2948 C C . ALA A 1 387 ? 11.654 56.128 105.065 1.00 35.84 383 ALA A C 1
ATOM 2949 O O . ALA A 1 387 ? 10.611 55.618 105.496 1.00 34.27 383 ALA A O 1
ATOM 2951 N N . THR A 1 388 ? 11.676 57.211 104.295 1.00 36.09 384 THR A N 1
ATOM 2952 C CA . THR A 1 388 ? 10.478 57.860 103.778 1.00 36.85 384 THR A CA 1
ATOM 2953 C C . THR A 1 388 ? 9.629 56.909 102.927 1.00 34.11 384 THR A C 1
ATOM 2954 O O . THR A 1 388 ? 8.436 56.728 103.190 1.00 32.87 384 THR A O 1
ATOM 2958 N N . LEU A 1 389 ? 10.250 56.301 101.918 1.00 28.69 385 LEU A N 1
ATOM 2959 C CA . LEU A 1 389 ? 9.587 55.295 101.096 1.00 30.00 385 LEU A CA 1
ATOM 2960 C C . LEU A 1 389 ? 9.006 54.172 101.946 1.00 35.91 385 LEU A C 1
ATOM 2961 O O . LEU A 1 389 ? 7.911 53.672 101.661 1.00 35.92 385 LEU A O 1
ATOM 2966 N N . ALA A 1 390 ? 9.746 53.787 102.989 1.00 35.09 386 ALA A N 1
ATOM 2967 C CA . ALA A 1 390 ? 9.330 52.711 103.877 1.00 29.95 386 ALA A CA 1
ATOM 2968 C C . ALA A 1 390 ? 8.010 53.053 104.544 1.00 32.16 386 ALA A C 1
ATOM 2969 O O . ALA A 1 390 ? 7.048 52.280 104.476 1.00 33.60 386 ALA A O 1
ATOM 2971 N N . ASN A 1 391 ? 7.957 54.225 105.167 1.00 30.70 387 ASN A N 1
ATOM 2972 C CA . ASN A 1 391 ? 6.727 54.670 105.801 1.00 33.25 387 ASN A CA 1
ATOM 2973 C C . ASN A 1 391 ? 5.547 54.701 104.824 1.00 31.62 387 ASN A C 1
ATOM 2974 O O . ASN A 1 391 ? 4.418 54.399 105.209 1.00 31.68 387 ASN A O 1
ATOM 2979 N N . VAL A 1 392 ? 5.799 55.055 103.564 1.00 29.87 388 VAL A N 1
ATOM 2980 C CA . VAL A 1 392 ? 4.738 54.997 102.551 1.00 29.38 388 VAL A CA 1
ATOM 2981 C C . VAL A 1 392 ? 4.248 53.564 102.389 1.00 33.97 388 VAL A C 1
ATOM 2982 O O . VAL A 1 392 ? 3.041 53.288 102.377 1.00 38.09 388 VAL A O 1
ATOM 2986 N N . MET A 1 393 ? 5.200 52.650 102.273 1.00 29.31 389 MET A N 1
ATOM 2987 C CA . MET A 1 393 ? 4.878 51.257 102.011 1.00 36.08 389 MET A CA 1
ATOM 2988 C C . MET A 1 393 ? 4.015 50.617 103.103 1.00 37.71 389 MET A C 1
ATOM 2989 O O . MET A 1 393 ? 3.150 49.794 102.797 1.00 37.12 389 MET A O 1
ATOM 2994 N N . VAL A 1 394 ? 4.223 50.999 104.365 1.00 36.09 390 VAL A N 1
ATOM 2995 C CA . VAL A 1 394 ? 3.451 50.398 105.460 1.00 37.60 390 VAL A CA 1
ATOM 2996 C C . VAL A 1 394 ? 2.143 51.139 105.718 1.00 39.88 390 VAL A C 1
ATOM 2997 O O . VAL A 1 394 ? 1.223 50.597 106.334 1.00 52.08 390 VAL A O 1
ATOM 3001 N N . THR A 1 395 ? 2.070 52.378 105.249 1.00 32.13 391 THR A N 1
ATOM 3002 C CA . THR A 1 395 ? 0.907 53.224 105.490 1.00 33.87 391 THR A CA 1
ATOM 3003 C C . THR A 1 395 ? -0.106 53.225 104.346 1.00 39.46 391 THR A C 1
ATOM 3004 O O . THR A 1 395 ? -1.297 53.033 104.574 1.00 44.98 391 THR A O 1
ATOM 3008 N N . LYS A 1 396 ? 0.358 53.425 103.123 1.00 35.95 392 LYS A N 1
ATOM 3009 C CA . LYS A 1 396 ? -0.546 53.542 101.993 1.00 30.90 392 LYS A CA 1
ATOM 3010 C C . LYS A 1 396 ? -1.159 52.154 101.635 1.00 40.30 392 LYS A C 1
ATOM 3011 O O . LYS A 1 396 ? -0.519 51.386 100.906 1.00 33.43 392 LYS A O 1
ATOM 3017 N N . GLN A 1 397 ? -2.366 51.777 102.074 1.00 38.34 393 GLN A N 1
ATOM 3018 C CA . GLN A 1 397 ? -2.745 50.388 101.767 1.00 43.34 393 GLN A CA 1
ATOM 3019 C C . GLN A 1 397 ? -2.922 50.132 100.293 1.00 39.88 393 GLN A C 1
ATOM 3020 O O . GLN A 1 397 ? -2.862 48.981 99.894 1.00 35.77 393 GLN A O 1
ATOM 3026 N N . ASN A 1 398 ? -3.255 51.160 99.516 1.00 40.72 394 ASN A N 1
ATOM 3027 C CA . ASN A 1 398 ? -3.604 50.897 98.136 1.00 32.05 394 ASN A CA 1
ATOM 3028 C C . ASN A 1 398 ? -2.421 50.961 97.162 1.00 30.79 394 ASN A C 1
ATOM 3029 O O . ASN A 1 398 ? -2.624 50.900 95.958 1.00 30.01 394 ASN A O 1
ATOM 3034 N N . LEU A 1 399 ? -1.202 51.048 97.686 1.00 27.94 395 LEU A N 1
ATOM 3035 C CA . LEU A 1 399 ? 0.011 51.044 96.870 1.00 34.56 395 LEU A CA 1
ATOM 3036 C C . LEU A 1 399 ? 0.575 49.631 96.758 1.00 33.23 395 LEU A C 1
ATOM 3037 O O . LEU A 1 399 ? 1.128 49.095 97.730 1.00 32.74 395 LEU A O 1
ATOM 3042 N N . THR A 1 400 ? 0.430 49.016 95.588 1.00 29.38 396 THR A N 1
ATOM 3043 C CA . THR A 1 400 ? 0.819 47.619 95.454 1.00 31.59 396 THR A CA 1
ATOM 3044 C C . THR A 1 400 ? 2.020 47.411 94.546 1.00 26.18 396 THR A C 1
ATOM 3045 O O . THR A 1 400 ? 2.512 46.290 94.406 1.00 28.28 396 THR A O 1
ATOM 3049 N N . GLU A 1 401 ? 2.506 48.479 93.929 1.00 29.91 397 GLU A N 1
ATOM 3050 C CA . GLU A 1 401 ? 3.645 48.324 93.039 1.00 29.26 397 GLU A CA 1
AT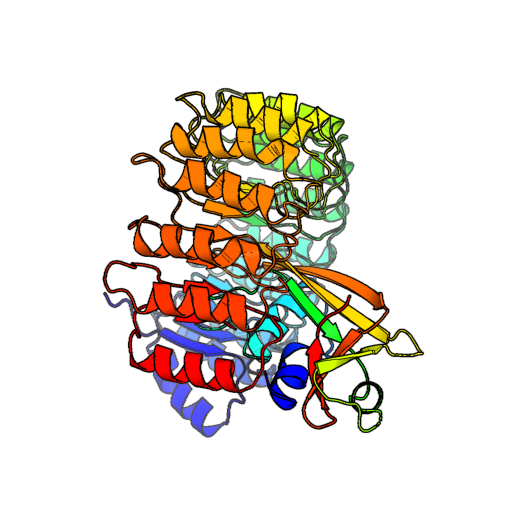OM 3051 C C . GLU A 1 401 ? 4.562 49.533 93.077 1.00 25.03 397 GLU A C 1
ATOM 3052 O O . GLU A 1 401 ? 4.121 50.681 93.002 1.00 30.31 397 GLU A O 1
ATOM 3058 N N . LEU A 1 402 ? 5.853 49.257 93.229 1.00 30.45 398 LEU A N 1
ATOM 3059 C CA . LEU A 1 402 ? 6.852 50.301 93.367 1.00 24.94 398 LEU A CA 1
ATOM 3060 C C . LEU A 1 402 ? 8.156 49.841 92.720 1.00 24.84 398 LEU A C 1
ATOM 3061 O O . LEU A 1 402 ? 8.683 48.781 93.054 1.00 24.88 398 LEU A O 1
ATOM 3066 N N . ASP A 1 403 ? 8.658 50.623 91.768 1.00 24.15 399 ASP A N 1
ATOM 3067 C CA . ASP A 1 403 ? 9.878 50.263 91.070 1.00 23.87 399 ASP A CA 1
ATOM 3068 C C . ASP A 1 403 ? 10.979 51.249 91.433 1.00 23.93 399 ASP A C 1
ATOM 3069 O O . ASP A 1 403 ? 10.871 52.442 91.159 1.00 26.61 399 ASP A O 1
ATOM 3074 N N . LEU A 1 404 ? 12.031 50.749 92.072 1.00 26.20 400 LEU A N 1
ATOM 3075 C CA . LEU A 1 404 ? 13.142 51.590 92.508 1.00 24.36 400 LEU A CA 1
ATOM 3076 C C . LEU A 1 404 ? 14.452 51.179 91.838 1.00 24.15 400 LEU A C 1
ATOM 3077 O O . LEU A 1 404 ? 15.536 51.490 92.344 1.00 30.87 400 LEU A O 1
ATOM 3082 N N . SER A 1 405 ? 14.340 50.479 90.713 1.00 23.75 401 SER A N 1
ATOM 3083 C CA . SER A 1 405 ? 15.474 49.885 90.014 1.00 23.58 401 SER A CA 1
ATOM 3084 C C . SER A 1 405 ? 16.503 50.927 89.581 1.00 30.05 401 SER A C 1
ATOM 3085 O O . SER A 1 405 ? 16.158 52.092 8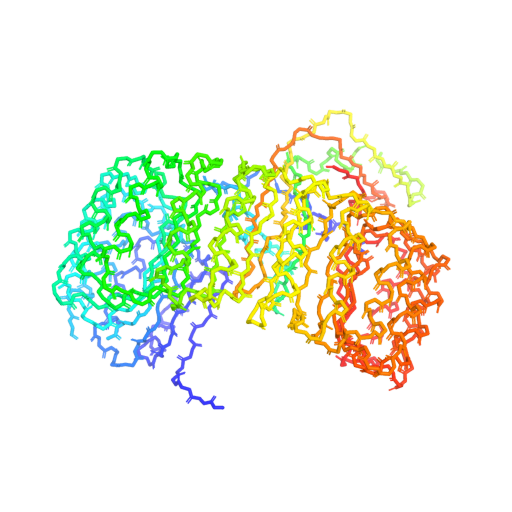9.399 1.00 32.28 401 SER A O 1
ATOM 3088 N N . TYR A 1 406 ? 17.761 50.503 89.429 1.00 23.48 402 TYR A N 1
ATOM 3089 C CA . TYR A 1 406 ? 18.833 51.385 88.953 1.00 25.80 402 TYR A CA 1
ATOM 3090 C C . TYR A 1 406 ? 19.026 52.609 89.814 1.00 28.07 402 TYR A C 1
ATOM 3091 O O . TYR A 1 406 ? 19.344 53.677 89.302 1.00 37.35 402 TYR A O 1
ATOM 3100 N N . ASN A 1 407 ? 18.793 52.472 91.108 1.00 25.39 403 ASN A N 1
ATOM 3101 C CA . ASN A 1 407 ? 19.173 53.510 92.041 1.00 24.36 403 ASN A CA 1
ATOM 3102 C C . ASN A 1 407 ? 20.221 52.950 92.990 1.00 27.79 403 ASN A C 1
ATOM 3103 O O . ASN A 1 407 ? 20.142 51.798 93.419 1.00 25.10 403 ASN A O 1
ATOM 3108 N N . THR A 1 408 ? 21.221 53.763 93.296 1.00 29.47 404 THR A N 1
ATOM 3109 C CA . THR A 1 408 ? 22.243 53.363 94.256 1.00 29.79 404 THR A CA 1
ATOM 3110 C C . THR A 1 408 ? 21.706 53.488 95.687 1.00 26.13 404 THR A C 1
ATOM 3111 O O . THR A 1 408 ? 22.102 54.385 96.424 1.00 28.30 404 THR A O 1
ATOM 3115 N N . LEU A 1 409 ? 20.798 52.586 96.068 1.00 26.25 405 LEU A N 1
ATOM 3116 C CA . LEU A 1 409 ? 20.133 52.636 97.371 1.00 26.79 405 LEU A CA 1
ATOM 3117 C C . LEU A 1 409 ? 21.062 52.172 98.479 1.00 27.40 405 LEU A C 1
ATOM 3118 O O . LEU A 1 409 ? 20.874 52.529 99.645 1.00 28.13 405 LEU A O 1
ATOM 3123 N N . GLU A 1 410 ? 22.034 51.355 98.084 1.00 27.34 406 GLU A N 1
ATOM 3124 C CA . GLU A 1 410 ? 23.011 50.741 98.990 1.00 27.90 406 GLU A CA 1
ATOM 3125 C C . GLU A 1 410 ? 22.354 49.694 99.882 1.00 31.69 406 GLU A C 1
ATOM 3126 O O . GLU A 1 410 ? 21.125 49.613 99.973 1.00 28.27 406 GLU A O 1
ATOM 3132 N N . ASP A 1 411 ? 23.175 48.868 100.525 1.00 28.77 407 ASP A N 1
ATOM 3133 C CA . ASP A 1 411 ? 22.624 47.790 101.326 1.00 29.19 407 ASP A CA 1
ATOM 3134 C C . ASP A 1 411 ? 21.715 48.376 102.392 1.00 29.61 407 ASP A C 1
ATOM 3135 O O . ASP A 1 411 ? 20.663 47.828 102.675 1.00 29.73 407 ASP A O 1
ATOM 3140 N N . GLU A 1 412 ? 22.106 49.529 102.928 1.00 29.85 408 GLU A N 1
ATOM 3141 C CA . GLU A 1 412 ? 21.367 50.186 104.001 1.00 30.32 408 GLU A CA 1
ATOM 3142 C C . GLU A 1 412 ? 19.954 50.573 103.580 1.00 29.98 408 GLU A C 1
ATOM 3143 O O . GLU A 1 412 ? 18.996 50.405 104.337 1.00 30.35 408 GLU A O 1
ATOM 3149 N N . GLY A 1 413 ? 19.828 51.101 102.367 1.00 33.22 409 GLY A N 1
ATOM 3150 C CA . GLY A 1 413 ? 18.535 51.503 101.850 1.00 31.58 409 GLY A CA 1
ATOM 3151 C C . GLY A 1 413 ? 17.603 50.333 101.610 1.00 28.84 409 GLY A C 1
ATOM 3152 O O . GLY A 1 413 ? 16.437 50.374 102.006 1.00 33.19 409 GLY A O 1
ATOM 3153 N N . VAL A 1 414 ? 18.107 49.289 100.963 1.00 28.60 410 VAL A N 1
ATOM 3154 C CA . VAL A 1 414 ? 17.283 48.117 100.684 1.00 28.52 410 VAL A CA 1
ATOM 3155 C C . VAL A 1 414 ? 16.849 47.439 101.986 1.00 31.14 410 VAL A C 1
ATOM 3156 O O . VAL A 1 414 ? 15.717 46.970 102.104 1.00 29.31 410 VAL A O 1
ATOM 3160 N N . MET A 1 415 ? 17.735 47.414 102.982 1.00 29.78 411 MET A N 1
ATOM 3161 C CA . MET A 1 415 ? 17.357 46.830 104.265 1.00 30.52 411 MET A CA 1
ATOM 3162 C C . MET A 1 415 ? 16.175 47.581 104.878 1.00 39.29 411 MET A C 1
ATOM 3163 O O . MET A 1 415 ? 15.285 46.973 105.468 1.00 31.15 411 MET A O 1
ATOM 3168 N N . LYS A 1 416 ? 16.157 48.902 104.721 1.00 30.57 412 LYS A N 1
ATOM 3169 C CA . LYS A 1 416 ? 15.029 49.704 105.191 1.00 35.77 412 LYS A CA 1
ATOM 3170 C C . LYS A 1 416 ? 13.726 49.307 104.487 1.00 31.92 412 LYS A C 1
ATOM 3171 O O . LYS A 1 416 ? 12.650 49.275 105.097 1.00 30.77 412 LYS A O 1
ATOM 3177 N N . LEU A 1 417 ? 13.825 49.002 103.200 1.00 36.88 413 LEU A N 1
ATOM 3178 C CA . LEU A 1 417 ? 12.643 48.627 102.428 1.00 38.20 413 LEU A CA 1
ATOM 3179 C C . LEU A 1 417 ? 12.131 47.270 102.891 1.00 39.07 413 LEU A C 1
ATOM 3180 O O . LEU A 1 417 ? 10.920 47.058 103.030 1.00 39.98 413 LEU A O 1
ATOM 3185 N N . CYS A 1 418 ? 13.067 46.361 103.143 1.00 36.01 414 CYS A N 1
ATOM 3186 C CA . CYS A 1 418 ? 12.740 45.037 103.659 1.00 41.56 414 CYS A CA 1
ATOM 3187 C C . CYS A 1 418 ? 11.966 45.087 104.973 1.00 39.56 414 CYS A C 1
ATOM 3188 O O . CYS A 1 418 ? 11.013 44.341 105.159 1.00 40.63 414 CYS A O 1
ATOM 3191 N N . GLU A 1 419 ? 12.360 45.976 105.876 1.00 37.37 415 GLU A N 1
ATOM 3192 C CA . GLU A 1 419 ? 11.693 46.051 107.173 1.00 37.80 415 GLU A CA 1
ATOM 3193 C C . GLU A 1 419 ? 10.242 46.488 106.997 1.00 36.44 415 GLU A C 1
ATOM 3194 O O . GLU A 1 419 ? 9.359 46.027 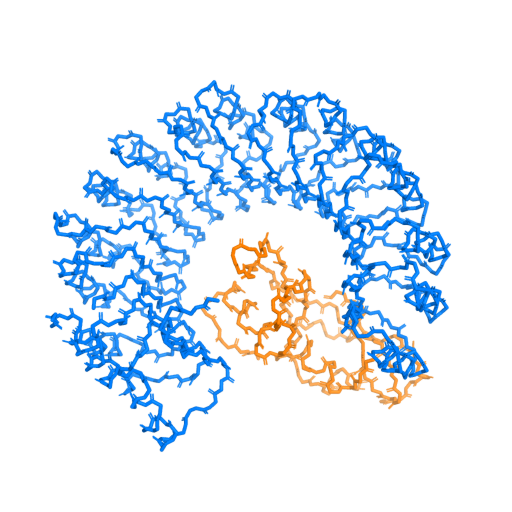107.730 1.00 32.76 415 GLU A O 1
ATOM 3200 N N . ALA A 1 420 ? 9.989 47.329 105.996 1.00 33.30 416 ALA A N 1
ATOM 3201 C CA . ALA A 1 420 ? 8.629 47.734 105.684 1.00 34.53 416 ALA A CA 1
ATOM 3202 C C . ALA A 1 420 ? 7.846 46.545 105.150 1.00 35.12 416 ALA A C 1
ATOM 3203 O O . ALA A 1 420 ? 6.666 46.365 105.475 1.00 32.47 416 ALA A O 1
ATOM 3205 N N . VAL A 1 421 ? 8.499 45.753 104.304 1.00 39.95 417 VAL A N 1
ATOM 3206 C CA . VAL A 1 421 ? 7.847 44.616 103.681 1.00 40.40 417 VAL A CA 1
ATOM 3207 C C . VAL A 1 421 ? 7.422 43.611 104.767 1.00 42.17 417 VAL A C 1
ATOM 3208 O O . VAL A 1 421 ? 6.352 43.008 104.662 1.00 40.47 417 VAL A O 1
ATOM 3212 N N . ARG A 1 422 ? 8.234 43.460 105.818 1.00 49.43 418 ARG A N 1
ATOM 3213 C CA . ARG A 1 422 ? 7.913 42.542 106.925 1.00 47.76 418 ARG A CA 1
ATOM 3214 C C . ARG A 1 422 ? 6.681 42.976 107.725 1.00 47.66 418 ARG A C 1
ATOM 3215 O O . ARG A 1 422 ? 5.942 42.136 108.242 1.00 52.21 418 ARG A O 1
ATOM 3223 N N . ASN A 1 423 ? 6.490 44.286 107.858 1.00 44.00 419 ASN A N 1
ATOM 3224 C CA . ASN A 1 423 ? 5.339 44.847 108.570 1.00 41.16 419 ASN A CA 1
ATOM 3225 C C . ASN A 1 423 ? 4.049 44.377 107.901 1.00 42.78 419 ASN A C 1
ATOM 3226 O O . ASN A 1 423 ? 3.882 44.546 106.698 1.00 40.39 419 ASN A O 1
ATOM 3231 N N . PRO A 1 424 ? 3.138 43.773 108.686 1.00 45.53 420 PRO A N 1
ATOM 3232 C CA . PRO A 1 424 ? 1.882 43.160 108.216 1.00 40.87 420 PRO A CA 1
ATOM 3233 C C . PRO A 1 424 ? 0.875 44.156 107.647 1.00 37.40 420 PRO A C 1
ATOM 3234 O O . PRO A 1 424 ? -0.034 43.773 106.901 1.00 42.06 420 PRO A O 1
ATOM 3238 N N . ASN A 1 425 ? 1.032 45.428 107.991 1.00 37.39 421 ASN A N 1
ATOM 3239 C CA . ASN A 1 425 ? 0.166 46.472 107.457 1.00 34.33 421 ASN A CA 1
ATOM 3240 C C . ASN A 1 425 ? 0.507 46.796 106.004 1.00 38.87 421 ASN A C 1
ATOM 3241 O O . ASN A 1 425 ? -0.280 47.438 105.310 1.00 35.11 421 ASN A O 1
ATOM 3246 N N . CYS A 1 426 ? 1.674 46.338 105.556 1.00 32.20 422 CYS A N 1
ATOM 3247 C CA . CYS A 1 426 ? 2.142 46.592 104.194 1.00 35.83 422 CYS A CA 1
ATOM 3248 C C . CYS A 1 426 ? 1.482 45.711 103.138 1.00 34.96 422 CYS A C 1
ATOM 3249 O O . CYS A 1 426 ? 1.636 44.491 103.153 1.00 32.90 422 CYS A O 1
ATOM 3252 N N . LYS A 1 427 ? 0.783 46.336 102.192 1.00 36.03 423 LYS A N 1
ATOM 3253 C CA . LYS A 1 427 ? 0.057 45.573 101.176 1.00 38.38 423 LYS A CA 1
ATOM 3254 C C . LYS A 1 427 ? 0.726 45.554 99.816 1.00 37.95 423 LYS A C 1
ATOM 3255 O O . LYS A 1 427 ? 0.130 45.096 98.849 1.00 37.92 423 LYS A O 1
ATOM 3261 N N . MET A 1 428 ? 1.958 46.046 99.768 1.00 36.35 424 MET A N 1
ATOM 3262 C CA . MET A 1 428 ? 2.834 45.940 98.606 1.00 32.50 424 MET A CA 1
ATOM 3263 C C . MET A 1 428 ? 2.752 44.547 97.975 1.00 36.03 424 MET A C 1
ATOM 3264 O O . MET A 1 428 ? 2.742 43.535 98.689 1.00 29.74 424 MET A O 1
ATOM 3269 N N . GLN A 1 429 ? 2.666 44.501 96.646 1.00 27.51 425 GLN A N 1
ATOM 3270 C CA . GLN A 1 429 ? 2.528 43.241 95.920 1.00 27.38 425 GLN A CA 1
ATOM 3271 C C . GLN A 1 429 ? 3.749 42.945 95.062 1.00 28.95 425 GLN A C 1
ATOM 3272 O O . GLN A 1 429 ? 4.178 41.797 94.959 1.00 28.36 425 GLN A O 1
ATOM 3278 N N . GLN A 1 430 ? 4.293 43.981 94.425 1.00 26.39 426 GLN A N 1
ATOM 3279 C CA . GLN A 1 430 ? 5.531 43.844 93.660 1.00 25.96 426 GLN A CA 1
ATOM 3280 C C . GLN A 1 430 ? 6.476 45.015 93.939 1.00 26.52 426 GLN A C 1
ATOM 3281 O O . GLN A 1 430 ? 6.176 46.162 93.599 1.00 29.73 426 GLN A O 1
ATOM 3287 N N . LEU A 1 431 ? 7.598 44.723 94.590 1.00 26.11 427 LEU A N 1
ATOM 3288 C CA . LEU A 1 431 ? 8.668 45.701 94.792 1.00 26.01 427 LEU A CA 1
ATOM 3289 C C . LEU A 1 431 ? 9.784 45.403 93.799 1.00 25.57 427 LEU A C 1
ATOM 3290 O O . LEU A 1 431 ? 10.335 44.301 93.788 1.00 25.70 427 LEU A O 1
ATOM 3295 N N . ILE A 1 432 ? 10.103 46.367 92.939 1.00 28.86 428 ILE A N 1
ATOM 3296 C CA . ILE A 1 432 ? 11.009 46.095 91.833 1.00 24.63 428 ILE A CA 1
ATOM 3297 C C . ILE A 1 432 ? 12.353 46.788 92.051 1.00 28.65 428 ILE A C 1
ATOM 3298 O O . ILE A 1 432 ? 12.415 47.998 92.252 1.00 24.57 428 ILE A O 1
ATOM 3303 N N . LEU A 1 433 ? 13.422 45.995 92.029 1.00 24.72 429 LEU A N 1
ATOM 3304 C CA . LEU A 1 433 ? 14.743 46.451 92.438 1.00 24.90 429 LEU A CA 1
ATOM 3305 C C . LEU A 1 433 ? 15.813 45.897 91.512 1.00 26.67 429 LEU A C 1
ATOM 3306 O O . LEU A 1 433 ? 16.772 45.304 91.974 1.00 24.87 429 LEU A O 1
ATOM 3311 N N . TYR A 1 434 ? 15.643 46.076 90.202 1.00 25.83 430 TYR A N 1
ATOM 3312 C CA . TYR A 1 434 ? 16.621 45.590 89.236 1.00 23.79 430 TYR A CA 1
ATOM 3313 C C . TYR A 1 434 ? 17.933 46.342 89.349 1.00 27.64 430 TYR A C 1
ATOM 3314 O O . TYR A 1 434 ? 17.940 47.515 89.703 1.00 26.40 430 TYR A O 1
ATOM 3323 N N . ASP A 1 435 ? 19.027 45.654 89.031 1.00 23.86 431 ASP A N 1
ATOM 3324 C CA . ASP A 1 435 ? 20.349 46.265 88.895 1.00 26.07 431 ASP A CA 1
ATOM 3325 C C . ASP A 1 435 ? 20.676 47.255 90.007 1.00 27.73 431 ASP A C 1
ATOM 3326 O O . ASP A 1 435 ? 21.093 48.382 89.761 1.00 29.92 431 ASP A O 1
ATOM 3331 N N . ILE A 1 436 ? 20.465 46.821 91.242 1.00 32.65 432 ILE A N 1
ATOM 3332 C CA . ILE A 1 436 ? 20.941 47.556 92.398 1.00 28.04 432 ILE A CA 1
ATOM 3333 C C . ILE A 1 436 ? 22.047 46.723 93.047 1.00 33.78 432 ILE A C 1
ATOM 3334 O O . ILE A 1 436 ? 21.855 45.536 93.354 1.00 26.22 432 ILE A O 1
ATOM 3339 N N . PHE A 1 437 ? 23.210 47.343 93.216 1.00 25.64 433 PHE A N 1
ATOM 3340 C CA . PHE A 1 437 ? 24.376 46.641 93.734 1.00 35.53 433 PHE A CA 1
ATOM 3341 C C . PHE A 1 437 ? 24.301 46.481 95.254 1.00 36.28 433 PHE A C 1
ATOM 3342 O O . PHE A 1 437 ? 24.435 47.447 96.011 1.00 37.84 433 PHE A O 1
ATOM 3350 N N . TRP A 1 438 ? 24.068 45.254 95.707 1.00 33.22 434 TRP A N 1
ATOM 3351 C CA . TRP A 1 438 ? 24.143 44.985 97.135 1.00 29.76 434 TRP A CA 1
ATOM 3352 C C . TRP A 1 438 ? 25.013 43.765 97.407 1.00 32.85 434 TRP A C 1
ATOM 3353 O O . TRP A 1 438 ? 25.268 42.946 96.511 1.00 31.77 434 TRP A O 1
ATOM 3364 N N . GLY A 1 439 ? 25.446 43.647 98.657 1.00 33.95 435 GLY A N 1
ATOM 3365 C CA . GLY A 1 439 ? 26.268 42.533 99.080 1.00 35.11 435 GLY A CA 1
ATOM 3366 C C . GLY A 1 439 ? 25.432 41.283 99.256 1.00 35.14 435 GLY A C 1
ATOM 3367 O O . GLY A 1 439 ? 24.211 41.339 99.220 1.00 29.00 435 GLY A O 1
ATOM 3368 N N . PRO A 1 440 ? 26.096 40.141 99.471 1.00 36.51 436 PRO A N 1
ATOM 3369 C CA . PRO A 1 440 ? 25.410 38.849 99.574 1.00 34.96 436 PRO A CA 1
ATOM 3370 C C . PRO A 1 440 ? 24.479 38.756 100.790 1.00 35.91 436 PRO A C 1
ATOM 3371 O O . PRO A 1 440 ? 23.572 37.917 100.784 1.00 33.39 436 PRO A O 1
ATOM 3375 N N . GLU A 1 441 ? 24.690 39.595 101.806 1.00 30.51 437 GLU A N 1
ATOM 3376 C CA . GLU A 1 441 ? 23.834 39.563 102.986 1.00 31.03 437 GLU A CA 1
ATOM 3377 C C . GLU A 1 441 ? 22.418 40.042 102.663 1.00 35.26 437 GLU A C 1
ATOM 3378 O O . GLU A 1 441 ? 21.451 39.608 103.295 1.00 31.03 437 GLU A O 1
ATOM 3384 N N . VAL A 1 442 ? 22.291 40.936 101.681 1.00 30.07 438 VAL A N 1
ATOM 3385 C CA . VAL A 1 442 ? 20.968 41.317 101.197 1.00 29.70 438 VAL A CA 1
ATOM 3386 C C . VAL A 1 442 ? 20.406 40.219 100.289 1.00 29.38 438 VAL A C 1
ATOM 3387 O O . VAL A 1 442 ? 19.216 39.915 100.361 1.00 36.66 438 VAL A O 1
ATOM 3391 N N . ASP A 1 443 ? 21.250 39.629 99.440 1.00 29.43 439 ASP A N 1
ATOM 3392 C CA . ASP A 1 443 ? 20.821 38.499 98.602 1.00 33.99 439 ASP A CA 1
ATOM 3393 C C . ASP A 1 443 ? 20.195 37.403 99.475 1.00 34.96 439 ASP A C 1
ATOM 3394 O O . ASP A 1 443 ? 19.213 36.763 99.095 1.00 37.50 439 ASP A O 1
ATOM 3399 N N . ASP A 1 444 ? 20.757 37.206 100.660 1.00 32.20 440 ASP A N 1
ATOM 3400 C CA . ASP A 1 444 ? 20.242 36.194 101.569 1.00 38.90 440 ASP A CA 1
ATOM 3401 C C . ASP A 1 444 ? 18.975 36.670 102.270 1.00 38.87 440 ASP A C 1
ATOM 3402 O O . ASP A 1 444 ? 18.050 35.884 102.490 1.00 35.76 440 ASP A O 1
ATOM 3407 N N . GLU A 1 445 ? 18.920 37.956 102.610 1.00 33.78 441 GLU A N 1
ATOM 3408 C CA . GLU A 1 445 ? 17.736 38.481 103.280 1.00 39.58 441 GLU A CA 1
ATOM 3409 C C . GLU A 1 445 ? 16.515 38.471 102.357 1.00 30.58 441 GLU A C 1
ATOM 3410 O O . GLU A 1 445 ? 15.403 38.197 102.805 1.00 35.47 441 GLU A O 1
ATOM 3416 N N . LEU A 1 446 ? 16.707 38.773 101.075 1.00 33.73 442 LEU A N 1
ATOM 3417 C CA . LEU A 1 446 ? 15.584 38.736 100.135 1.00 30.83 442 LEU A CA 1
ATOM 3418 C C . LEU A 1 446 ? 15.029 37.317 99.999 1.00 32.39 442 LEU A C 1
ATOM 3419 O O . LEU A 1 446 ? 13.810 37.112 99.971 1.00 31.27 442 LEU A O 1
ATOM 3424 N N . LYS A 1 447 ? 15.927 36.341 99.915 1.00 32.62 443 LYS A N 1
ATOM 3425 C CA . LYS A 1 447 ? 15.517 34.939 99.896 1.00 38.63 443 LYS A CA 1
ATOM 3426 C C . LYS A 1 447 ? 14.722 34.580 101.151 1.00 39.14 443 LYS A C 1
ATOM 3427 O O . LYS A 1 447 ? 13.663 33.956 101.062 1.00 35.67 443 LYS A O 1
ATOM 3433 N N . ALA A 1 448 ? 15.220 34.985 102.319 1.00 31.22 444 ALA A N 1
ATOM 3434 C CA . ALA A 1 448 ? 14.506 34.718 103.563 1.00 31.94 444 ALA A CA 1
ATOM 3435 C C . ALA A 1 448 ? 13.145 35.413 103.585 1.00 37.80 444 ALA A C 1
ATOM 3436 O O . ALA A 1 448 ? 12.171 34.879 104.116 1.00 32.29 444 ALA A O 1
ATOM 3438 N N . LEU A 1 449 ? 13.076 36.600 102.991 1.00 31.30 445 LEU A N 1
ATOM 3439 C CA . LEU A 1 449 ? 11.851 37.390 103.009 1.00 31.94 445 LEU A CA 1
ATOM 3440 C C . LEU A 1 449 ? 10.816 36.873 101.997 1.00 30.84 445 LEU A C 1
ATOM 3441 O O . LEU A 1 449 ? 9.622 37.146 102.120 1.00 35.19 445 LEU A O 1
ATOM 3446 N N . GLU A 1 450 ? 11.281 36.151 100.982 1.00 30.43 446 GLU A N 1
ATOM 3447 C CA . GLU A 1 450 ? 10.377 35.503 100.037 1.00 35.12 446 GLU A CA 1
ATOM 3448 C C . GLU A 1 450 ? 9.523 34.468 100.781 1.00 40.06 446 GLU A C 1
ATOM 3449 O O . GLU A 1 450 ? 8.358 34.245 100.451 1.00 42.67 446 GLU A O 1
ATOM 3455 N N . GLU A 1 451 ? 10.110 33.871 101.814 1.00 43.81 447 GLU A N 1
ATOM 3456 C CA . GLU A 1 451 ? 9.452 32.825 102.592 1.00 44.75 447 GLU A CA 1
ATOM 3457 C C . GLU A 1 451 ? 8.547 33.402 103.680 1.00 42.70 447 GLU A C 1
ATOM 3458 O O . GLU A 1 451 ? 7.469 32.865 103.951 1.00 43.71 447 GLU A O 1
ATOM 3464 N N . ALA A 1 452 ? 8.984 34.496 104.294 1.00 37.74 448 ALA A N 1
ATOM 3465 C CA . ALA A 1 452 ? 8.187 35.200 105.296 1.00 33.16 448 ALA A CA 1
ATOM 3466 C C . ALA A 1 452 ? 6.909 35.804 104.721 1.00 42.82 448 ALA A C 1
ATOM 3467 O O . ALA A 1 452 ? 5.835 35.620 105.287 1.00 43.07 448 ALA A O 1
ATOM 3469 N N . ARG A 1 453 ? 7.024 36.535 103.607 1.00 41.23 449 ARG A N 1
ATOM 3470 C CA . ARG A 1 453 ? 5.855 37.165 102.991 1.00 42.48 449 ARG A CA 1
ATOM 3471 C C . ARG A 1 453 ? 5.777 36.925 101.487 1.00 39.41 449 ARG A C 1
ATOM 3472 O O . ARG A 1 453 ? 6.188 37.778 100.688 1.00 31.85 449 ARG A O 1
ATOM 3480 N N . PRO A 1 454 ? 5.227 35.765 101.095 1.00 37.11 450 PRO A N 1
ATOM 3481 C CA . PRO A 1 454 ? 5.098 35.390 99.681 1.00 36.85 450 PRO A CA 1
ATOM 3482 C C . PRO A 1 454 ? 4.109 36.251 98.901 1.00 40.62 450 PRO A C 1
ATOM 3483 O O . PRO A 1 454 ? 4.129 36.234 97.672 1.00 42.80 450 PRO A O 1
ATOM 3487 N N . ASP A 1 455 ? 3.265 37.004 99.594 1.00 41.38 451 ASP A N 1
ATOM 3488 C CA . ASP A 1 455 ? 2.312 37.871 98.904 1.00 37.81 451 ASP A CA 1
ATOM 3489 C C . ASP A 1 455 ? 2.949 39.184 98.458 1.00 32.81 451 ASP A C 1
ATOM 3490 O O . ASP A 1 455 ? 2.287 40.030 97.849 1.00 36.40 451 ASP A O 1
ATOM 3495 N N . VAL A 1 456 ? 4.233 39.352 98.766 1.00 30.70 452 VAL A N 1
ATOM 3496 C CA . VAL A 1 456 ? 4.993 40.530 98.368 1.00 35.02 452 VAL A CA 1
ATOM 3497 C C . VAL A 1 456 ? 6.154 40.089 97.500 1.00 39.62 452 VAL A C 1
ATOM 3498 O O . VAL A 1 456 ? 7.118 39.521 98.004 1.00 43.25 452 VAL A O 1
ATOM 3502 N N . LYS A 1 457 ? 6.068 40.336 96.197 1.00 35.60 453 LYS A N 1
ATOM 3503 C CA . LYS A 1 457 ? 7.120 39.880 95.300 1.00 36.43 453 LYS A CA 1
ATOM 3504 C C . LYS A 1 457 ? 8.217 40.926 95.191 1.00 31.14 453 LYS A C 1
ATOM 3505 O O . LYS A 1 457 ? 7.953 42.093 94.901 1.00 32.89 453 LYS A O 1
ATOM 3511 N N . ILE A 1 458 ? 9.447 40.501 95.444 1.00 27.06 454 ILE A N 1
ATOM 3512 C CA . ILE A 1 458 ? 10.599 41.384 95.339 1.00 30.65 454 ILE A CA 1
ATOM 3513 C C . ILE A 1 458 ? 11.396 40.973 94.118 1.00 32.51 454 ILE A C 1
ATOM 3514 O O . ILE A 1 458 ? 11.991 39.896 94.074 1.00 33.79 454 ILE A O 1
ATOM 3519 N N . ILE A 1 459 ? 11.395 41.851 93.128 1.00 33.34 455 ILE A N 1
ATOM 3520 C CA . ILE A 1 459 ? 11.924 41.545 91.809 1.00 32.97 455 ILE A CA 1
ATOM 3521 C C . ILE A 1 459 ? 13.324 42.105 91.653 1.00 34.93 455 ILE A C 1
ATOM 3522 O O . ILE A 1 459 ? 13.538 43.293 91.893 1.00 31.09 455 ILE A O 1
ATOM 3527 N N . SER A 1 460 ? 14.277 41.265 91.255 1.00 37.53 456 SER A N 1
ATOM 3528 C CA . SER A 1 460 ? 15.611 41.772 90.937 1.00 38.91 456 SER A CA 1
ATOM 3529 C C . SER A 1 460 ? 16.321 40.899 89.911 1.00 34.94 456 SER A C 1
ATOM 3530 O O . SER A 1 460 ? 17.390 41.257 89.423 1.00 39.63 456 SER A O 1
ATOM 3534 N N . PRO B 2 1 ? 23.147 39.711 93.258 1.00 60.78 3 PRO B N 1
ATOM 3535 C CA . PRO B 2 1 ? 23.454 39.292 91.884 1.00 58.86 3 PRO B CA 1
ATOM 3536 C C . PRO B 2 1 ? 24.749 38.478 91.790 1.00 54.68 3 PRO B C 1
ATOM 3537 O O . PRO B 2 1 ? 25.717 38.783 92.484 1.00 53.85 3 PRO B O 1
ATOM 3541 N N . THR B 2 2 ? 24.754 37.456 90.939 1.00 51.68 4 THR B N 1
ATOM 3542 C CA . THR B 2 2 ? 25.918 36.593 90.763 1.00 46.44 4 THR B CA 1
ATOM 3543 C C . THR B 2 2 ? 26.575 36.810 89.412 1.00 44.24 4 THR B C 1
ATOM 3544 O O . THR B 2 2 ? 26.066 37.559 88.571 1.00 43.25 4 THR B O 1
ATOM 3548 N N . TYR B 2 3 ? 27.694 36.127 89.194 1.00 35.39 5 TYR B N 1
ATOM 3549 C CA . TYR B 2 3 ? 28.386 36.197 87.915 1.00 37.86 5 TYR B CA 1
ATOM 3550 C C . TYR B 2 3 ? 27.524 35.665 86.763 1.00 36.80 5 TYR B C 1
ATOM 3551 O O . TYR B 2 3 ? 27.425 36.302 85.722 1.00 33.26 5 TYR B O 1
ATOM 3560 N N . GLN B 2 4 ? 26.896 34.505 86.941 1.00 37.78 6 GLN B N 1
ATOM 3561 C CA . GLN B 2 4 ? 26.124 33.933 85.839 1.00 41.61 6 GLN B CA 1
ATOM 3562 C C . GLN B 2 4 ? 24.793 34.663 85.618 1.00 36.78 6 GLN B C 1
ATOM 3563 O O . GLN B 2 4 ? 24.222 34.569 84.528 1.00 34.44 6 GLN B O 1
ATOM 3569 N N . ASP B 2 5 ? 24.312 35.389 86.630 1.00 32.19 7 ASP B N 1
ATOM 3570 C CA . ASP B 2 5 ? 23.143 36.258 86.463 1.00 34.07 7 ASP B CA 1
ATOM 3571 C C . ASP B 2 5 ? 23.518 37.444 85.587 1.00 34.27 7 ASP B C 1
ATOM 3572 O O . ASP B 2 5 ? 22.732 37.881 84.741 1.00 29.62 7 ASP B O 1
ATOM 3577 N N . PHE B 2 6 ? 24.722 37.967 85.816 1.00 30.88 8 PHE B N 1
ATOM 3578 C CA . PHE B 2 6 ? 25.257 39.072 85.022 1.00 30.54 8 PHE B CA 1
ATOM 3579 C C . PHE B 2 6 ? 25.349 38.689 83.552 1.00 30.19 8 PHE B C 1
ATOM 3580 O O . PHE B 2 6 ? 24.974 39.467 82.654 1.00 29.48 8 PHE B O 1
ATOM 3588 N N . LEU B 2 7 ? 25.861 37.487 83.307 1.00 30.85 9 LEU B N 1
ATOM 3589 C CA . LEU B 2 7 ? 25.992 36.986 81.947 1.00 34.50 9 LEU B CA 1
ATOM 3590 C C . LEU B 2 7 ? 24.625 36.837 81.311 1.00 35.90 9 LEU B C 1
ATOM 3591 O O . LEU B 2 7 ? 24.398 37.287 80.190 1.00 36.51 9 LEU B O 1
ATOM 3596 N N . ARG B 2 8 ? 23.717 36.199 82.040 1.00 32.00 10 ARG B N 1
ATOM 3597 C CA . ARG B 2 8 ? 22.388 35.895 81.526 1.00 30.22 10 ARG B CA 1
ATOM 3598 C C . ARG B 2 8 ? 21.614 37.171 81.168 1.00 27.79 10 ARG B C 1
ATOM 3599 O O . ARG B 2 8 ? 20.953 37.226 80.129 1.00 27.22 10 ARG B O 1
ATOM 3607 N N . THR B 2 9 ? 21.727 38.202 82.004 1.00 27.65 11 THR B N 1
ATOM 3608 C CA . THR B 2 9 ? 20.897 39.393 81.852 1.00 26.75 11 THR B CA 1
ATOM 3609 C C . THR B 2 9 ? 21.579 40.511 81.066 1.00 29.31 11 THR B C 1
ATOM 3610 O O . THR B 2 9 ? 20.904 41.415 80.577 1.00 26.04 11 THR B O 1
ATOM 3614 N N . HIS B 2 10 ? 22.904 40.459 80.932 1.00 27.52 12 HIS B N 1
ATOM 3615 C CA . HIS B 2 10 ? 23.602 41.583 80.312 1.00 27.75 12 HIS B CA 1
ATOM 3616 C C . HIS B 2 10 ? 24.695 41.234 79.310 1.00 28.53 12 HIS B C 1
ATOM 3617 O O . HIS B 2 10 ? 25.384 42.134 78.844 1.00 34.67 12 HIS B O 1
ATOM 3624 N N . VAL B 2 11 ? 24.854 39.958 78.961 1.00 31.57 13 VAL B N 1
ATOM 3625 C CA . VAL B 2 11 ? 25.799 39.596 77.912 1.00 29.66 13 VAL B CA 1
ATOM 3626 C C . VAL B 2 11 ? 25.167 38.712 76.837 1.00 29.48 13 VAL B C 1
ATOM 3627 O O . VAL B 2 11 ? 24.524 37.700 77.145 1.00 36.92 13 VAL B O 1
ATOM 3631 N N . ASP B 2 12 ? 25.349 39.107 75.575 1.00 29.75 14 ASP B N 1
ATOM 3632 C CA . ASP B 2 12 ? 24.899 38.321 74.424 1.00 34.93 14 ASP B CA 1
ATOM 3633 C C . ASP B 2 12 ? 26.023 38.214 73.395 1.00 41.00 14 ASP B C 1
ATOM 3634 O O . ASP B 2 12 ? 26.207 39.115 72.567 1.00 36.65 14 ASP B O 1
ATOM 3639 N N . LYS B 2 15 ? 26.480 38.020 69.391 1.00 39.64 17 LYS B N 1
ATOM 3640 C CA . LYS B 2 15 ? 25.173 38.674 69.274 1.00 38.36 17 LYS B CA 1
ATOM 3641 C C . LYS B 2 15 ? 24.158 37.779 68.564 1.00 39.12 17 LYS B C 1
ATOM 3642 O O . LYS B 2 15 ? 24.429 37.254 67.484 1.00 44.62 17 LYS B O 1
ATOM 3648 N N . THR B 2 16 ? 22.988 37.605 69.164 1.00 34.68 18 THR B N 1
ATOM 3649 C CA . THR B 2 16 ? 21.951 36.797 68.534 1.00 34.71 18 THR B CA 1
ATOM 3650 C C . THR B 2 16 ? 21.276 37.574 67.404 1.00 35.74 18 THR B C 1
ATOM 3651 O O . THR B 2 16 ? 20.911 38.744 67.560 1.00 38.93 18 THR B O 1
ATOM 3655 N N . SER B 2 17 ? 21.112 36.919 66.261 1.00 32.46 19 SER B N 1
ATOM 3656 C CA . SER B 2 17 ? 20.564 37.575 65.078 1.00 31.99 19 SER B CA 1
ATOM 3657 C C . SER B 2 17 ? 19.051 37.702 65.121 1.00 35.77 19 SER B C 1
ATOM 3658 O O . SER B 2 17 ? 18.341 36.710 65.285 1.00 37.30 19 SER B O 1
ATOM 3661 N N . PHE B 2 18 ? 18.567 38.934 64.966 1.00 36.92 20 PHE B N 1
ATOM 3662 C CA . PHE B 2 18 ? 17.140 39.221 64.842 1.00 33.01 20 PHE B CA 1
ATOM 3663 C C . PHE B 2 18 ? 16.915 40.258 63.745 1.00 35.18 20 PHE B C 1
ATOM 3664 O O . PHE B 2 18 ? 17.808 41.072 63.471 1.00 32.09 20 PHE B O 1
ATOM 3672 N N . PRO B 2 19 ? 15.726 40.234 63.103 1.00 32.60 21 PRO B N 1
ATOM 3673 C CA . PRO B 2 19 ? 15.437 41.127 61.968 1.00 34.03 21 PRO B CA 1
ATOM 3674 C C . PRO B 2 19 ? 15.504 42.610 62.314 1.00 34.02 21 PRO B C 1
ATOM 3675 O O . PRO B 2 19 ? 15.773 43.430 61.438 1.00 30.87 21 PRO B O 1
ATOM 3679 N N . ASN B 2 20 ? 15.228 42.948 63.568 1.00 32.66 22 ASN B N 1
ATOM 3680 C CA . ASN B 2 20 ? 15.247 44.340 63.999 1.00 35.00 22 ASN B CA 1
ATOM 3681 C C . ASN B 2 20 ? 15.414 44.425 65.504 1.00 30.90 22 ASN B C 1
ATOM 3682 O O . ASN B 2 20 ? 15.289 43.416 66.199 1.00 26.37 22 ASN B O 1
ATOM 3687 N N . ILE B 2 21 ? 15.678 45.628 66.007 1.00 26.86 23 ILE B N 1
ATOM 3688 C CA . ILE B 2 21 ? 15.958 45.812 67.426 1.00 29.19 23 ILE B CA 1
ATOM 3689 C C . ILE B 2 21 ? 14.765 45.482 68.320 1.00 28.41 23 ILE B C 1
ATOM 3690 O O . ILE B 2 21 ? 14.944 45.052 69.462 1.00 26.70 23 ILE B O 1
ATOM 3695 N N . ALA B 2 22 ? 13.550 45.667 67.811 1.00 29.04 24 ALA B N 1
ATOM 3696 C CA . ALA B 2 22 ? 12.360 45.413 68.624 1.00 30.95 24 ALA B CA 1
ATOM 3697 C C . ALA B 2 22 ? 12.230 43.920 68.908 1.00 25.20 24 ALA B C 1
ATOM 3698 O O . ALA B 2 22 ? 12.042 43.491 70.066 1.00 22.38 24 ALA B O 1
ATOM 3700 N N . ALA B 2 23 ? 12.345 43.133 67.840 1.00 26.51 25 ALA B N 1
ATOM 3701 C CA . ALA B 2 23 ? 12.285 41.684 67.935 1.00 25.24 25 ALA B CA 1
ATOM 3702 C C . ALA B 2 23 ? 13.407 41.190 68.831 1.00 26.01 25 ALA B C 1
ATOM 3703 O O . ALA B 2 23 ? 13.194 40.328 69.676 1.00 29.23 25 ALA B O 1
ATOM 3705 N N . TYR B 2 24 ? 14.595 41.756 68.649 1.00 24.59 26 TYR B N 1
ATOM 3706 C CA . TYR B 2 24 ? 15.738 41.411 69.485 1.00 24.86 26 TYR B CA 1
ATOM 3707 C C . TYR B 2 24 ? 15.365 41.559 70.957 1.00 28.05 26 TYR B C 1
ATOM 3708 O O . TYR B 2 24 ? 15.477 40.616 71.726 1.00 23.94 26 TYR B O 1
ATOM 3717 N N . CYS B 2 25 ? 14.887 42.741 71.331 1.00 25.28 27 CYS B N 1
ATOM 3718 C CA . CYS B 2 25 ? 14.622 43.037 72.732 1.00 22.77 27 CYS B CA 1
ATOM 3719 C C . CYS B 2 25 ? 13.461 42.220 73.245 1.00 22.19 27 CYS B C 1
ATOM 3720 O O . CYS B 2 25 ? 13.600 41.540 74.261 1.00 22.20 27 CYS B O 1
ATOM 3723 N N . ASN B 2 26 ? 12.332 42.257 72.536 1.00 21.86 28 ASN B N 1
ATOM 3724 C CA . ASN B 2 26 ? 11.157 41.490 72.933 1.00 21.47 28 ASN B CA 1
ATOM 3725 C C . ASN B 2 26 ? 11.462 40.010 73.195 1.00 21.97 28 ASN B C 1
ATOM 3726 O O . ASN B 2 26 ? 11.032 39.462 74.208 1.00 23.36 28 ASN B O 1
ATOM 3731 N N . VAL B 2 27 ? 12.213 39.371 72.304 1.00 22.67 29 VAL B N 1
ATOM 3732 C CA . VAL B 2 27 ? 12.478 37.929 72.435 1.00 25.43 29 VAL B CA 1
ATOM 3733 C C . VAL B 2 27 ? 13.542 37.604 73.491 1.00 23.68 29 VAL B C 1
ATOM 3734 O O . VAL B 2 27 ? 13.386 36.676 74.290 1.00 27.96 29 VAL B O 1
ATOM 3738 N N . MET B 2 28 ? 14.625 38.370 73.494 1.00 23.82 30 MET B N 1
ATOM 3739 C CA . MET B 2 28 ? 15.754 38.073 74.368 1.00 24.26 30 MET B CA 1
ATOM 3740 C C . MET B 2 28 ? 15.448 38.313 75.847 1.00 25.78 30 MET B C 1
ATOM 3741 O O . MET B 2 28 ? 16.015 37.641 76.707 1.00 24.36 30 MET B O 1
ATOM 3746 N N . MET B 2 29 ? 14.573 39.280 76.140 1.00 23.10 31 MET B N 1
ATOM 3747 C CA . MET B 2 29 ? 14.146 39.546 77.514 1.00 22.85 31 MET B CA 1
ATOM 3748 C C . MET B 2 29 ? 13.417 38.321 78.083 1.00 23.14 31 MET B C 1
ATOM 3749 O O . MET B 2 29 ? 13.493 38.032 79.278 1.00 26.99 31 MET B O 1
ATOM 3754 N N . VAL B 2 30 ? 12.722 37.598 77.212 1.00 23.96 32 VAL B N 1
ATOM 3755 C CA . VAL B 2 30 ? 12.033 36.367 77.601 1.00 26.78 32 VAL B CA 1
ATOM 3756 C C . VAL B 2 30 ? 13.005 35.187 77.656 1.00 30.92 32 VAL B C 1
ATOM 3757 O O . VAL B 2 30 ? 13.015 34.444 78.632 1.00 29.80 32 VAL B O 1
ATOM 3761 N N . ARG B 2 31 ? 13.824 35.027 76.616 1.00 30.55 33 ARG B N 1
ATOM 3762 C CA . ARG B 2 31 ? 14.799 33.934 76.567 1.00 35.40 33 ARG B CA 1
ATOM 3763 C C . ARG B 2 31 ? 15.694 33.910 77.792 1.00 33.70 33 ARG B C 1
ATOM 3764 O O . ARG B 2 31 ? 15.988 32.847 78.341 1.00 29.65 33 ARG B O 1
ATOM 3772 N N . ARG B 2 32 ? 16.123 35.095 78.208 1.00 27.61 34 ARG B N 1
ATOM 3773 C CA . ARG B 2 32 ? 17.048 35.236 79.319 1.00 30.60 34 ARG B CA 1
ATOM 3774 C C . ARG B 2 32 ? 16.357 35.293 80.680 1.00 31.82 34 ARG B C 1
ATOM 3775 O O . ARG B 2 32 ? 16.950 35.714 81.671 1.00 26.89 34 ARG B O 1
ATOM 3783 N N . GLY B 2 33 ? 15.094 34.888 80.717 1.00 32.30 35 GLY B N 1
ATOM 3784 C CA . GLY B 2 33 ? 14.394 34.707 81.974 1.00 28.05 35 GLY B CA 1
ATOM 3785 C C . GLY B 2 33 ? 14.073 35.966 82.749 1.00 27.66 35 GLY B C 1
ATOM 3786 O O . GLY B 2 33 ? 13.766 35.902 83.941 1.00 27.28 35 GLY B O 1
ATOM 3787 N N . ILE B 2 34 ? 14.135 37.110 82.081 1.00 24.94 36 ILE B N 1
ATOM 3788 C CA . ILE B 2 34 ? 13.834 38.385 82.718 1.00 24.46 36 ILE B CA 1
ATOM 3789 C C . ILE B 2 34 ? 12.337 38.673 82.650 1.00 27.70 36 ILE B C 1
ATOM 3790 O O . ILE B 2 34 ? 11.686 38.870 83.676 1.00 24.16 36 ILE B O 1
ATOM 3795 N N . ASN B 2 35 ? 11.790 38.688 81.440 1.00 23.31 37 ASN B N 1
ATOM 3796 C CA . ASN B 2 35 ? 10.352 38.897 81.275 1.00 30.02 37 ASN B CA 1
ATOM 3797 C C . ASN B 2 35 ? 9.607 37.571 81.341 1.00 23.45 37 ASN B C 1
ATOM 3798 O O . ASN B 2 35 ? 9.396 36.891 80.331 1.00 23.47 37 ASN B O 1
ATOM 3803 N N . VAL B 2 36 ? 9.241 37.207 82.562 1.00 24.15 38 VAL B N 1
ATOM 3804 C CA . VAL B 2 36 ? 8.461 36.012 82.830 1.00 26.55 38 VAL B CA 1
ATOM 3805 C C . VAL B 2 36 ? 7.377 36.394 83.817 1.00 30.28 38 VAL B C 1
ATOM 3806 O O . VAL B 2 36 ? 7.476 37.434 84.472 1.00 30.76 38 VAL B O 1
ATOM 3810 N N . HIS B 2 37 ? 6.342 35.563 83.913 1.00 32.57 39 HIS B N 1
ATOM 3811 C CA . HIS B 2 37 ? 5.278 35.765 84.890 1.00 33.60 39 HIS B CA 1
ATOM 3812 C C . HIS B 2 37 ? 4.684 37.167 84.796 1.00 36.47 39 HIS B C 1
ATOM 3813 O O . HIS B 2 37 ? 4.422 37.813 85.813 1.00 36.46 39 HIS B O 1
ATOM 3820 N N . GLY B 2 38 ? 4.498 37.636 83.564 1.00 35.15 40 GLY B N 1
ATOM 3821 C CA . GLY B 2 38 ? 3.804 38.886 83.311 1.00 32.26 40 GLY B CA 1
ATOM 3822 C C . GLY B 2 38 ? 4.635 40.143 83.468 1.00 30.45 40 GLY B C 1
ATOM 3823 O O . GLY B 2 38 ? 4.149 41.248 83.227 1.00 34.89 40 GLY B O 1
ATOM 3824 N N . ARG B 2 39 ? 5.894 39.993 83.855 1.00 27.62 41 ARG B N 1
ATOM 3825 C CA . ARG B 2 39 ? 6.735 41.167 84.088 1.00 25.84 41 ARG B CA 1
ATOM 3826 C C . ARG B 2 39 ? 7.371 41.683 82.810 1.00 22.59 41 ARG B C 1
ATOM 3827 O O . ARG B 2 39 ? 7.715 40.900 81.925 1.00 21.86 41 ARG B O 1
ATOM 3835 N N . CYS B 2 40 ? 7.521 43.005 82.716 1.00 22.24 42 CYS B N 1
ATOM 3836 C CA . CYS B 2 40 ? 8.304 43.633 81.647 1.00 21.03 42 CYS B CA 1
ATOM 3837 C C . CYS B 2 40 ? 9.338 44.561 82.254 1.00 21.33 42 CYS B C 1
ATOM 3838 O O . CYS B 2 40 ? 8.976 45.605 82.780 1.00 25.26 42 CYS B O 1
ATOM 3841 N N . LYS B 2 41 ? 10.613 44.200 82.182 1.00 21.64 43 LYS B N 1
ATOM 3842 C CA . LYS B 2 41 ? 11.656 45.080 82.684 1.00 22.05 43 LYS B CA 1
ATOM 3843 C C . LYS B 2 41 ? 11.722 46.329 81.798 1.00 29.53 43 LYS B C 1
ATOM 3844 O O . LYS B 2 41 ? 11.779 46.230 80.566 1.00 21.37 43 LYS B O 1
ATOM 3850 N N . SER B 2 42 ? 11.690 47.502 82.423 1.00 22.01 44 SER B N 1
ATOM 3851 C CA . SER B 2 42 ? 11.560 48.744 81.659 1.00 22.95 44 SER B CA 1
ATOM 3852 C C . SER B 2 42 ? 12.813 49.058 80.842 1.00 24.37 44 SER B C 1
ATOM 3853 O O . SER B 2 42 ? 12.709 49.529 79.721 1.00 22.04 44 SER B O 1
ATOM 3856 N N . LEU B 2 43 ? 13.991 48.778 81.402 1.00 23.47 45 LEU B N 1
ATOM 3857 C CA . LEU B 2 43 ? 15.261 49.108 80.755 1.00 29.80 45 LEU B CA 1
ATOM 3858 C C . LEU B 2 43 ? 16.249 47.957 80.895 1.00 23.62 45 LEU B C 1
ATOM 3859 O O . LEU B 2 43 ? 16.401 47.426 81.986 1.00 23.87 45 LEU B O 1
ATOM 3864 N N . ASN B 2 44 ? 16.918 47.574 79.814 1.00 23.72 46 ASN B N 1
ATOM 3865 C CA . ASN B 2 44 ? 17.963 46.543 79.923 1.00 24.16 46 ASN B CA 1
ATOM 3866 C C . ASN B 2 44 ? 18.984 46.606 78.794 1.00 24.70 46 ASN B C 1
ATOM 3867 O O . ASN B 2 44 ? 18.630 46.755 77.624 1.00 24.58 46 ASN B O 1
ATOM 3872 N N . THR B 2 45 ? 20.250 46.460 79.150 1.00 25.52 47 THR B N 1
ATOM 3873 C CA . THR B 2 45 ? 21.326 46.515 78.164 1.00 26.28 47 THR B CA 1
ATOM 3874 C C . THR B 2 45 ? 22.046 45.180 78.023 1.00 31.50 47 THR B C 1
ATOM 3875 O O . THR B 2 45 ? 22.439 44.557 79.020 1.00 29.80 47 THR B O 1
ATOM 3879 N N . PHE B 2 46 ? 22.212 44.749 76.775 1.00 27.24 48 PHE B N 1
ATOM 3880 C CA . PHE B 2 46 ? 22.981 43.557 76.450 1.00 27.33 48 PHE B CA 1
ATOM 3881 C C . PHE B 2 46 ? 24.323 43.926 75.832 1.00 34.23 48 PHE B C 1
ATOM 3882 O O . PHE B 2 46 ? 24.377 44.701 74.885 1.00 31.78 48 PHE B O 1
ATOM 3890 N N . VAL B 2 47 ? 25.403 43.376 76.376 1.00 30.83 49 VAL B N 1
ATOM 3891 C CA . VAL B 2 47 ? 26.749 43.618 75.850 1.00 35.50 49 VAL B CA 1
ATOM 3892 C C . VAL B 2 47 ? 27.216 42.456 74.973 1.00 36.80 49 VAL B C 1
ATOM 3893 O O . VAL B 2 47 ? 27.133 41.285 75.367 1.00 35.21 49 VAL B O 1
ATOM 3897 N N . HIS B 2 48 ? 27.713 42.792 73.787 1.00 38.55 50 HIS B N 1
ATOM 3898 C CA . HIS B 2 48 ? 28.110 41.802 72.791 1.00 38.13 50 HIS B CA 1
ATOM 3899 C C . HIS B 2 48 ? 29.618 41.631 72.707 1.00 43.46 50 HIS B C 1
ATOM 3900 O O . HIS B 2 48 ? 30.271 42.186 71.818 1.00 41.40 50 HIS B O 1
ATOM 3907 N N . THR B 2 49 ? 30.162 40.847 73.627 1.00 45.37 51 THR B N 1
ATOM 3908 C CA . THR B 2 49 ? 31.600 40.605 73.664 1.00 40.96 51 THR B CA 1
ATOM 3909 C C . THR B 2 49 ? 31.934 39.340 74.431 1.00 40.87 51 THR B C 1
ATOM 3910 O O . THR B 2 49 ? 31.093 38.816 75.180 1.00 39.22 51 THR B O 1
ATOM 3914 N N . ASP B 2 50 ? 33.170 38.871 74.230 1.00 41.17 52 ASP B N 1
ATOM 3915 C CA . ASP B 2 50 ? 33.838 37.931 75.128 1.00 39.89 52 ASP B CA 1
ATOM 3916 C C . ASP B 2 50 ? 33.614 38.350 76.569 1.00 38.40 52 ASP B C 1
ATOM 3917 O O . ASP B 2 50 ? 33.923 39.474 76.943 1.00 39.87 52 ASP B O 1
ATOM 3922 N N . PRO B 2 51 ? 33.080 37.450 77.398 1.00 40.60 53 PRO B N 1
ATOM 3923 C CA . PRO B 2 51 ? 32.976 37.822 78.809 1.00 43.21 53 PRO B CA 1
ATOM 3924 C C . PRO B 2 51 ? 34.360 38.073 79.412 1.00 48.26 53 PRO B C 1
ATOM 3925 O O . PRO B 2 51 ? 34.435 38.733 80.447 1.00 46.12 53 PRO B O 1
ATOM 3929 N N . ARG B 2 52 ? 35.427 37.591 78.778 1.00 54.74 54 ARG B N 1
ATOM 3930 C CA . ARG B 2 52 ? 36.784 37.769 79.308 1.00 62.41 54 ARG B CA 1
ATOM 3931 C C . ARG B 2 52 ? 37.133 39.240 79.488 1.00 61.14 54 ARG B C 1
ATOM 3932 O O . ARG B 2 52 ? 37.826 39.623 80.434 1.00 63.43 54 ARG B O 1
ATOM 3940 N N . ASN B 2 53 ? 36.671 40.054 78.546 1.00 54.46 55 ASN B N 1
ATOM 3941 C CA . ASN B 2 53 ? 36.961 41.482 78.558 1.00 55.11 55 ASN B CA 1
ATOM 3942 C C . ASN B 2 53 ? 36.412 42.125 79.801 1.00 54.19 55 ASN B C 1
ATOM 3943 O O . ASN B 2 53 ? 37.030 43.008 80.393 1.00 58.90 55 ASN B O 1
ATOM 3948 N N . LEU B 2 54 ? 35.244 41.648 80.204 1.00 45.84 56 LEU B N 1
ATOM 3949 C CA . LEU B 2 54 ? 34.696 42.065 81.470 1.00 44.22 56 LEU B CA 1
ATOM 3950 C C . LEU B 2 54 ? 35.350 41.329 82.660 1.00 43.57 56 LEU B C 1
ATOM 3951 O O . LEU B 2 54 ? 35.441 41.940 83.719 1.00 45.73 56 LEU B O 1
ATOM 3956 N N . ASN B 2 55 ? 35.770 40.056 82.556 1.00 49.55 57 ASN B N 1
ATOM 3957 C CA . ASN B 2 55 ? 36.404 39.497 83.747 1.00 56.52 57 ASN B CA 1
ATOM 3958 C C . ASN B 2 55 ? 37.796 40.096 83.859 1.00 61.25 57 ASN B C 1
ATOM 3959 O O . ASN B 2 55 ? 38.232 40.390 84.980 1.00 64.77 57 ASN B O 1
ATOM 3964 N N . THR B 2 56 ? 38.502 40.235 82.732 1.00 77.07 58 THR B N 1
ATOM 3965 C CA . THR B 2 56 ? 39.844 40.786 82.776 1.00 75.24 58 THR B CA 1
ATOM 3966 C C . THR B 2 56 ? 39.820 42.313 82.805 1.00 78.58 58 THR B C 1
ATOM 3967 O O . THR B 2 56 ? 40.563 42.962 83.563 1.00 81.86 58 THR B O 1
ATOM 3971 N N . ILE B 2 59 ? 42.823 40.648 87.075 1.00 76.04 61 ILE B N 1
ATOM 3972 C CA . ILE B 2 59 ? 41.577 39.894 87.145 1.00 73.88 61 ILE B CA 1
ATOM 3973 C C . ILE B 2 59 ? 41.049 39.773 88.566 1.00 74.27 61 ILE B C 1
ATOM 3974 O O . ILE B 2 59 ? 40.142 38.988 88.819 1.00 78.77 61 ILE B O 1
ATOM 3979 N N . ASN B 2 60 ? 41.612 40.528 89.503 1.00 70.26 62 ASN B N 1
ATOM 3980 C CA . ASN B 2 60 ? 41.064 40.515 90.858 1.00 67.90 62 ASN B CA 1
ATOM 3981 C C . ASN B 2 60 ? 41.214 41.822 91.624 1.00 67.13 62 ASN B C 1
ATOM 3982 O O . ASN B 2 60 ? 42.313 42.189 92.051 1.00 68.94 62 ASN B O 1
ATOM 3987 N N . GLN B 2 61 ? 40.077 42.501 91.781 1.00 64.27 63 GLN B N 1
ATOM 3988 C CA . GLN B 2 61 ? 39.970 43.830 92.368 1.00 60.53 63 GLN B CA 1
ATOM 3989 C C . GLN B 2 61 ? 39.221 43.740 93.722 1.00 58.79 63 GLN B C 1
ATOM 3990 O O . GLN B 2 61 ? 38.618 42.702 94.020 1.00 58.48 63 GLN B O 1
ATOM 3996 N N . PRO B 2 62 ? 39.259 44.816 94.550 1.00 59.33 64 PRO B N 1
ATOM 3997 C CA . PRO B 2 62 ? 38.845 44.744 95.963 1.00 64.65 64 PRO B CA 1
ATOM 3998 C C . PRO B 2 62 ? 37.423 44.271 96.286 1.00 72.59 64 PRO B C 1
ATOM 3999 O O . PRO B 2 62 ? 37.130 44.188 97.473 1.00 79.02 64 PRO B O 1
ATOM 4003 N N . ASN B 2 63 ? 36.593 43.977 95.284 1.00 71.47 65 ASN B N 1
ATOM 4004 C CA . ASN B 2 63 ? 35.162 43.650 95.427 1.00 69.27 65 ASN B CA 1
ATOM 4005 C C . ASN B 2 63 ? 34.415 44.930 95.799 1.00 64.90 65 ASN B C 1
ATOM 4006 O O . ASN B 2 63 ? 34.951 45.785 96.510 1.00 60.76 65 ASN B O 1
ATOM 4011 N N . ARG B 2 64 ? 33.200 45.062 95.259 1.00 61.81 66 ARG B N 1
ATOM 4012 C CA . ARG B 2 64 ? 32.477 46.336 95.151 1.00 59.92 66 ARG B CA 1
ATOM 4013 C C . ARG B 2 64 ? 33.206 47.313 94.228 1.00 61.37 66 ARG B C 1
ATOM 4014 O O . ARG B 2 64 ? 32.780 48.455 94.056 1.00 64.52 66 ARG B O 1
ATOM 4022 N N . ALA B 2 65 ? 34.300 46.859 93.625 1.00 56.63 67 ALA B N 1
ATOM 4023 C CA . ALA B 2 65 ? 35.058 47.697 92.710 1.00 57.93 67 ALA B CA 1
ATOM 4024 C C . ALA B 2 65 ? 34.260 47.914 91.438 1.00 56.20 67 ALA B C 1
ATOM 4025 O O . ALA B 2 65 ? 33.545 47.023 90.987 1.00 59.08 67 ALA B O 1
ATOM 4027 N N . LEU B 2 66 ? 34.390 49.106 90.871 1.00 60.84 68 LEU B N 1
ATOM 4028 C CA . LEU B 2 66 ? 33.739 49.445 89.617 1.00 57.38 68 LEU B CA 1
ATOM 4029 C C . LEU B 2 66 ? 34.800 49.647 88.541 1.00 58.89 68 LEU B C 1
ATOM 4030 O O . LEU B 2 66 ? 35.683 50.486 88.685 1.00 59.19 68 LEU B O 1
ATOM 4035 N N . ARG B 2 67 ? 34.716 48.863 87.469 1.00 60.09 69 ARG B N 1
ATOM 4036 C CA . ARG B 2 67 ? 35.745 48.867 86.431 1.00 60.58 69 ARG B CA 1
ATOM 4037 C C . ARG B 2 67 ? 35.187 48.996 85.017 1.00 65.33 69 ARG B C 1
ATOM 4038 O O . ARG B 2 67 ? 34.145 48.426 84.680 1.00 56.24 69 ARG B O 1
ATOM 4046 N N . THR B 2 68 ? 35.920 49.724 84.183 1.00 59.37 70 THR B N 1
ATOM 4047 C CA . THR B 2 68 ? 35.431 50.083 82.866 1.00 59.91 70 THR B CA 1
ATOM 4048 C C . THR B 2 68 ? 36.346 49.646 81.724 1.00 61.14 70 THR B C 1
ATOM 4049 O O . THR B 2 68 ? 37.556 49.904 81.754 1.00 62.87 70 THR B O 1
ATOM 4053 N N . THR B 2 69 ? 35.761 49.009 80.709 1.00 60.51 71 THR B N 1
ATOM 4054 C CA . THR B 2 69 ? 36.530 48.498 79.581 1.00 61.87 71 THR B CA 1
ATOM 4055 C C . THR B 2 69 ? 37.337 49.592 78.899 1.00 67.61 71 THR B C 1
ATOM 4056 O O . THR B 2 69 ? 37.041 50.780 79.018 1.00 65.67 71 THR B O 1
ATOM 4060 N N . GLN B 2 70 ? 38.357 49.172 78.172 1.00 66.49 72 GLN B N 1
ATOM 4061 C CA . GLN B 2 70 ? 39.170 50.109 77.432 1.00 73.24 72 GLN B CA 1
ATOM 4062 C C . GLN B 2 70 ? 38.489 50.375 76.091 1.00 72.83 72 GLN B C 1
ATOM 4063 O O . GLN B 2 70 ? 38.060 51.509 75.818 1.00 71.96 72 GLN B O 1
ATOM 4069 N N . GLN B 2 71 ? 38.391 49.327 75.273 1.00 70.38 73 GLN B N 1
ATOM 4070 C CA . GLN B 2 71 ? 37.651 49.380 74.029 1.00 71.04 73 GLN B CA 1
ATOM 4071 C C . GLN B 2 71 ? 36.158 49.485 74.318 1.00 73.38 73 GLN B C 1
ATOM 4072 O O . GLN B 2 71 ? 35.613 48.659 75.050 1.00 73.53 73 GLN B O 1
ATOM 4078 N N . GLN B 2 72 ? 35.485 50.490 73.771 1.00 69.44 74 GLN B N 1
ATOM 4079 C CA . GLN B 2 72 ? 34.043 50.524 73.935 1.00 70.37 74 GLN B CA 1
ATOM 4080 C C . GLN B 2 72 ? 33.444 49.475 72.998 1.00 69.99 74 GLN B C 1
ATOM 4081 O O . GLN B 2 72 ? 33.857 49.346 71.844 1.00 76.88 74 GLN B O 1
ATOM 4087 N N . LEU B 2 73 ? 32.483 48.714 73.515 1.00 64.67 75 LEU B N 1
ATOM 4088 C CA . LEU B 2 73 ? 32.001 47.503 72.854 1.00 62.90 75 LEU B CA 1
ATOM 4089 C C . LEU B 2 73 ? 30.622 47.697 72.217 1.00 61.59 75 LEU B C 1
ATOM 4090 O O . LEU B 2 73 ? 29.923 48.657 72.541 1.00 61.32 75 LEU B O 1
ATOM 4095 N N . PRO B 2 74 ? 30.227 46.786 71.303 1.00 38.28 76 PRO B N 1
ATOM 4096 C CA . PRO B 2 74 ? 28.856 46.856 70.783 1.00 40.97 76 PRO B CA 1
ATOM 4097 C C . PRO B 2 74 ? 27.865 46.434 71.859 1.00 39.65 76 PRO B C 1
ATOM 4098 O O . PRO B 2 74 ? 28.050 45.373 72.461 1.00 34.37 76 PRO B O 1
ATOM 4102 N N . VAL B 2 75 ? 26.846 47.257 72.113 1.00 36.96 77 VAL B N 1
ATOM 4103 C CA . VAL B 2 75 ? 25.805 46.894 73.064 1.00 34.43 77 VAL B CA 1
ATOM 4104 C C . VAL B 2 75 ? 24.440 47.287 72.516 1.00 33.06 77 VAL B C 1
ATOM 4105 O O . VAL B 2 75 ? 24.311 48.162 71.657 1.00 33.38 77 VAL B O 1
ATOM 4109 N N . THR B 2 76 ? 23.419 46.617 73.013 1.00 29.26 78 THR B N 1
ATOM 4110 C CA . THR B 2 76 ? 22.051 46.938 72.649 1.00 28.22 78 THR B CA 1
ATOM 4111 C C . THR B 2 76 ? 21.320 47.416 73.901 1.00 35.59 78 THR B C 1
ATOM 4112 O O . THR B 2 76 ? 21.394 46.773 74.960 1.00 28.08 78 THR B O 1
ATOM 4116 N N . ASP B 2 77 ? 20.624 48.542 73.789 1.00 26.79 79 ASP B N 1
ATOM 4117 C CA . ASP B 2 77 ? 19.882 49.089 74.921 1.00 25.94 79 ASP B CA 1
ATOM 4118 C C . ASP B 2 77 ? 18.377 48.894 74.699 1.00 25.59 79 ASP B C 1
ATOM 4119 O O . ASP B 2 77 ? 17.798 49.488 73.798 1.00 24.77 79 ASP B O 1
ATOM 4124 N N . CYS B 2 78 ? 17.748 48.057 75.518 1.00 27.56 80 CYS B N 1
ATOM 4125 C CA . CYS B 2 78 ? 16.326 47.779 75.353 1.00 22.76 80 CYS B CA 1
ATOM 4126 C C . CYS B 2 78 ? 15.487 48.695 76.239 1.00 22.27 80 CYS B C 1
ATOM 4127 O O . CYS B 2 78 ? 15.764 48.853 77.422 1.00 22.41 80 CYS B O 1
ATOM 4130 N N . LYS B 2 79 ? 14.455 49.308 75.656 1.00 27.01 81 LYS B N 1
ATOM 4131 C CA . LYS B 2 79 ? 13.631 50.270 76.384 1.00 21.65 81 LYS B CA 1
ATOM 4132 C C . LYS B 2 79 ? 12.148 49.954 76.213 1.00 20.76 81 LYS B C 1
ATOM 4133 O O . LYS B 2 79 ? 11.660 49.841 75.093 1.00 20.65 81 LYS B O 1
ATOM 4139 N N . LEU B 2 80 ? 11.443 49.812 77.325 1.00 20.34 82 LEU B N 1
ATOM 4140 C CA . LEU B 2 80 ? 10.071 49.355 77.269 1.00 19.63 82 LEU B CA 1
ATOM 4141 C C . LEU B 2 80 ? 9.183 50.479 76.763 1.00 19.61 82 LEU B C 1
ATOM 4142 O O . LEU B 2 80 ? 9.229 51.596 77.266 1.00 20.06 82 LEU B O 1
ATOM 4147 N N . ILE B 2 81 ? 8.366 50.192 75.772 1.00 19.30 83 ILE B N 1
ATOM 4148 C CA . ILE B 2 81 ? 7.459 51.248 75.365 1.00 19.38 83 ILE B CA 1
ATOM 4149 C C . ILE B 2 81 ? 6.049 50.967 75.824 1.00 18.85 83 ILE B C 1
ATOM 4150 O O . ILE B 2 81 ? 5.367 51.892 76.153 1.00 18.99 83 ILE B O 1
ATOM 4155 N N . ARG B 2 82 ? 5.639 49.707 7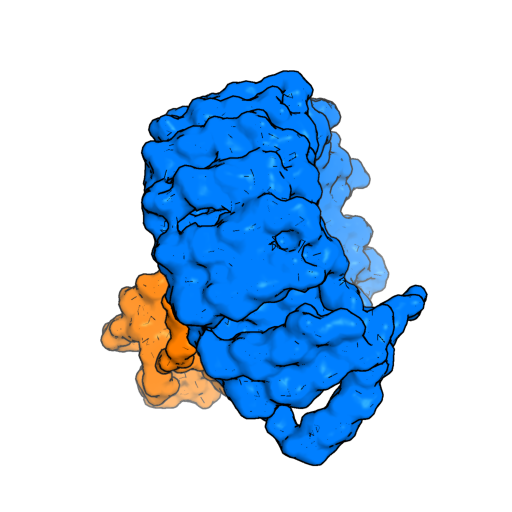5.913 1.00 18.46 84 ARG B N 1
ATOM 4156 C CA . ARG B 2 82 ? 4.263 49.336 76.223 1.00 22.21 84 ARG B CA 1
ATOM 4157 C C . ARG B 2 82 ? 4.335 48.050 77.029 1.00 18.10 84 ARG B C 1
ATOM 4158 O O . ARG B 2 82 ? 5.157 47.208 76.718 1.00 18.22 84 ARG B O 1
ATOM 4166 N N . SER B 2 83 ? 3.506 47.901 78.063 1.00 18.13 85 SER B N 1
ATOM 4167 C CA . SER B 2 83 ? 3.536 46.675 78.849 1.00 24.26 85 SER B CA 1
ATOM 4168 C C . SER B 2 83 ? 2.304 45.798 78.591 1.00 25.44 85 SER B C 1
ATOM 4169 O O . SER B 2 83 ? 2.332 44.607 78.859 1.00 23.86 85 SER B O 1
ATOM 4172 N N . HIS B 2 84 ? 1.236 46.393 78.062 1.00 18.47 86 HIS B N 1
ATOM 4173 C CA . HIS B 2 84 ? -0.007 45.659 77.807 1.00 21.36 86 HIS B CA 1
ATOM 4174 C C . HIS B 2 84 ? -0.513 45.935 76.409 1.00 27.10 86 HIS B C 1
ATOM 4175 O O . HIS B 2 84 ? -0.476 47.083 75.957 1.00 32.90 86 HIS B O 1
ATOM 4182 N N . PRO B 2 85 ? -1.013 44.896 75.718 1.00 29.79 87 PRO B N 1
ATOM 4183 C CA . PRO B 2 85 ? -1.304 43.540 76.203 1.00 33.16 87 PRO B CA 1
ATOM 4184 C C . PRO B 2 85 ? -0.061 42.692 76.440 1.00 32.63 87 PRO B C 1
ATOM 4185 O O . PRO B 2 85 ? -0.118 41.700 77.166 1.00 30.73 87 PRO B O 1
ATOM 4189 N N . THR B 2 86 ? 1.058 43.087 75.844 1.00 28.54 88 THR B N 1
ATOM 4190 C CA . THR B 2 86 ? 2.307 42.378 76.067 1.00 33.52 88 THR B CA 1
ATOM 4191 C C . THR B 2 86 ? 3.486 43.348 76.025 1.00 26.59 88 THR B C 1
ATOM 4192 O O . THR B 2 86 ? 3.343 44.480 75.574 1.00 20.81 88 THR B O 1
ATOM 4196 N N . CYS B 2 87 ? 4.637 42.909 76.520 1.00 27.39 89 CYS B N 1
ATOM 4197 C CA . CYS B 2 87 ? 5.833 43.735 76.525 1.00 24.57 89 CYS B CA 1
ATOM 4198 C C . CYS B 2 87 ? 6.149 44.150 75.086 1.00 26.34 89 CYS B C 1
ATOM 4199 O O . CYS B 2 87 ? 6.115 43.327 74.170 1.00 26.77 89 CYS B O 1
ATOM 4202 N N . SER B 2 88 ? 6.414 45.433 74.881 1.00 26.31 90 SER B N 1
ATOM 4203 C CA . SER B 2 88 ? 6.859 45.907 73.580 1.00 19.28 90 SER B CA 1
ATOM 4204 C C . SER B 2 88 ? 8.017 46.865 73.794 1.00 19.33 90 SER B C 1
ATOM 4205 O O . SER B 2 88 ? 7.912 47.797 74.595 1.00 19.04 90 SER B O 1
ATOM 4208 N N . TYR B 2 89 ? 9.136 46.593 73.119 1.00 19.94 91 TYR B N 1
ATOM 4209 C CA . TYR B 2 89 ? 10.363 47.361 73.292 1.00 20.27 91 TYR B CA 1
ATOM 4210 C C . TYR B 2 89 ? 10.750 48.113 72.039 1.00 21.04 91 TYR B C 1
ATOM 4211 O O . TYR B 2 89 ? 10.480 47.673 70.925 1.00 21.56 91 TYR B O 1
ATOM 4220 N N . THR B 2 90 ? 11.413 49.238 72.250 1.00 21.39 92 THR B N 1
ATOM 4221 C CA . THR B 2 90 ? 12.279 49.793 71.243 1.00 22.51 92 THR B CA 1
ATOM 4222 C C . THR B 2 90 ? 13.703 49.645 71.768 1.00 22.98 92 THR B C 1
ATOM 4223 O O . THR B 2 90 ? 13.947 49.002 72.806 1.00 22.43 92 THR B O 1
ATOM 4227 N N . GLY B 2 91 ? 14.648 50.237 71.064 1.00 24.18 93 GLY B N 1
ATOM 4228 C CA . GLY B 2 91 ? 16.014 50.192 71.530 1.00 24.82 93 GLY B CA 1
ATOM 4229 C C . GLY B 2 91 ? 16.967 50.976 70.678 1.00 26.40 93 GLY B C 1
ATOM 4230 O O . GLY B 2 91 ? 16.617 51.486 69.610 1.00 27.15 93 GLY B O 1
ATOM 4231 N N . ASN B 2 92 ? 18.194 51.056 71.168 1.00 28.64 94 ASN B N 1
ATOM 4232 C CA . ASN B 2 92 ? 19.268 51.724 70.461 1.00 28.89 94 ASN B CA 1
ATOM 4233 C C . ASN B 2 92 ? 20.514 50.859 70.525 1.00 29.53 94 ASN B C 1
ATOM 4234 O O . ASN B 2 92 ? 20.835 50.311 71.580 1.00 28.85 94 ASN B O 1
ATOM 4239 N N . GLN B 2 93 ? 21.192 50.703 69.396 1.00 31.91 95 GLN B N 1
ATOM 4240 C CA . GLN B 2 93 ? 22.490 50.046 69.394 1.00 39.78 95 GLN B CA 1
ATOM 4241 C C . GLN B 2 93 ? 23.568 51.112 69.502 1.00 46.31 95 GLN B C 1
ATOM 4242 O O . GLN B 2 93 ? 23.516 52.152 68.851 1.00 44.25 95 GLN B O 1
ATOM 4248 N N . PHE B 2 94 ? 24.529 50.837 70.368 1.00 50.34 96 PHE B N 1
ATOM 4249 C CA . PHE B 2 94 ? 25.485 51.817 70.851 1.00 49.24 96 PHE B CA 1
ATOM 4250 C C . PHE B 2 94 ? 26.877 51.198 70.934 1.00 50.86 96 PHE B C 1
ATOM 4251 O O . PHE B 2 94 ? 27.027 50.102 71.468 1.00 46.61 96 PHE B O 1
ATOM 4259 N N . ASN B 2 95 ? 27.885 51.880 70.400 1.00 53.08 97 ASN B N 1
ATOM 4260 C CA . ASN B 2 95 ? 29.263 51.575 70.765 1.00 54.90 97 ASN B CA 1
ATOM 4261 C C . ASN B 2 95 ? 29.550 52.297 72.073 1.00 49.27 97 ASN B C 1
ATOM 4262 O O . ASN B 2 95 ? 29.680 53.525 72.094 1.00 48.48 97 ASN B O 1
ATOM 4267 N N . HIS B 2 96 ? 29.639 51.552 73.173 1.00 63.01 98 HIS B N 1
ATOM 4268 C CA . HIS B 2 96 ? 29.578 52.212 74.475 1.00 60.40 98 HIS B CA 1
ATOM 4269 C C . HIS B 2 96 ? 30.570 51.751 75.519 1.00 61.87 98 HIS B C 1
ATOM 4270 O O . HIS B 2 96 ? 31.146 50.665 75.439 1.00 62.31 98 HIS B O 1
ATOM 4277 N N . ARG B 2 97 ? 30.774 52.648 76.477 1.00 60.89 99 ARG B N 1
ATOM 4278 C CA . ARG B 2 97 ? 31.516 52.412 77.703 1.00 63.93 99 ARG B CA 1
ATOM 4279 C C . ARG B 2 97 ? 30.822 51.364 78.577 1.00 59.92 99 ARG B C 1
ATOM 4280 O O . ARG B 2 97 ? 29.669 51.565 78.959 1.00 62.40 99 ARG B O 1
ATOM 4288 N N . VAL B 2 98 ? 31.494 50.263 78.915 1.00 56.57 100 VAL B N 1
ATOM 4289 C CA . VAL B 2 98 ? 30.841 49.269 79.773 1.00 55.07 100 VAL B CA 1
ATOM 4290 C C . VAL B 2 98 ? 31.420 49.269 81.185 1.00 57.32 100 VAL B C 1
ATOM 4291 O O . VAL B 2 98 ? 32.563 48.849 81.419 1.00 54.79 100 VAL B O 1
ATOM 4295 N N . ARG B 2 99 ? 30.602 49.737 82.123 1.00 53.91 101 ARG B N 1
ATOM 4296 C CA . ARG B 2 99 ? 30.983 49.840 83.527 1.00 56.56 101 ARG B CA 1
ATOM 4297 C C . ARG B 2 99 ? 30.360 48.714 84.358 1.00 59.45 101 ARG B C 1
ATOM 4298 O O . ARG B 2 99 ? 29.150 48.479 84.293 1.00 51.66 101 ARG B O 1
ATOM 4306 N N . VAL B 2 100 ? 31.184 48.025 85.142 1.00 52.07 102 VAL B N 1
ATOM 4307 C CA . VAL B 2 100 ? 30.714 46.866 85.898 1.00 51.15 102 VAL B CA 1
ATOM 4308 C C . VAL B 2 100 ? 31.092 46.927 87.377 1.00 50.99 102 VAL B C 1
ATOM 4309 O O . VAL B 2 100 ? 32.070 47.577 87.749 1.00 52.83 102 VAL B O 1
ATOM 4313 N N . GLY B 2 101 ? 30.313 46.244 88.213 1.00 50.29 103 GLY B N 1
ATOM 4314 C CA . GLY B 2 101 ? 30.623 46.105 89.626 1.00 50.22 103 GLY B CA 1
ATOM 4315 C C . GLY B 2 101 ? 31.220 44.739 89.915 1.00 50.07 103 GLY B C 1
ATOM 4316 O O . GLY B 2 101 ? 30.737 43.726 89.415 1.00 49.72 103 GLY B O 1
ATOM 4317 N N . CYS B 2 102 ? 32.271 44.703 90.732 1.00 50.47 104 CYS B N 1
ATOM 4318 C CA . CYS B 2 102 ? 33.008 43.467 90.958 1.00 50.51 104 CYS B CA 1
ATOM 4319 C C . CYS B 2 102 ? 32.688 42.792 92.299 1.00 50.35 104 CYS B C 1
ATOM 4320 O O . CYS B 2 102 ? 32.520 43.447 93.329 1.00 50.49 104 CYS B O 1
ATOM 4323 N N . TRP B 2 103 ? 32.592 41.471 92.265 1.00 50.20 105 TRP B N 1
ATOM 4324 C CA . TRP B 2 103 ? 32.571 40.684 93.493 1.00 50.35 105 TRP B CA 1
ATOM 4325 C C . TRP B 2 103 ? 33.291 39.365 93.270 1.00 50.62 105 TRP B C 1
ATOM 4326 O O . TRP B 2 103 ? 33.089 38.709 92.247 1.00 50.49 105 TRP B O 1
ATOM 4337 N N . GLY B 2 104 ? 34.129 38.982 94.233 1.00 56.82 106 GLY B N 1
ATOM 4338 C CA . GLY B 2 104 ? 34.905 37.759 94.137 1.00 53.05 106 GLY B CA 1
ATOM 4339 C C . GLY B 2 104 ? 35.720 37.680 92.859 1.00 53.22 106 GLY B C 1
ATOM 4340 O O . GLY B 2 104 ? 35.807 36.619 92.240 1.00 58.24 106 GLY B O 1
ATOM 4341 N N . GLY B 2 105 ? 36.306 38.804 92.456 1.00 51.70 107 GLY B N 1
ATOM 4342 C CA . GLY B 2 105 ? 37.085 38.868 91.230 1.00 52.48 107 GLY B CA 1
ATOM 4343 C C . GLY B 2 105 ? 36.260 38.813 89.950 1.00 54.31 107 GLY B C 1
ATOM 4344 O O . GLY B 2 105 ? 36.808 38.740 88.843 1.00 51.92 107 GLY B O 1
ATOM 4345 N N . LEU B 2 106 ? 34.938 38.867 90.096 1.00 51.05 108 LEU B N 1
ATOM 4346 C CA . LEU B 2 106 ? 34.035 38.717 88.963 1.00 55.19 108 LEU B CA 1
ATOM 4347 C C . LEU B 2 106 ? 33.080 39.890 88.777 1.00 50.36 108 LEU B C 1
ATOM 4348 O O . LEU B 2 106 ? 32.671 40.515 89.754 1.00 50.14 108 LEU B O 1
ATOM 4353 N N . PRO B 2 107 ? 32.721 40.191 87.512 1.00 52.30 109 PRO B N 1
ATOM 4354 C CA . PRO B 2 107 ? 31.674 41.184 87.258 1.00 50.83 109 PRO B CA 1
ATOM 4355 C C . PRO B 2 107 ? 30.297 40.593 87.558 1.00 49.55 109 PRO B C 1
ATOM 4356 O O . PRO B 2 107 ? 29.898 39.625 86.914 1.00 49.58 109 PRO B O 1
ATOM 4360 N N . VAL B 2 108 ? 29.595 41.146 88.543 1.00 49.21 110 VAL B N 1
ATOM 4361 C CA . VAL B 2 108 ? 28.273 40.636 88.912 1.00 48.85 110 VAL B CA 1
ATOM 4362 C C . VAL B 2 108 ? 27.194 41.717 88.836 1.00 48.56 110 VAL B C 1
ATOM 4363 O O . VAL B 2 108 ? 26.057 41.503 89.248 1.00 48.31 110 VAL B O 1
ATOM 4367 N N . HIS B 2 109 ? 27.560 42.883 88.326 1.00 48.72 111 HIS B N 1
ATOM 4368 C CA . HIS B 2 109 ? 26.636 44.002 88.291 1.00 48.59 111 HIS B CA 1
ATOM 4369 C C . HIS B 2 109 ? 26.947 44.895 87.108 1.00 52.62 111 HIS B C 1
ATOM 4370 O O . HIS B 2 109 ? 28.094 45.275 86.912 1.00 49.44 111 HIS B O 1
ATOM 4377 N N . LEU B 2 110 ? 25.932 45.221 86.311 1.00 48.91 112 LEU B N 1
ATOM 4378 C CA . LEU B 2 110 ? 26.115 46.233 85.278 1.00 49.44 112 LEU B CA 1
ATOM 4379 C C . LEU B 2 110 ? 25.745 47.576 85.881 1.00 49.58 112 LEU B C 1
ATOM 4380 O O . LEU B 2 110 ? 24.605 47.792 86.280 1.00 49.23 112 LEU B O 1
ATOM 4385 N N . ASP B 2 111 ? 26.716 48.475 85.969 1.00 50.21 113 ASP B N 1
ATOM 4386 C CA . ASP B 2 111 ? 26.465 49.760 86.603 1.00 50.54 113 ASP B CA 1
ATOM 4387 C C . ASP B 2 111 ? 26.296 50.881 85.589 1.00 51.32 113 ASP B C 1
ATOM 4388 O O . ASP B 2 111 ? 25.561 51.834 85.824 1.00 51.53 113 ASP B O 1
ATOM 4393 N N . GLY B 2 112 ? 26.985 50.757 84.463 1.00 55.36 114 GLY B N 1
ATOM 4394 C CA . GLY B 2 112 ? 27.133 51.868 83.550 1.00 52.95 114 GLY B CA 1
ATOM 4395 C C . GLY B 2 112 ? 26.613 51.612 82.159 1.00 56.65 114 GLY B C 1
ATOM 4396 O O . GLY B 2 112 ? 26.433 50.472 81.740 1.00 60.10 114 GLY B O 1
ATOM 4397 N N . THR B 2 113 ? 26.388 52.711 81.452 1.00 58.17 115 THR B N 1
ATOM 4398 C CA . THR B 2 113 ? 25.835 52.737 80.105 1.00 60.36 115 THR B CA 1
ATOM 4399 C C . THR B 2 113 ? 26.441 51.743 79.117 1.00 58.77 115 THR B C 1
ATOM 4400 O O . THR B 2 113 ? 25.836 51.456 78.078 1.00 55.16 115 THR B O 1
#

Sequence (567 aa):
YFQGMDLDIQCEEINPSRWAELLSTMKSCSTIRLDDCNNLSSSNCKDLSSIIHTNPSLKELKLNNNELGDAGIEYLCKGLLTPSLQKLWLQNCNNLTSASCETLRSVLSAQPSLTEELHVGDNKLGTAGVKVLCQGLMNPNCKLQKLQQLEYCELTADIVEALNAALQAKPTLKELSLSNNTLGDTAVKQLCRGLVEASSCDLELLHLENCGITSDSCRDISAVLSSSKPSLLDLAVGDNKIGDTGLALLCQGLLHPNCKIQKLWLWDCDLTSASCKDLSRVFSSTKETLLEVSLIDNNLRDSGMEMLCQALKDPKAHLQELWVRECGLTAACCKAVSSVLSVNKHLQVLHIGENKLGNAGVEILCEGLLHPNCNIHHSLWLGNCCDITAACCATLANVMVTKQNLTELDLSYNTLEDEGVMKLCEAVRNPNCKMQQLILYDIFWGPEVDDELKALEEARPDVKIISPTYQDFLRTHVDKTSFPNIAAYCNVMMVRRGINVHGRCKSLNTFVHTDPRNLNTINQPNRALRTTQQQLPVTDCKLIRSHPTCSYTGNQFNHRVRVGCWGGLPVHLDGT

CATH classification: 3.80.10.10

Foldseek 3Di:
DDQWDEAADEDAAQDVVNVVVVLVRLLGGLEHAYYLNQDELVSLLSQLQSQANRPRHAYYHYENYQNELSSLLNNCVNLLHHAYAYDAHEQRQYELSNLLVLLSNLQRYLRHAYYHHENYQNELNSVLSNLNSLLHLSHAYAEYHHENNQYELVNQVSVLNSQQSHQNYAYYAHAHYQNAQVSVLSNLVSNLNHNHLHAEYHHENHRDELSNLLSVLVSQQRRLNHAYYAHANHQHELNSLLSNLNSLQHPSGLYAYYEHENNQYELSSLQSVLCSQQRRLNHAEYEHHQYQNELNSLLSNLVSLLHQSRQYAYYEHANHQYELSNQLSVLVSLQRRLRHAYYHHENYQHELNSVLSNLNSPLHPSRRHQEYEYEHNAYELVNQLSVLVSQLRRQNHAYYAHENYQHEPNSVVSNLVSLLRPSGNHQEYEYHPHDYDVVVVVSLVVSCVNDVSHHYHD/DDQVLCCLFAEDPDDDPALFCRQQVSCVVSPNCDPLDDDAKGKHFYDDCCQQCVWADPFQDKDKGDFQGWMKIWGFDDSPPHTTTDIDIDSGIWIFGDDPGHGDGGDDD

Solvent-accessible surface area: 22949 Å² total; per-residue (Å²): 277,146,144,29,86,92,21,80,10,66,47,76,155,42,99,102,79,83,21,53,121,25,46,84,43,0,93,71,0,3,25,1,58,0,17,5,3,109,4,52,35,78,35,0,125,52,1,3,63,3,9,77,72,2,121,32,1,59,34,1,34,0,13,30,1,124,2,12,32,46,0,0,73,92,1,5,96,8,5,111,51,129,76,1,69,55,3,54,0,30,18,0,86,2,58,51,56,0,0,90,25,0,78,50,3,1,31,39,15,66,29,2,27,14,0,33,0,0,4,3,111,3,16,21,71,1,0,82,41,0,2,106,0,3,76,46,103,71,5,93,0,54,59,8,29,0,21,53,0,99,3,68,50,90,0,0,146,22,1,25,41,2,5,72,34,5,84,39,4,64,43,1,17,0,8,35,3,114,7,21,28,90,0,0,78,94,0,3,159,1,0,58,98,4,90,1,97,0,60,29,0,19,0,4,53,0,40,1,53,27,96,0,0,168,29,1,7,46,0,1,22,54,15,69,29,1,57,16,0,0,0,0,34,2,149,5,16,41,92,0,0,39,49,0,3,113,1,0,48,65,109,63,1,91,0,56,80,0,12,0,17,45,0,80,1,59,31,39,1,0,133,47,0,17,164,0,4,26,61,18,82,48,3,47,46,3,0,0,7,54,3,64,0,135,26,56,0,3,64,56,0,2,131,5,2,96,63,120,106,1,50,4,66,33,1,10,0,19,61,0,29,2,53,33,71,0,0,152,22,3,11,36,2,2,28,91,9,122,66,5,61,15,1,12,0,5,38,4,141,3,17,38,60,0,0,60,50,0,3,114,2,3,69,76,120,86,1,53,2,66,5,1,29,0,9,58,0,68,0,52,15,73,0,0,56,45,1,15,78,1,1,31,71,15,96,54,1,30,39,2,7,0,1,58,3,81,0,84,16,113,0,0,76,72,0,1,127,2,0,109,50,102,83,0,88,1,102,46,1,14,0,18,28,6,28,8,0,65,81,0,43,89,45,20,134,48,1,119,137,61,28,95,90,5,124,37,7,90,50,75,51,138,51,4,38,94,21,6,14,26,126,43,107,36,67,23,35,12,2,6,0,35,8,2,0,41,98,54,35,10,8,37,168,79,58,19,6,13,19,4,19,0,1,18,26,69,45,147,57,3,31,94,142,114,74,112,56,100,16,82,48,64,25,173,129,114,19,62,3,0,30,0,34,2,18,36,20,140,134,90,26,28,3,31,12,71,103,81,103,51,160,2,99,2,0,1,79,57,6,60,1,11,11,18,53,15,102

Radius of gyration: 24.77 Å; Cα contacts (8 Å, |Δi|>4): 1462; chains: 2; bounding box: 58×62×62 Å

Organism: Gallus gallus (NCBI:txid9031)